Protein AF-0000000084933157 (afdb_homodimer)

Radius of gyration: 26.06 Å; Cα contacts (8 Å, |Δi|>4): 1609; chains: 2; bounding box: 63×72×68 Å

Organism: Streptomyces venezuelae (strain ATCC 10712 / CBS 650.69 / DSM 40230 / JCM 4526 / NBRC 13096 / PD 04745) (NCBI:txid953739)

Solvent-accessible surface area (backbone atoms only — not comparable to full-atom values): 37480 Å² total; per-residue (Å²): 134,81,71,72,76,73,65,79,83,80,68,28,58,35,48,52,50,64,74,75,63,38,95,49,44,56,59,50,28,51,49,53,52,50,53,48,54,50,46,56,63,56,61,68,55,75,70,62,77,90,52,39,69,65,47,44,52,51,44,49,53,49,48,51,48,48,51,39,46,50,31,10,30,56,29,29,46,31,47,64,67,70,39,64,88,71,53,47,73,60,18,42,51,8,36,42,51,46,40,43,63,68,57,17,27,66,38,61,28,41,91,63,38,65,73,87,52,63,74,95,45,33,64,50,59,81,40,39,72,65,51,34,61,51,42,71,38,34,20,38,32,34,40,43,71,51,57,49,41,47,38,64,21,12,27,30,32,29,10,83,46,21,31,37,27,18,27,80,50,48,56,73,48,36,36,77,66,49,94,80,72,42,51,32,64,31,87,75,38,51,44,31,34,31,44,53,54,41,59,81,55,85,96,48,78,78,63,92,61,64,69,38,29,35,50,77,41,52,75,43,67,52,91,86,51,68,28,21,36,32,29,41,40,56,68,48,93,56,76,67,70,77,40,46,45,29,29,50,56,77,67,97,57,55,54,69,33,53,27,32,32,50,28,25,35,23,57,47,63,46,30,79,62,60,72,70,49,51,62,69,57,62,77,68,54,61,29,32,26,44,14,40,36,29,26,62,42,68,52,93,93,46,71,51,28,29,28,28,37,54,72,45,48,21,22,35,10,12,47,33,22,33,64,86,79,58,28,31,45,23,41,28,58,35,39,36,69,44,68,21,26,37,20,34,39,46,32,77,46,72,83,37,67,68,48,57,75,46,47,53,36,69,84,133,81,71,74,75,74,67,79,83,80,69,31,59,34,47,52,49,64,74,77,63,38,94,47,44,57,57,51,28,51,49,54,51,51,52,47,55,50,48,56,60,54,61,69,53,77,70,63,77,90,53,37,69,65,46,43,52,51,45,51,52,50,50,50,47,48,51,38,46,50,30,10,30,55,28,30,48,32,47,64,68,70,38,64,87,70,54,48,70,59,18,40,50,9,37,42,50,46,40,44,62,67,56,18,27,66,38,61,28,40,92,64,36,66,75,86,54,62,75,93,46,33,63,51,58,81,40,39,72,63,51,34,60,51,44,70,38,34,20,38,33,33,40,41,69,51,56,50,40,48,38,63,22,13,28,29,33,30,11,83,47,18,32,37,28,18,28,79,49,48,58,74,48,36,35,77,65,49,96,81,72,43,50,32,64,31,87,79,38,52,44,31,33,33,44,53,53,41,58,80,55,85,95,46,77,77,64,93,62,63,68,39,29,36,50,77,42,52,75,42,66,50,90,86,52,69,29,23,36,32,30,43,41,56,67,49,92,56,75,66,69,77,40,45,45,30,29,50,55,78,68,96,56,53,56,68,32,52,27,34,33,49,29,25,35,24,57,45,63,46,31,80,62,60,71,69,50,49,62,70,55,62,76,67,56,62,29,33,27,44,14,37,36,30,26,60,42,67,51,92,92,46,72,51,28,30,27,26,37,55,74,47,48,20,23,35,10,12,46,32,22,33,62,87,80,57,29,30,45,23,41,26,58,36,39,37,70,44,68,21,28,36,21,35,41,47,32,78,44,72,84,36,66,70,49,57,74,46,47,53,38,69,84

InterPro domains:
  IPR009003 Peptidase S1, PA clan [SSF50494] (127-347)

Structure (mmCIF, N/CA/C/O backbone):
data_AF-0000000084933157-model_v1
#
loop_
_entity.id
_entity.type
_entity.pdbx_description
1 polymer 'Serine protease'
#
loop_
_atom_site.group_PDB
_atom_site.id
_atom_site.type_symbol
_atom_site.label_atom_id
_atom_site.label_alt_id
_atom_site.label_comp_id
_atom_site.label_asym_id
_atom_site.label_entity_id
_atom_site.label_seq_id
_atom_site.pdbx_PDB_ins_code
_atom_site.Cartn_x
_atom_site.Cartn_y
_atom_site.Cartn_z
_atom_site.occupancy
_atom_site.B_iso_or_equiv
_atom_site.auth_seq_id
_atom_site.auth_comp_id
_atom_site.auth_asym_id
_atom_site.auth_atom_id
_atom_site.pdbx_PDB_model_num
ATOM 1 N N . MET A 1 1 ? 33.562 -4.121 -5.648 1 20.66 1 MET A N 1
ATOM 2 C CA . MET A 1 1 ? 32.219 -4.371 -5.188 1 20.66 1 MET A CA 1
ATOM 3 C C . MET A 1 1 ? 31.719 -3.232 -4.305 1 20.66 1 MET A C 1
ATOM 5 O O . MET A 1 1 ? 32.125 -3.111 -3.15 1 20.66 1 MET A O 1
ATOM 9 N N . ARG A 1 2 ? 31.562 -2.029 -4.809 1 21.98 2 ARG A N 1
ATOM 10 C CA . ARG A 1 2 ? 31.531 -0.71 -4.184 1 21.98 2 ARG A CA 1
ATOM 11 C C . ARG A 1 2 ? 30.375 -0.591 -3.205 1 21.98 2 ARG A C 1
ATOM 13 O O . ARG A 1 2 ? 29.281 -1.117 -3.457 1 21.98 2 ARG A O 1
ATOM 20 N N . ASP A 1 3 ? 30.656 -0.487 -1.946 1 22.88 3 ASP A N 1
ATOM 21 C CA . ASP A 1 3 ? 29.906 -0.265 -0.714 1 22.88 3 ASP A CA 1
ATOM 22 C C . ASP A 1 3 ? 28.812 0.777 -0.919 1 22.88 3 ASP A C 1
ATOM 24 O O . ASP A 1 3 ? 29.078 1.901 -1.343 1 22.88 3 ASP A O 1
ATOM 28 N N . MET A 1 4 ? 27.828 0.442 -1.494 1 26.3 4 MET A N 1
ATOM 29 C CA . MET A 1 4 ? 26.859 1.515 -1.698 1 26.3 4 MET A CA 1
ATOM 30 C C . MET A 1 4 ? 26.797 2.432 -0.482 1 26.3 4 MET A C 1
ATOM 32 O O . MET A 1 4 ? 26.703 1.961 0.653 1 26.3 4 MET A O 1
ATOM 36 N N . PRO A 1 5 ? 27.375 3.646 -0.576 1 28.34 5 PRO A N 1
ATOM 37 C CA . PRO A 1 5 ? 27.5 4.566 0.558 1 28.34 5 PRO A CA 1
ATOM 38 C C . PRO A 1 5 ? 26.219 4.633 1.405 1 28.34 5 PRO A C 1
ATOM 40 O O . PRO A 1 5 ? 25.125 4.445 0.888 1 28.34 5 PRO A O 1
ATOM 43 N N . ASN A 1 6 ? 26.156 4.031 2.668 1 32.38 6 ASN A N 1
ATOM 44 C CA . ASN A 1 6 ? 25.281 4.406 3.771 1 32.38 6 ASN A CA 1
ATOM 45 C C . ASN A 1 6 ? 24.906 5.883 3.713 1 32.38 6 ASN A C 1
ATOM 47 O O . ASN A 1 6 ? 25.781 6.75 3.711 1 32.38 6 ASN A O 1
ATOM 51 N N . GLY A 1 7 ? 24.125 6.305 2.867 1 35.34 7 GLY A N 1
ATOM 52 C CA . GLY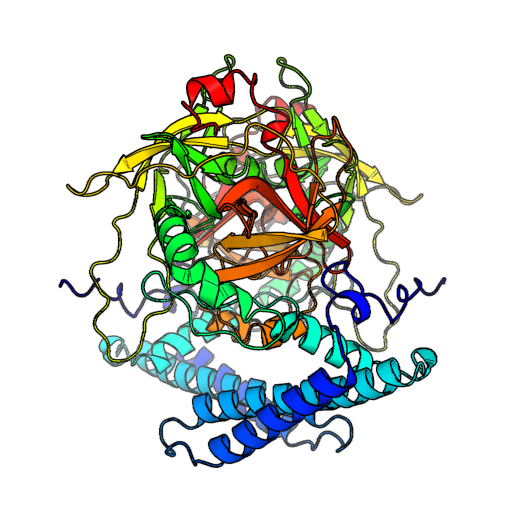 A 1 7 ? 23.812 7.727 2.871 1 35.34 7 GLY A CA 1
ATOM 53 C C . GLY A 1 7 ? 24.031 8.375 4.227 1 35.34 7 GLY A C 1
ATOM 54 O O . GLY A 1 7 ? 24.172 7.688 5.238 1 35.34 7 GLY A O 1
ATOM 55 N N . PRO A 1 8 ? 24.469 9.688 4.359 1 39.03 8 PRO A N 1
ATOM 56 C CA . PRO A 1 8 ? 24.922 10.281 5.621 1 39.03 8 PRO A CA 1
ATOM 57 C C . PRO A 1 8 ? 24.016 9.914 6.797 1 39.03 8 PRO A C 1
ATOM 59 O O . PRO A 1 8 ? 22.781 9.953 6.672 1 39.03 8 PRO A O 1
ATOM 62 N N . ARG A 1 9 ? 24.453 9.133 7.867 1 45.09 9 ARG A N 1
ATOM 63 C CA . ARG A 1 9 ? 24.094 8.664 9.203 1 45.09 9 ARG A CA 1
ATOM 64 C C . ARG A 1 9 ? 23.297 9.719 9.961 1 45.09 9 ARG A C 1
ATOM 66 O O . ARG A 1 9 ? 22.703 9.43 11 1 45.09 9 ARG A O 1
ATOM 73 N N . ASN A 1 10 ? 23.203 11.047 9.5 1 50.66 10 ASN A N 1
ATOM 74 C CA . ASN A 1 10 ? 22.688 12.125 10.344 1 50.66 10 ASN A CA 1
ATOM 75 C C . ASN A 1 10 ? 21.453 12.766 9.734 1 50.66 10 ASN A C 1
ATOM 77 O O . ASN A 1 10 ? 21.188 13.953 9.945 1 50.66 10 ASN A O 1
ATOM 81 N N . VAL A 1 11 ? 20.719 12.039 8.828 1 60.12 11 VAL A N 1
ATOM 82 C CA . VAL A 1 11 ? 19.625 12.75 8.172 1 60.12 11 VAL A CA 1
ATOM 83 C C . VAL A 1 11 ? 18.312 12.484 8.914 1 60.12 11 VAL A C 1
ATOM 85 O O . VAL A 1 11 ? 18.078 11.367 9.383 1 60.12 11 VAL A O 1
ATOM 88 N N . SER A 1 12 ? 17.594 13.578 9.172 1 70.5 12 SER A N 1
ATOM 89 C CA . SER A 1 12 ? 16.297 13.539 9.836 1 70.5 12 SER A CA 1
ATOM 90 C C . SER A 1 12 ? 15.281 12.75 9.023 1 70.5 12 SER A C 1
ATOM 92 O O . SER A 1 12 ? 15.305 12.773 7.789 1 70.5 12 SER A O 1
ATOM 94 N N . PRO A 1 13 ? 14.406 12.062 9.719 1 69.94 13 PRO A N 1
ATOM 95 C CA . PRO A 1 13 ? 13.391 11.273 9.016 1 69.94 13 PRO A CA 1
ATOM 96 C C . PRO A 1 13 ? 12.328 12.133 8.344 1 69.94 13 PRO A C 1
ATOM 98 O O . PRO A 1 13 ? 11.562 11.641 7.52 1 69.94 13 PRO A O 1
ATOM 101 N N . VAL A 1 14 ? 12.211 13.438 8.648 1 74.06 14 VAL A N 1
ATOM 102 C CA . VAL A 1 14 ? 11.141 14.273 8.109 1 74.06 14 VAL A CA 1
ATOM 103 C C . VAL A 1 14 ? 11.734 15.391 7.262 1 74.06 14 VAL A C 1
ATOM 105 O O . VAL A 1 14 ? 11.062 16.391 6.973 1 74.06 14 VAL A O 1
ATOM 108 N N . ALA A 1 15 ? 12.914 15.281 6.875 1 74.44 15 ALA A N 1
ATOM 109 C CA . ALA A 1 15 ? 13.625 16.188 5.977 1 74.44 15 ALA A CA 1
ATOM 110 C C . ALA A 1 15 ? 14.094 17.438 6.715 1 74.44 15 ALA A C 1
ATOM 112 O O . ALA A 1 15 ? 14.891 18.203 6.188 1 74.44 15 ALA A O 1
ATOM 113 N N . THR A 1 16 ? 13.5 17.766 7.836 1 78.75 16 THR A N 1
ATOM 114 C CA . THR A 1 16 ? 13.953 18.875 8.664 1 78.75 16 THR A CA 1
ATOM 115 C C . THR A 1 16 ? 14.969 18.406 9.703 1 78.75 16 THR A C 1
ATOM 117 O O . THR A 1 16 ? 14.727 17.406 10.398 1 78.75 16 THR A O 1
ATOM 120 N N . ALA A 1 17 ? 16 19.172 9.789 1 76.38 17 ALA A N 1
ATOM 121 C CA . ALA A 1 17 ? 17.047 18.797 10.734 1 76.38 17 ALA A CA 1
ATOM 122 C C . ALA A 1 17 ? 16.531 18.797 12.164 1 76.38 17 ALA A C 1
ATOM 124 O O . ALA A 1 17 ? 15.727 19.656 12.539 1 76.38 17 ALA A O 1
ATOM 125 N N . THR A 1 18 ? 17.078 17.938 12.969 1 80.56 18 THR A N 1
ATOM 126 C CA . THR A 1 18 ? 16.656 17.75 14.352 1 80.56 18 THR A CA 1
ATOM 127 C C . THR A 1 18 ? 16.75 19.062 15.125 1 80.56 18 THR A C 1
ATOM 129 O O . THR A 1 18 ? 15.844 19.422 15.883 1 80.56 18 THR A O 1
ATOM 132 N N . GLU A 1 19 ? 17.781 19.859 14.844 1 80.81 19 GLU A N 1
ATOM 133 C CA . GLU A 1 19 ? 18.047 21.094 15.562 1 80.81 19 GLU A CA 1
ATOM 134 C C . GLU A 1 19 ? 17.016 22.172 15.211 1 80.81 19 GLU A C 1
ATOM 136 O O . GLU A 1 19 ? 16.812 23.125 15.961 1 80.81 19 GLU A O 1
ATOM 141 N N . GLN A 1 20 ? 16.391 21.953 14.07 1 79.81 20 GLN A N 1
ATOM 142 C CA . GLN A 1 20 ? 15.367 22.906 13.641 1 79.81 20 GLN A CA 1
ATOM 143 C C . GLN A 1 20 ? 14 22.531 14.18 1 79.81 20 GLN A C 1
ATOM 145 O O . GLN A 1 20 ? 13.086 23.359 14.219 1 79.81 20 GLN A O 1
ATOM 150 N N . ILE A 1 21 ? 13.922 21.344 14.531 1 81.62 21 ILE A N 1
ATOM 151 C CA . ILE A 1 21 ? 12.648 20.828 15.031 1 81.62 21 ILE A CA 1
ATOM 152 C C . ILE A 1 21 ? 12.508 21.156 16.516 1 81.62 21 ILE A C 1
ATOM 154 O O . ILE A 1 21 ? 11.422 21.531 16.969 1 81.62 21 ILE A O 1
ATOM 158 N N . PHE A 1 22 ? 13.68 20.984 17.188 1 82.62 22 PHE A N 1
ATOM 159 C CA . PHE A 1 22 ? 13.656 21.172 18.641 1 82.62 22 PHE A CA 1
ATOM 160 C C . PHE A 1 22 ? 14.406 22.438 19.047 1 82.62 22 PHE A C 1
ATOM 162 O O . PHE A 1 22 ? 15.531 22.656 18.594 1 82.62 22 PHE A O 1
ATOM 169 N N . GLY A 1 23 ? 13.758 23.344 19.797 1 77.31 23 GLY A N 1
ATOM 170 C CA . GLY A 1 23 ? 14.414 24.531 20.312 1 77.31 23 GLY A CA 1
ATOM 171 C C . GLY A 1 23 ? 15.555 24.234 21.266 1 77.31 23 GLY A C 1
ATOM 172 O O . GLY A 1 23 ? 16.547 24.953 21.297 1 77.31 23 GLY A O 1
ATOM 173 N N . ASP A 1 24 ? 15.398 23.234 22.156 1 81.88 24 ASP A N 1
ATOM 174 C CA . ASP A 1 24 ? 16.391 22.812 23.156 1 81.88 24 ASP A CA 1
ATOM 175 C C . ASP A 1 24 ? 16.484 21.281 23.219 1 81.88 24 ASP A C 1
ATOM 177 O O . ASP A 1 24 ? 15.656 20.641 23.859 1 81.88 24 ASP A O 1
ATOM 181 N N . LEU A 1 25 ? 17.578 20.797 22.719 1 87 25 LEU A N 1
ATOM 182 C CA . LEU A 1 25 ? 17.75 19.359 22.609 1 87 25 LEU A CA 1
ATOM 183 C C . LEU A 1 25 ? 17.891 18.734 24 1 87 25 LEU A C 1
ATOM 185 O O . LEU A 1 25 ? 17.406 17.609 24.219 1 87 25 LEU A O 1
ATOM 189 N N . LYS A 1 26 ? 18.516 19.375 24.906 1 85.06 26 LYS A N 1
ATOM 190 C CA . LYS A 1 26 ? 18.688 18.859 26.266 1 85.06 26 LYS A CA 1
ATOM 191 C C . LYS A 1 26 ? 17.344 18.734 26.969 1 85.06 26 LYS A C 1
ATOM 193 O O . LYS A 1 26 ? 17.094 17.766 27.703 1 85.06 26 LYS A O 1
ATOM 198 N N . GLU A 1 27 ? 16.578 19.75 26.734 1 83.38 27 GLU A N 1
ATOM 199 C CA . GLU A 1 27 ? 15.258 19.719 27.344 1 83.38 27 GLU A CA 1
ATOM 200 C C . GLU A 1 27 ? 14.422 18.547 26.828 1 83.38 27 GLU A C 1
ATOM 202 O O . GLU A 1 27 ? 13.703 17.906 27.578 1 83.38 27 GLU A O 1
ATOM 207 N N . VAL A 1 28 ? 14.516 18.344 25.547 1 85.12 28 VAL A N 1
ATOM 208 C CA . VAL A 1 28 ? 13.789 17.234 24.938 1 85.12 28 VAL A CA 1
ATOM 209 C C . VAL A 1 28 ? 14.289 15.914 25.516 1 85.12 28 VAL A C 1
ATOM 211 O O . VAL A 1 28 ? 13.5 15.023 25.828 1 85.12 28 VAL A O 1
ATOM 214 N N . ALA A 1 29 ? 15.586 15.766 25.609 1 85.69 29 ALA A N 1
ATOM 215 C CA . ALA A 1 29 ? 16.172 14.555 26.172 1 85.69 29 ALA A CA 1
ATOM 216 C C . ALA A 1 29 ? 15.656 14.297 27.578 1 85.69 29 ALA A C 1
ATOM 218 O O . ALA A 1 29 ? 15.289 13.164 27.922 1 85.69 29 ALA A O 1
ATOM 219 N N . GLU A 1 30 ? 15.578 15.328 28.359 1 81.38 30 GLU A N 1
ATOM 220 C CA . GLU A 1 30 ? 15.109 15.211 29.734 1 81.38 30 GLU A CA 1
ATOM 221 C C . GLU A 1 30 ? 13.641 14.812 29.781 1 81.38 30 GLU A C 1
ATOM 223 O O . GLU A 1 30 ? 13.242 13.984 30.609 1 81.38 30 GLU A O 1
ATOM 228 N N . ARG A 1 31 ? 12.945 15.367 28.953 1 80.25 31 ARG A N 1
ATOM 229 C CA . ARG A 1 31 ? 11.523 15.062 28.922 1 80.25 31 ARG A CA 1
ATOM 230 C C . ARG A 1 31 ? 11.281 13.609 28.531 1 80.25 31 ARG A C 1
ATOM 232 O O . ARG A 1 31 ? 10.484 12.914 29.172 1 80.25 31 ARG A O 1
ATOM 239 N N . VAL A 1 32 ? 11.93 13.203 27.484 1 79.56 32 VAL A N 1
ATOM 240 C CA . VAL A 1 32 ? 11.766 11.828 27.016 1 79.56 32 VAL A CA 1
ATOM 241 C C . VAL A 1 32 ? 12.234 10.859 28.094 1 79.56 32 VAL A C 1
ATOM 243 O O . VAL A 1 32 ? 11.594 9.828 28.328 1 79.56 32 VAL A O 1
ATOM 246 N N . ARG A 1 33 ? 13.266 11.188 28.719 1 77.5 33 ARG A N 1
ATOM 247 C CA . ARG A 1 33 ? 13.758 10.367 29.812 1 77.5 33 ARG A CA 1
ATOM 248 C C . ARG A 1 33 ? 12.719 10.266 30.922 1 77.5 33 ARG A C 1
ATOM 250 O O . ARG A 1 33 ? 12.5 9.18 31.484 1 77.5 33 ARG A O 1
ATOM 257 N N . GLY A 1 34 ? 12.109 11.375 31.234 1 73 34 GLY A N 1
ATOM 258 C CA . GLY A 1 34 ? 11.078 11.398 32.25 1 73 34 GLY A CA 1
ATOM 259 C C . GLY A 1 34 ? 9.875 10.555 31.906 1 73 34 GLY A C 1
ATOM 260 O O . GLY A 1 34 ? 9.344 9.828 32.75 1 73 34 GLY A O 1
ATOM 261 N N . GLN A 1 35 ? 9.461 10.656 30.719 1 72.06 35 GLN A N 1
ATOM 262 C CA . GLN A 1 35 ? 8.328 9.867 30.25 1 72.06 35 GLN A CA 1
ATOM 263 C C . GLN A 1 35 ? 8.633 8.367 30.312 1 72.06 35 GLN A C 1
ATOM 265 O O . GLN A 1 35 ? 7.77 7.566 30.656 1 72.06 35 GLN A O 1
ATOM 270 N N . LEU A 1 36 ? 9.797 8 29.938 1 70.06 36 LEU A N 1
ATOM 271 C CA . LEU A 1 36 ? 10.227 6.605 29.969 1 70.06 36 LEU A CA 1
ATOM 272 C C . LEU A 1 36 ? 10.219 6.078 31.406 1 70.06 36 LEU A C 1
ATOM 274 O O . LEU A 1 36 ? 9.781 4.949 31.656 1 70.06 36 LEU A O 1
ATOM 278 N N . GLU A 1 37 ? 10.68 6.828 32.25 1 65.62 37 GLU A N 1
ATOM 279 C CA . GLU A 1 37 ? 10.711 6.438 33.656 1 65.62 37 GLU A CA 1
ATOM 280 C C . GLU A 1 37 ? 9.305 6.254 34.219 1 65.62 37 GLU A C 1
ATOM 282 O O . GLU A 1 37 ? 9.055 5.32 34.969 1 65.62 37 GLU A O 1
ATOM 287 N N . ALA A 1 38 ? 8.43 7.023 33.75 1 59.53 38 ALA A N 1
ATOM 288 C CA . ALA A 1 38 ? 7.035 6.922 34.188 1 59.53 38 ALA A CA 1
ATOM 289 C C . ALA A 1 38 ? 6.371 5.672 33.594 1 59.53 38 ALA A C 1
ATOM 291 O O . ALA A 1 38 ? 5.609 4.992 34.281 1 59.53 38 ALA A O 1
ATOM 292 N N . GLU A 1 39 ? 6.641 5.426 32.406 1 58.12 39 GLU A N 1
ATOM 293 C CA . GLU A 1 39 ? 6.074 4.25 31.766 1 58.12 39 GLU A CA 1
ATOM 294 C C . GLU A 1 39 ? 6.586 2.963 32.406 1 58.12 39 GLU A C 1
ATOM 296 O O . GLU A 1 39 ? 5.828 2.008 32.594 1 58.12 39 GLU A O 1
ATOM 301 N N . ILE A 1 40 ? 7.832 2.889 32.594 1 51.97 40 ILE A N 1
ATOM 302 C CA . ILE A 1 40 ? 8.438 1.721 33.219 1 51.97 40 ILE A CA 1
ATOM 303 C C . ILE A 1 40 ? 7.84 1.519 34.625 1 51.97 40 ILE A C 1
ATOM 305 O O . ILE A 1 40 ? 7.523 0.391 35 1 51.97 40 ILE A O 1
ATOM 309 N N . ALA A 1 41 ? 7.625 2.531 35.25 1 47.62 41 ALA A N 1
ATOM 310 C CA . ALA A 1 41 ? 7.047 2.463 36.562 1 47.62 41 ALA A CA 1
ATOM 311 C C . ALA A 1 41 ? 5.609 1.947 36.531 1 47.62 41 ALA A C 1
ATOM 313 O O . ALA A 1 41 ? 5.191 1.177 37.406 1 47.62 41 ALA A O 1
ATOM 314 N N . GLU A 1 42 ? 4.898 2.305 35.469 1 47.94 42 GLU A N 1
ATOM 315 C CA . GLU A 1 42 ? 3.506 1.892 35.312 1 47.94 42 GLU A CA 1
ATOM 316 C C . GLU A 1 42 ? 3.402 0.452 34.812 1 47.94 42 GLU A C 1
ATOM 318 O O . GLU A 1 42 ? 2.418 -0.237 35.094 1 47.94 42 GLU A O 1
ATOM 323 N N . SER A 1 43 ? 4.156 0.035 33.906 1 45.69 43 SER A N 1
ATOM 324 C CA . SER A 1 43 ? 4.133 -1.315 33.344 1 45.69 43 SER A CA 1
ATOM 325 C C . SER A 1 43 ? 4.406 -2.359 34.438 1 45.69 43 SER A C 1
ATOM 327 O O . SER A 1 43 ? 4.145 -3.547 34.219 1 45.69 43 SER A O 1
ATOM 329 N N . THR A 1 44 ? 5.078 -1.968 35.375 1 40.88 44 THR A N 1
ATOM 330 C CA . THR A 1 44 ? 5.324 -2.912 36.438 1 40.88 44 THR A CA 1
ATOM 331 C C . THR A 1 44 ? 4.008 -3.395 37.062 1 40.88 44 THR A C 1
ATOM 333 O O . THR A 1 44 ? 4.004 -4.258 37.938 1 40.88 44 THR A O 1
ATOM 336 N N . PHE A 1 45 ? 2.961 -2.83 36.531 1 35.31 45 PHE A N 1
ATOM 337 C CA . PHE A 1 45 ? 1.718 -3.42 37.031 1 35.31 45 PHE A CA 1
ATOM 338 C C . PHE A 1 45 ? 1.407 -4.711 36.281 1 35.31 45 PHE A C 1
ATOM 340 O O . PHE A 1 45 ? 1.392 -4.734 35.031 1 35.31 45 PHE A O 1
ATOM 347 N N . GLU A 1 46 ? 1.575 -5.867 36.844 1 39.44 46 GLU A N 1
ATOM 348 C CA . GLU A 1 46 ? 1.36 -7.262 36.469 1 39.44 46 GLU A CA 1
ATOM 349 C C . GLU A 1 46 ? 0.015 -7.445 35.781 1 39.44 46 GLU A C 1
ATOM 351 O O . GLU A 1 46 ? -1.029 -7.094 36.312 1 39.44 46 GLU A O 1
ATOM 356 N N . LEU A 1 47 ? -0.013 -7.34 34.469 1 38.31 47 LEU A N 1
ATOM 357 C CA . LEU A 1 47 ? -1.26 -7.754 33.812 1 38.31 47 LEU A CA 1
ATOM 358 C C . LEU A 1 47 ? -1.687 -9.133 34.312 1 38.31 47 LEU A C 1
ATOM 360 O O . LEU A 1 47 ? -0.842 -9.961 34.656 1 38.31 47 LEU A O 1
ATOM 364 N N . PRO A 1 48 ? -2.979 -9.25 34.562 1 36.62 48 PRO A N 1
ATOM 365 C CA . PRO A 1 48 ? -3.424 -10.57 35.031 1 36.62 48 PRO A CA 1
ATOM 366 C C . PRO A 1 48 ? -2.963 -11.695 34.094 1 36.62 48 PRO A C 1
ATOM 368 O O . PRO A 1 48 ? -2.783 -11.477 32.906 1 36.62 48 PRO A O 1
ATOM 371 N N . ALA A 1 49 ? -2.637 -12.914 34.625 1 38.09 49 ALA A N 1
ATOM 372 C CA . ALA A 1 49 ? -2.125 -14.148 34.031 1 38.09 49 ALA A CA 1
ATOM 373 C C . ALA A 1 49 ? -2.885 -14.516 32.781 1 38.09 49 ALA A C 1
ATOM 375 O O . ALA A 1 49 ? -2.307 -15.062 31.828 1 38.09 49 ALA A O 1
ATOM 376 N N . ASP A 1 50 ? -4.121 -14.352 32.656 1 37.28 50 ASP A N 1
ATOM 377 C CA . ASP A 1 50 ? -5.004 -14.875 31.609 1 37.28 50 ASP A CA 1
ATOM 378 C C . ASP A 1 50 ? -4.801 -14.141 30.297 1 37.28 50 ASP A C 1
ATOM 380 O O . ASP A 1 50 ? -5.285 -14.578 29.25 1 37.28 50 ASP A O 1
ATOM 384 N N . VAL A 1 51 ? -4.328 -12.883 30.344 1 39.41 51 VAL A N 1
ATOM 385 C CA . VAL A 1 51 ? -4.133 -12.055 29.156 1 39.41 51 VAL A CA 1
ATOM 386 C C . VAL A 1 51 ? -2.652 -12.031 28.781 1 39.41 51 VAL A C 1
ATOM 388 O O . VAL A 1 51 ? -2.193 -11.102 28.109 1 39.41 51 VAL A O 1
ATOM 391 N N . ALA A 1 52 ? -1.913 -13 29.016 1 41.12 52 ALA A N 1
ATOM 392 C CA . ALA A 1 52 ? -0.471 -13.094 29.234 1 41.12 52 ALA A CA 1
ATOM 393 C C . ALA A 1 52 ? 0.293 -12.875 27.922 1 41.12 52 ALA A C 1
ATOM 395 O O . ALA A 1 52 ? 1.244 -12.094 27.875 1 41.12 52 ALA A O 1
ATOM 396 N N . PRO A 1 53 ? -0.206 -13.609 26.844 1 44.47 53 PRO A N 1
ATOM 397 C CA . PRO A 1 53 ? 0.629 -13.5 25.641 1 44.47 53 PRO A CA 1
ATOM 398 C C . PRO A 1 53 ? 0.556 -12.117 25 1 44.47 53 PRO A C 1
ATOM 400 O O . PRO A 1 53 ? 1.583 -11.57 24.594 1 44.47 53 PRO A O 1
ATOM 403 N N . ALA A 1 54 ? -0.674 -11.594 24.969 1 43.44 54 ALA A N 1
ATOM 404 C CA . ALA A 1 54 ? -0.822 -10.219 24.5 1 43.44 54 ALA A CA 1
ATOM 405 C C . ALA A 1 54 ? -0.113 -9.234 25.422 1 43.44 54 ALA A C 1
ATOM 407 O O . ALA A 1 54 ? 0.508 -8.281 24.953 1 43.44 54 ALA A O 1
ATOM 408 N N . ALA A 1 55 ? -0.18 -9.609 26.562 1 46.09 55 ALA A N 1
ATOM 409 C CA . ALA A 1 55 ? 0.426 -8.727 27.547 1 46.09 55 ALA A CA 1
ATOM 410 C C . ALA A 1 55 ? 1.948 -8.758 27.453 1 46.09 55 ALA A C 1
ATOM 412 O O . ALA A 1 55 ? 2.605 -7.723 27.609 1 46.09 55 ALA A O 1
ATOM 413 N N . GLU A 1 56 ? 2.354 -9.93 27.094 1 49.69 56 GLU A N 1
ATOM 414 C CA . GLU A 1 56 ? 3.807 -10.047 27.016 1 49.69 56 GLU A CA 1
ATOM 415 C C . GLU A 1 56 ? 4.34 -9.383 25.75 1 49.69 56 GLU A C 1
ATOM 417 O O . GLU A 1 56 ? 5.387 -8.734 25.766 1 49.69 56 GLU A O 1
ATOM 422 N N . ILE A 1 57 ? 3.629 -9.594 24.734 1 47.94 57 ILE A N 1
ATOM 423 C CA . ILE A 1 57 ? 3.986 -8.891 23.5 1 47.94 57 ILE A CA 1
ATOM 424 C C . ILE A 1 57 ? 3.965 -7.387 23.734 1 47.94 57 ILE A C 1
ATOM 426 O O . ILE A 1 57 ? 4.875 -6.668 23.312 1 47.94 57 ILE A O 1
ATOM 430 N N . SER A 1 58 ? 2.994 -7.129 24.406 1 52.44 58 SER A N 1
ATOM 431 C CA . SER A 1 58 ? 2.889 -5.715 24.75 1 52.44 58 SER A CA 1
ATOM 432 C C . SER A 1 58 ? 4.059 -5.273 25.625 1 52.44 58 SER A C 1
ATOM 434 O O . SER A 1 58 ? 4.59 -4.176 25.453 1 52.44 58 SER A O 1
ATOM 436 N N . ARG A 1 59 ? 4.461 -6.195 26.391 1 58.53 59 ARG A N 1
ATOM 437 C CA . ARG A 1 59 ? 5.57 -5.852 27.281 1 58.53 59 ARG A CA 1
ATOM 438 C C . ARG A 1 59 ? 6.871 -5.715 26.484 1 58.53 59 ARG A C 1
ATOM 440 O O . ARG A 1 59 ? 7.633 -4.77 26.703 1 58.53 59 ARG A O 1
ATOM 447 N N . PHE A 1 60 ? 7.082 -6.598 25.656 1 55.59 60 PHE A N 1
ATOM 448 C CA . PHE A 1 60 ? 8.297 -6.547 24.859 1 55.59 60 PHE A CA 1
ATOM 449 C C . PHE A 1 60 ? 8.305 -5.297 23.984 1 55.59 60 PHE A C 1
ATOM 451 O O . PHE A 1 60 ? 9.344 -4.641 23.844 1 55.59 60 PHE A O 1
ATOM 458 N N . ALA A 1 61 ? 7.254 -5.09 23.438 1 59.06 61 ALA A N 1
ATOM 459 C CA . ALA A 1 61 ? 7.156 -3.883 22.609 1 59.06 61 ALA A CA 1
ATOM 460 C C . ALA A 1 61 ? 7.492 -2.637 23.422 1 59.06 61 ALA A C 1
ATOM 462 O O . ALA A 1 61 ? 8.188 -1.74 22.938 1 59.06 61 ALA A O 1
ATOM 463 N N . ARG A 1 62 ? 7.074 -2.711 24.625 1 63.53 62 ARG A N 1
ATOM 464 C CA . ARG A 1 62 ? 7.348 -1.572 25.484 1 63.53 62 ARG A CA 1
ATOM 465 C C . ARG A 1 62 ? 8.828 -1.497 25.844 1 63.53 62 ARG A C 1
ATOM 467 O O . ARG A 1 62 ? 9.406 -0.409 25.891 1 63.53 62 ARG A O 1
ATOM 474 N N . GLU A 1 63 ? 9.383 -2.629 25.969 1 67 63 GLU A N 1
ATOM 475 C CA . GLU A 1 63 ? 10.805 -2.652 26.297 1 67 63 GLU A CA 1
ATOM 476 C C . GLU A 1 63 ? 11.656 -2.182 25.125 1 67 63 GLU A C 1
ATOM 478 O O . GLU A 1 63 ? 12.617 -1.436 25.312 1 67 63 GLU A O 1
ATOM 483 N N . GLU A 1 64 ? 11.312 -2.613 24.016 1 67.19 64 GLU A N 1
ATOM 484 C CA . GLU A 1 64 ? 12.039 -2.184 22.828 1 67.19 64 GLU A CA 1
ATOM 485 C C . GLU A 1 64 ? 11.891 -0.68 22.594 1 67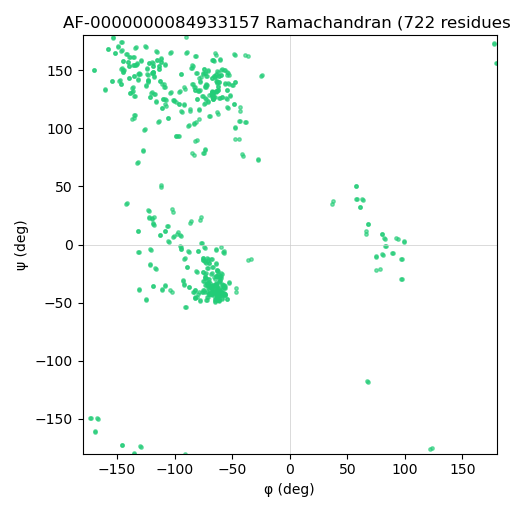.19 64 GLU A C 1
ATOM 487 O O . GLU A 1 64 ? 12.859 -0.004 22.25 1 67.19 64 GLU A O 1
ATOM 492 N N . ARG A 1 65 ? 10.773 -0.317 22.828 1 68.75 65 ARG A N 1
ATOM 493 C CA . ARG A 1 65 ? 10.555 1.12 22.719 1 68.75 65 ARG A CA 1
ATOM 494 C C . ARG A 1 65 ? 11.414 1.891 23.703 1 68.75 65 ARG A C 1
ATOM 496 O O . ARG A 1 65 ? 12.023 2.904 23.344 1 68.75 65 ARG A O 1
ATOM 503 N N . ALA A 1 66 ? 11.438 1.371 24.875 1 73.62 66 ALA A N 1
ATOM 504 C CA . ALA A 1 66 ? 12.234 2.029 25.906 1 73.62 66 ALA A CA 1
ATOM 505 C C . ALA A 1 66 ? 13.711 2.057 25.516 1 73.62 66 ALA A C 1
ATOM 507 O O . ALA A 1 66 ? 14.391 3.066 25.703 1 73.62 66 ALA A O 1
ATOM 508 N N . ARG A 1 67 ? 14.125 0.982 25 1 76.69 67 ARG A N 1
ATOM 509 C CA . ARG A 1 67 ? 15.523 0.894 24.578 1 76.69 67 ARG A CA 1
ATOM 510 C C . ARG A 1 67 ? 15.828 1.91 23.484 1 76.69 67 ARG A C 1
ATOM 512 O O . ARG A 1 67 ? 16.859 2.582 23.531 1 76.69 67 ARG A O 1
ATOM 519 N N . VAL A 1 68 ? 15.039 1.982 22.516 1 76.44 68 VAL A N 1
ATOM 520 C CA . VAL A 1 68 ? 15.227 2.893 21.391 1 76.44 68 VAL A CA 1
ATOM 521 C C . VAL A 1 68 ? 15.234 4.336 21.891 1 76.44 68 VAL A C 1
ATOM 523 O O . VAL A 1 68 ? 16.078 5.137 21.484 1 76.44 68 VAL A O 1
ATOM 526 N N . LEU A 1 69 ? 14.375 4.609 22.766 1 81.88 69 LEU A N 1
ATOM 527 C CA . LEU A 1 69 ? 14.25 5.98 23.234 1 81.88 69 LEU A CA 1
ATOM 528 C C . LEU A 1 69 ? 15.43 6.352 24.141 1 81.88 69 LEU A C 1
ATOM 530 O O . LEU A 1 69 ? 15.883 7.496 24.125 1 81.88 69 LEU A O 1
ATOM 534 N N . GLU A 1 70 ? 15.883 5.367 24.891 1 84.25 70 GLU A N 1
ATOM 535 C CA . GLU A 1 70 ? 17.062 5.625 25.703 1 84.25 70 GLU A CA 1
ATOM 536 C C . GLU A 1 70 ? 18.281 5.953 24.828 1 84.25 70 GLU A C 1
ATOM 538 O O . GLU A 1 70 ? 19.031 6.867 25.141 1 84.25 70 GLU A O 1
ATOM 543 N N . ALA A 1 71 ? 18.406 5.199 23.859 1 85.75 71 ALA A N 1
ATOM 544 C CA . ALA A 1 71 ? 19.484 5.492 22.922 1 85.75 71 ALA A CA 1
ATOM 545 C C . ALA A 1 71 ? 19.312 6.871 22.297 1 85.75 71 ALA A C 1
ATOM 547 O O . ALA A 1 71 ? 20.281 7.594 22.078 1 85.75 71 ALA A O 1
ATOM 548 N N . GLY A 1 72 ? 18.109 7.188 22 1 87.88 72 GLY A N 1
ATOM 549 C CA . GLY A 1 72 ? 17.812 8.5 21.438 1 87.88 72 GLY A CA 1
ATOM 550 C C . GLY A 1 72 ? 18.172 9.641 22.375 1 87.88 72 GLY A C 1
ATOM 551 O O . GLY A 1 72 ? 18.672 10.68 21.922 1 87.88 72 GLY A O 1
ATOM 552 N N . VAL A 1 73 ? 17.891 9.406 23.594 1 89.44 73 VAL A N 1
ATOM 553 C CA . VAL A 1 73 ? 18.219 10.422 24.59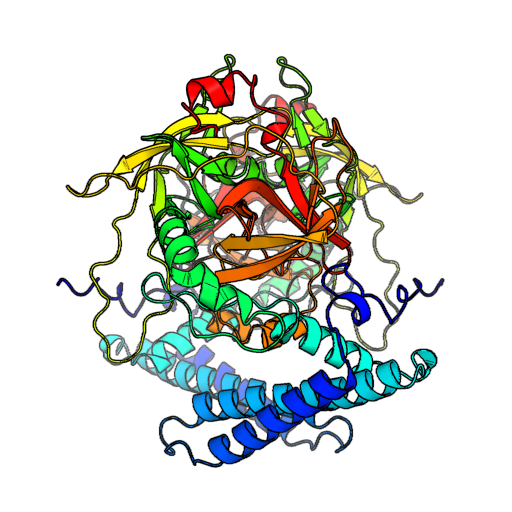4 1 89.44 73 VAL A CA 1
ATOM 554 C C . VAL A 1 73 ? 19.734 10.641 24.609 1 89.44 73 VAL A C 1
ATOM 556 O O . VAL A 1 73 ? 20.203 11.789 24.594 1 89.44 73 VAL A O 1
ATOM 559 N N . SER A 1 74 ? 20.375 9.555 24.656 1 90.38 74 SER A N 1
ATOM 560 C CA . SER A 1 74 ? 21.828 9.648 24.594 1 90.38 74 SER A CA 1
ATOM 561 C C . SER A 1 74 ? 22.281 10.383 23.344 1 90.38 74 SER A C 1
ATOM 563 O O . SER A 1 74 ? 23.188 11.211 23.391 1 90.38 74 SER A O 1
ATOM 565 N N . GLY A 1 75 ? 21.703 10.086 22.25 1 90.5 75 GLY A N 1
ATOM 566 C CA . GLY A 1 75 ? 22.016 10.758 21 1 90.5 75 GLY A CA 1
ATOM 567 C C . GLY A 1 75 ? 21.734 12.242 21.031 1 90.5 75 GLY A C 1
ATOM 568 O O . GLY A 1 75 ? 22.547 13.047 20.531 1 90.5 75 GLY A O 1
ATOM 569 N N . LEU A 1 76 ? 20.656 12.609 21.562 1 90.31 76 LEU A N 1
ATOM 570 C CA . LEU A 1 76 ? 20.297 14.016 21.672 1 90.31 76 LEU A CA 1
ATOM 571 C C . LEU A 1 76 ? 21.297 14.781 22.516 1 90.31 76 LEU A C 1
ATOM 573 O O . LEU A 1 76 ? 21.625 15.938 22.234 1 90.31 76 LEU A O 1
ATOM 577 N N . GLU A 1 77 ? 21.703 14.141 23.562 1 90.94 77 GLU A N 1
ATOM 578 C CA . GLU A 1 77 ? 22.688 14.773 24.422 1 90.94 77 GLU A CA 1
ATOM 579 C C . GLU A 1 77 ? 24 15.008 23.688 1 90.94 77 GLU A C 1
ATOM 581 O O . GLU A 1 77 ? 24.625 16.047 23.859 1 90.94 77 GLU A O 1
ATOM 586 N N . LYS A 1 78 ? 24.297 14.07 22.875 1 91.25 78 LYS A N 1
ATOM 587 C CA . LYS A 1 78 ? 25.516 14.242 22.078 1 91.25 78 LYS A CA 1
ATOM 588 C C . LYS A 1 78 ? 25.344 15.367 21.062 1 91.25 78 LYS A C 1
ATOM 590 O O . LYS A 1 78 ? 26.25 16.172 20.844 1 91.25 78 LYS A O 1
ATOM 595 N N . LEU A 1 79 ? 24.234 15.391 20.469 1 88.69 79 LEU A N 1
ATOM 596 C CA . LEU A 1 79 ? 23.953 16.453 19.516 1 88.69 79 LEU A CA 1
ATOM 597 C C . LEU A 1 79 ? 23.984 17.812 20.188 1 88.69 79 LEU A C 1
ATOM 599 O O . LEU A 1 79 ? 24.516 18.781 19.625 1 88.69 79 LEU A O 1
ATOM 603 N N . ALA A 1 80 ? 23.406 17.891 21.344 1 88.69 80 ALA A N 1
ATOM 604 C CA . ALA A 1 80 ? 23.375 19.125 22.109 1 88.69 80 ALA A CA 1
ATOM 605 C C . ALA A 1 80 ? 24.781 19.609 22.438 1 88.69 80 ALA A C 1
ATOM 607 O O . ALA A 1 80 ? 25.031 20.812 22.531 1 88.69 80 ALA A O 1
ATOM 608 N N . ALA A 1 81 ? 25.672 18.656 22.547 1 91.31 81 ALA A N 1
ATOM 609 C CA . ALA A 1 81 ? 27.062 18.969 22.891 1 91.31 81 ALA A CA 1
ATOM 610 C C . ALA A 1 81 ? 27.906 19.094 21.625 1 91.31 81 ALA A C 1
ATOM 612 O O . ALA A 1 81 ? 29.141 19.172 21.703 1 91.31 81 ALA A O 1
ATOM 613 N N . HIS A 1 82 ? 27.297 19.078 20.5 1 90.44 82 HIS A N 1
ATOM 614 C CA . HIS A 1 82 ? 27.953 19.234 19.203 1 90.44 82 HIS A CA 1
ATOM 615 C C . HIS A 1 82 ? 28.922 18.094 18.938 1 90.44 82 HIS A C 1
ATOM 617 O O . HIS A 1 82 ? 30.031 18.312 18.453 1 90.44 82 HIS A O 1
ATOM 623 N N . ARG A 1 83 ? 28.562 16.906 19.328 1 91.56 83 ARG A N 1
ATOM 624 C CA . ARG A 1 83 ? 29.328 15.688 19.094 1 91.56 83 ARG A CA 1
ATOM 625 C C . ARG A 1 83 ? 28.609 14.758 18.125 1 91.56 83 ARG A C 1
ATOM 627 O O . ARG A 1 83 ? 28.469 13.562 18.391 1 91.56 83 ARG A O 1
ATOM 634 N N . GLU A 1 84 ? 28.188 15.297 17.031 1 87.06 84 GLU A N 1
ATOM 635 C CA . GLU A 1 84 ? 27.422 14.539 16.047 1 87.06 84 GLU A CA 1
ATOM 636 C C . GLU A 1 84 ? 28.219 13.367 15.492 1 87.06 84 GLU A C 1
ATOM 638 O O . GLU A 1 84 ? 27.672 12.32 15.164 1 87.06 84 GLU A O 1
ATOM 643 N N . ASP A 1 85 ? 29.469 13.43 15.453 1 89.62 85 ASP A N 1
ATOM 644 C CA . ASP A 1 85 ? 30.344 12.422 14.867 1 89.62 85 ASP A CA 1
ATOM 645 C C . ASP A 1 85 ? 30.453 11.195 15.766 1 89.62 85 ASP A C 1
ATOM 647 O O . ASP A 1 85 ? 30.906 10.133 15.328 1 89.62 85 ASP A O 1
ATOM 651 N N . GLU A 1 86 ? 30 11.375 16.969 1 91.44 86 GLU A N 1
ATOM 652 C CA . GLU A 1 86 ? 30.125 10.281 17.938 1 91.44 86 GLU A CA 1
ATOM 653 C C . GLU A 1 86 ? 28.859 9.438 17.984 1 91.44 86 GLU A C 1
ATOM 655 O O . GLU A 1 86 ? 28.797 8.438 18.703 1 91.44 86 GLU A O 1
ATOM 660 N N . LEU A 1 87 ? 27.891 9.836 17.219 1 90 87 LEU A N 1
ATOM 661 C CA . LEU A 1 87 ? 26.641 9.086 17.25 1 90 87 LEU A CA 1
ATOM 662 C C . LEU A 1 87 ? 26.828 7.688 16.672 1 90 87 LEU A C 1
ATOM 664 O O . LEU A 1 87 ? 27.406 7.535 15.586 1 90 87 LEU A O 1
ATOM 668 N N . ASP A 1 88 ? 26.406 6.73 17.422 1 89.38 88 ASP A N 1
ATOM 669 C CA . ASP A 1 88 ? 26.391 5.391 16.844 1 89.38 88 ASP A CA 1
ATOM 670 C C . ASP A 1 88 ? 25.047 5.102 16.172 1 89.38 88 ASP A C 1
ATOM 672 O O . ASP A 1 88 ? 24.172 5.977 16.125 1 89.38 88 ASP A O 1
ATOM 676 N N . GLY A 1 89 ? 24.953 3.926 15.633 1 84.44 89 GLY A N 1
ATOM 677 C CA . GLY A 1 89 ? 23.766 3.57 14.883 1 84.44 89 GLY A CA 1
ATOM 678 C C . GLY A 1 89 ? 22.5 3.566 15.727 1 84.44 89 GLY A C 1
ATOM 679 O O . GLY A 1 89 ? 21.469 4.062 15.305 1 84.44 89 GLY A O 1
ATOM 680 N N . ASP A 1 90 ? 22.609 3.098 16.875 1 80.75 90 ASP A N 1
ATOM 681 C CA . ASP A 1 90 ? 21.453 3.025 17.766 1 80.75 90 ASP A CA 1
ATOM 682 C C . ASP A 1 90 ? 21 4.418 18.203 1 80.75 90 ASP A C 1
ATOM 684 O O . ASP A 1 90 ? 19.797 4.695 18.281 1 80.75 90 ASP A O 1
ATOM 688 N N . GLU A 1 91 ? 21.984 5.191 18.484 1 85.5 91 GLU A N 1
ATOM 689 C CA . GLU A 1 91 ? 21.672 6.555 18.891 1 85.5 91 GLU A CA 1
ATOM 690 C C . GLU A 1 91 ? 21.031 7.344 17.766 1 85.5 91 GLU A C 1
ATOM 692 O O . GLU A 1 91 ? 20.078 8.086 17.984 1 85.5 91 GLU A O 1
ATOM 697 N N . SER A 1 92 ? 21.562 7.137 16.547 1 83.88 92 SER A N 1
ATOM 698 C CA . SER A 1 92 ? 20.984 7.805 15.391 1 83.88 92 SER A CA 1
ATOM 699 C C . SER A 1 92 ? 19.531 7.379 15.18 1 83.88 92 SER A C 1
ATOM 701 O O . SER A 1 92 ? 18.656 8.219 14.953 1 83.88 92 SER A O 1
ATOM 703 N N . PHE A 1 93 ? 19.359 6.125 15.352 1 82.12 93 PHE A N 1
ATOM 704 C CA . PHE A 1 93 ? 18 5.598 15.219 1 82.12 93 PHE A CA 1
ATOM 705 C C . PHE A 1 93 ? 17.109 6.109 16.344 1 82.12 93 PHE A C 1
ATOM 707 O O . PHE A 1 93 ? 15.938 6.426 16.125 1 82.12 93 PHE A O 1
ATOM 714 N N . GLY A 1 94 ? 17.531 6.145 17.359 1 80.25 94 GLY A N 1
ATOM 715 C CA . GLY A 1 94 ? 16.781 6.656 18.5 1 80.25 94 GLY A CA 1
ATOM 716 C C . GLY A 1 94 ? 16.391 8.117 18.344 1 80.25 94 GLY A C 1
ATOM 717 O O . GLY A 1 94 ? 15.266 8.5 18.688 1 80.25 94 GLY A O 1
ATOM 718 N N . VAL A 1 95 ? 17.312 8.898 17.891 1 84.75 95 VAL A N 1
ATOM 719 C CA . VAL A 1 95 ? 17.016 10.312 17.672 1 84.75 95 VAL A CA 1
ATOM 720 C C . VAL A 1 95 ? 15.906 10.461 16.641 1 84.75 95 VAL A C 1
ATOM 722 O O . VAL A 1 95 ? 15 11.281 16.812 1 84.75 95 VAL A O 1
ATOM 725 N N . GLU A 1 96 ? 15.969 9.641 15.641 1 82.19 96 GLU A N 1
ATOM 726 C CA . GLU A 1 96 ? 14.914 9.648 14.633 1 82.19 96 GLU A CA 1
ATOM 727 C C . GLU A 1 96 ? 13.555 9.328 15.258 1 82.19 96 GLU A C 1
ATOM 729 O O . GLU A 1 96 ? 12.547 9.961 14.93 1 82.19 96 GLU A O 1
ATOM 734 N N . ALA A 1 97 ? 13.578 8.422 16.094 1 79.38 97 ALA A N 1
ATOM 735 C CA . ALA A 1 97 ? 12.344 8.039 16.781 1 79.38 97 ALA A CA 1
ATOM 736 C C . ALA A 1 97 ? 11.789 9.203 17.594 1 79.38 97 ALA A C 1
ATOM 738 O O . ALA A 1 97 ? 10.586 9.445 17.594 1 79.38 97 ALA A O 1
ATOM 739 N N . ILE A 1 98 ? 12.641 9.859 18.219 1 82.31 98 ILE A N 1
ATOM 740 C CA . ILE A 1 98 ? 12.227 10.977 19.047 1 82.31 98 ILE A CA 1
ATOM 741 C C . ILE A 1 98 ? 11.68 12.102 18.172 1 82.31 98 ILE A C 1
ATOM 743 O O . ILE A 1 98 ? 10.68 12.742 18.516 1 82.31 98 ILE A O 1
ATOM 747 N N . VAL A 1 99 ? 12.297 12.352 17.094 1 83.69 99 VAL A N 1
ATOM 748 C CA . VAL A 1 99 ? 11.812 13.352 16.156 1 83.69 99 VAL A CA 1
ATOM 749 C C . VAL A 1 99 ? 10.391 13.016 15.719 1 83.69 99 VAL A C 1
ATOM 751 O O . VAL A 1 99 ? 9.516 13.883 15.719 1 83.69 99 VAL A O 1
ATOM 754 N N . LEU A 1 100 ? 10.102 11.82 15.461 1 80 100 LEU A N 1
ATOM 755 C CA . LEU A 1 100 ? 8.797 11.391 14.969 1 80 100 LEU A CA 1
ATOM 756 C C . LEU A 1 100 ? 7.758 11.406 16.078 1 80 100 LEU A C 1
ATOM 758 O O . LEU A 1 100 ? 6.586 11.703 15.852 1 80 100 LEU A O 1
ATOM 762 N N . MET A 1 101 ? 8.172 11.156 17.234 1 78.19 101 MET A N 1
ATOM 763 C CA . MET A 1 101 ? 7.223 11.031 18.344 1 78.19 101 MET A CA 1
ATOM 764 C C . MET A 1 101 ? 6.945 12.398 18.969 1 78.19 101 MET A C 1
ATOM 766 O O . MET A 1 101 ? 5.816 12.68 19.375 1 78.19 101 MET A O 1
ATOM 770 N N . GLU A 1 102 ? 8.023 13.211 19 1 81.75 102 GLU A N 1
ATOM 771 C CA . GLU A 1 102 ? 7.91 14.477 19.734 1 81.75 102 GLU A CA 1
ATOM 772 C C . GLU A 1 102 ? 7.93 15.664 18.766 1 81.75 102 GLU A C 1
ATOM 774 O O . GLU A 1 102 ? 7.223 16.656 18.984 1 81.75 102 GLU A O 1
ATOM 779 N N . GLY A 1 103 ? 8.688 15.586 17.844 1 86.81 103 GLY A N 1
ATOM 780 C CA . GLY A 1 103 ? 8.898 16.719 16.938 1 86.81 103 GLY A CA 1
ATOM 781 C C . GLY A 1 103 ? 7.816 16.844 15.883 1 86.81 103 GLY A C 1
ATOM 782 O O . GLY A 1 103 ? 7.316 17.938 15.633 1 86.81 103 GLY A O 1
ATOM 783 N N . ARG A 1 104 ? 7.496 15.719 15.305 1 90.19 104 ARG A N 1
ATOM 784 C CA . ARG A 1 104 ? 6.469 15.641 14.273 1 90.19 104 ARG A CA 1
ATOM 785 C C . ARG A 1 104 ? 5.5 14.492 14.547 1 90.19 104 ARG A C 1
ATOM 787 O O . ARG A 1 104 ? 5.41 13.547 13.758 1 90.19 104 ARG A O 1
ATOM 794 N N . PRO A 1 105 ? 4.719 14.664 15.547 1 86.62 105 PRO A N 1
ATOM 795 C CA . PRO A 1 105 ? 3.879 13.555 16 1 86.62 105 PRO A CA 1
ATOM 796 C C . PRO A 1 105 ? 2.693 13.289 15.078 1 86.62 105 PRO A C 1
ATOM 798 O O . PRO A 1 105 ? 2.25 14.188 14.367 1 86.62 105 PRO A O 1
ATOM 801 N N . ALA A 1 106 ? 2.301 12.055 15.07 1 89.88 106 ALA A N 1
ATOM 802 C CA . ALA A 1 106 ? 0.996 11.68 14.531 1 89.88 106 ALA A CA 1
ATOM 803 C C . ALA A 1 106 ? -0.031 11.508 15.648 1 89.88 106 ALA A C 1
ATOM 805 O O . ALA A 1 106 ? -0.184 10.422 16.203 1 89.88 106 ALA A O 1
ATOM 806 N N . ILE A 1 107 ? -0.727 12.531 15.914 1 88.81 107 ILE A N 1
ATOM 807 C CA . ILE A 1 107 ? -1.574 12.617 17.094 1 88.81 107 ILE A CA 1
ATOM 808 C C . ILE A 1 107 ? -2.912 11.93 16.828 1 88.81 107 ILE A C 1
ATOM 810 O O . ILE A 1 107 ? -3.559 12.195 15.812 1 88.81 107 ILE A O 1
ATOM 814 N N . LEU A 1 108 ? -3.324 11.125 17.75 1 89.06 108 LEU A N 1
ATOM 815 C CA . LEU A 1 108 ? -4.594 10.414 17.625 1 89.06 108 LEU A CA 1
ATOM 816 C C . LEU A 1 108 ? -5.766 11.383 17.688 1 89.06 108 LEU A C 1
ATOM 818 O O . LEU A 1 108 ? -5.793 12.289 18.531 1 89.06 108 LEU A O 1
ATOM 822 N N . VAL A 1 109 ? -6.652 11.234 16.734 1 92.69 109 VAL A N 1
ATOM 823 C CA . VAL A 1 109 ? -7.922 11.953 16.766 1 92.69 109 VAL A CA 1
ATOM 824 C C . VAL A 1 109 ? -9.023 11.016 17.266 1 92.69 109 VAL A C 1
ATOM 826 O O . VAL A 1 109 ? -9.195 9.914 16.734 1 92.69 109 VAL A O 1
ATOM 829 N N . GLN A 1 110 ? -9.703 11.367 18.25 1 89 110 GLN A N 1
ATOM 830 C CA . GLN A 1 110 ? -10.82 10.617 18.812 1 89 110 GLN A CA 1
ATOM 831 C C . GLN A 1 110 ? -12 11.539 19.109 1 89 110 GLN A C 1
ATOM 833 O O . GLN A 1 110 ? -11.828 12.594 19.719 1 89 110 GLN A O 1
ATOM 838 N N . ARG A 1 111 ? -13.141 11.148 18.594 1 89.44 111 ARG A N 1
ATOM 839 C CA . ARG A 1 111 ? -14.359 11.93 18.781 1 89.44 111 ARG A CA 1
ATOM 840 C C . ARG A 1 111 ? -14.18 13.352 18.234 1 89.44 111 ARG A C 1
ATOM 842 O O . ARG A 1 111 ? -14.523 14.32 18.922 1 89.44 111 ARG A O 1
ATOM 849 N N . GLN A 1 112 ? -13.539 13.43 17.172 1 92.06 112 GLN A N 1
ATOM 850 C CA . GLN A 1 112 ? -13.305 14.688 16.469 1 92.06 112 GLN A CA 1
ATOM 851 C C . GLN A 1 112 ? -12.523 15.672 17.344 1 92.06 112 GLN A C 1
ATOM 853 O O . GLN A 1 112 ? -12.781 16.875 17.312 1 92.06 112 GLN A O 1
ATOM 858 N N . ASP A 1 113 ? -11.68 15.094 18.156 1 93.31 113 ASP A N 1
ATOM 859 C CA . ASP A 1 113 ? -10.828 15.859 19.047 1 93.31 113 ASP A CA 1
ATOM 860 C C . ASP A 1 113 ? -9.469 15.188 19.234 1 93.31 113 ASP A C 1
ATOM 862 O O . ASP A 1 113 ? -9.195 14.164 18.594 1 93.31 113 ASP A O 1
ATOM 866 N N . PHE A 1 114 ? -8.586 15.859 19.922 1 91.88 114 PHE A N 1
ATOM 867 C CA . PHE A 1 114 ? -7.262 15.297 20.188 1 91.88 114 PHE A CA 1
ATOM 868 C C . PHE A 1 114 ? -6.809 15.617 21.609 1 91.88 114 PHE A C 1
ATOM 870 O O . PHE A 1 114 ? -7.305 16.562 22.234 1 91.88 114 PHE A O 1
ATOM 877 N N . ALA A 1 115 ? -5.938 14.859 22.109 1 89.56 115 ALA A N 1
ATOM 878 C CA . ALA A 1 115 ? -5.438 15.055 23.469 1 89.56 115 ALA A CA 1
ATOM 879 C C . ALA A 1 115 ? -4.551 16.297 23.562 1 89.56 115 ALA A C 1
ATOM 881 O O . ALA A 1 115 ? -3.869 16.641 22.594 1 89.56 115 ALA A O 1
ATOM 882 N N . PRO A 1 116 ? -4.559 16.922 24.719 1 89.94 116 PRO A N 1
ATOM 883 C CA . PRO A 1 116 ? -3.682 18.094 24.875 1 89.94 116 PRO A CA 1
ATOM 884 C C . PRO A 1 116 ? -2.219 17.766 24.578 1 89.94 116 PRO A C 1
ATOM 886 O O . PRO A 1 116 ? -1.737 16.688 24.922 1 89.94 116 PRO A O 1
ATOM 889 N N . GLN A 1 117 ? -1.614 18.688 23.906 1 87.25 117 GLN A N 1
ATOM 890 C CA . GLN A 1 117 ? -0.21 18.531 23.547 1 87.25 117 GLN A CA 1
ATOM 891 C C . GLN A 1 117 ? 0.688 19.391 24.438 1 87.25 117 GLN A C 1
ATOM 893 O O . GLN A 1 117 ? 0.207 20.281 25.125 1 87.25 117 GLN A O 1
ATOM 898 N N . HIS A 1 118 ? 1.958 19.078 24.391 1 78.94 118 HIS A N 1
ATOM 899 C CA . HIS A 1 118 ? 2.924 19.797 25.219 1 78.94 118 HIS A CA 1
ATOM 900 C C . HIS A 1 118 ? 4.098 20.297 24.375 1 78.94 118 HIS A C 1
ATOM 902 O O . HIS A 1 118 ? 4.234 19.938 23.203 1 78.94 118 HIS A O 1
ATOM 908 N N . ASP A 1 119 ? 4.727 21.266 24.906 1 79.75 119 ASP A N 1
ATOM 909 C CA . ASP A 1 119 ? 5.996 21.766 24.391 1 79.75 119 ASP A CA 1
ATOM 910 C C . ASP A 1 119 ? 5.809 22.422 23.016 1 79.75 119 ASP A C 1
ATOM 912 O O . ASP A 1 119 ? 4.961 23.297 22.844 1 79.75 119 ASP A O 1
ATOM 916 N N . GLU A 1 120 ? 6.484 21.812 22.016 1 81.38 120 GLU A N 1
ATOM 917 C CA . GLU A 1 120 ? 6.527 22.438 20.688 1 81.38 120 GLU A CA 1
ATOM 918 C C . GLU A 1 120 ? 5.129 22.531 20.078 1 81.38 120 GLU A C 1
ATOM 920 O O . GLU A 1 120 ? 4.863 23.422 19.266 1 81.38 120 GLU A O 1
ATOM 925 N N . TRP A 1 121 ? 4.273 21.688 20.562 1 91 121 TRP A N 1
ATOM 926 C CA . TRP A 1 121 ? 2.973 21.641 19.906 1 91 121 TRP A CA 1
ATOM 927 C C . TRP A 1 121 ? 1.86 22.016 20.875 1 91 121 TRP A C 1
ATOM 929 O O . TRP A 1 121 ? 0.681 21.781 20.609 1 91 121 TRP A O 1
ATOM 939 N N . ALA A 1 122 ? 2.223 22.672 21.969 1 90.69 122 ALA A N 1
ATOM 940 C CA . ALA A 1 122 ? 1.24 23.219 22.891 1 90.69 122 ALA A CA 1
ATOM 941 C C . ALA A 1 122 ? 0.333 24.234 22.203 1 90.69 122 ALA A C 1
ATOM 943 O O . ALA A 1 122 ? -0.816 24.422 22.609 1 90.69 122 ALA A O 1
ATOM 944 N N . VAL A 1 123 ? 0.859 24.812 21.141 1 94.19 123 VAL A N 1
ATOM 945 C CA . VAL A 1 123 ? 0.141 25.844 20.391 1 94.19 123 VAL A CA 1
ATOM 946 C C . VAL A 1 123 ? -1.137 25.25 19.812 1 94.19 123 VAL A C 1
ATOM 948 O O . VAL A 1 123 ? -2.105 25.969 19.562 1 94.19 123 VAL A O 1
ATOM 951 N N . LEU A 1 124 ? -1.157 23.953 19.594 1 96.25 124 LEU A N 1
ATOM 952 C CA . LEU A 1 124 ? -2.336 23.297 19.047 1 96.25 124 LEU A CA 1
ATOM 953 C C . LEU A 1 124 ? -3.541 23.469 19.953 1 96.25 124 LEU A C 1
ATOM 955 O O . LEU A 1 124 ? -4.68 23.547 19.484 1 96.25 124 LEU A O 1
ATOM 959 N N . ASP A 1 125 ? -3.316 23.562 21.219 1 95.38 125 ASP A N 1
ATOM 960 C CA . ASP A 1 125 ? -4.406 23.688 22.172 1 95.38 125 ASP A CA 1
ATOM 961 C C . ASP A 1 125 ? -5.125 25.031 22.016 1 95.38 125 ASP A C 1
ATOM 963 O O . ASP A 1 125 ? -6.348 25.109 22.172 1 95.38 125 ASP A O 1
ATOM 967 N N . GLY A 1 126 ? -4.32 26.016 21.734 1 95.94 126 GLY A N 1
ATOM 968 C CA . GLY A 1 126 ? -4.914 27.328 21.484 1 95.94 126 GLY A CA 1
ATOM 969 C C . GLY A 1 126 ? -5.734 27.375 20.219 1 95.94 126 GLY A C 1
ATOM 970 O O . GLY A 1 126 ? -6.562 28.266 20.031 1 95.94 126 GLY A O 1
ATOM 971 N N . GLN A 1 127 ? -5.496 26.406 19.312 1 97.25 127 GLN A N 1
ATOM 972 C CA . GLN A 1 127 ? -6.172 26.359 18.016 1 97.25 127 GLN A CA 1
ATOM 973 C C . GLN A 1 127 ? -7.215 25.234 18 1 97.25 127 GLN A C 1
ATOM 975 O O . GLN A 1 127 ? -7.734 24.891 16.938 1 97.25 127 GLN A O 1
ATOM 980 N N . ARG A 1 128 ? -7.582 24.719 19.109 1 96.94 128 ARG A N 1
ATOM 981 C CA . ARG A 1 128 ? -8.352 23.484 19.234 1 96.94 128 ARG A CA 1
ATOM 982 C C . ARG A 1 128 ? -9.711 23.609 18.562 1 96.94 128 ARG A C 1
ATOM 984 O O . ARG A 1 128 ? -10.125 22.734 17.812 1 96.94 128 ARG A O 1
ATOM 991 N N . ALA A 1 129 ? -10.375 24.656 18.844 1 96.44 129 ALA A N 1
ATOM 992 C CA . ALA A 1 129 ? -11.719 24.844 18.297 1 96.44 129 ALA A CA 1
ATOM 993 C C . ALA A 1 129 ? -11.695 24.828 16.766 1 96.44 129 ALA A C 1
ATOM 995 O O . ALA A 1 129 ? -12.508 24.141 16.141 1 96.44 129 ALA A O 1
ATOM 996 N N . ALA A 1 130 ? -10.781 25.547 16.156 1 97.25 130 ALA A N 1
ATOM 997 C CA . ALA A 1 130 ? -10.672 25.625 14.703 1 97.25 130 ALA A CA 1
ATOM 998 C C . ALA A 1 130 ? -10.234 24.297 14.117 1 97.25 130 ALA A C 1
ATOM 1000 O O . ALA A 1 130 ? -10.719 23.891 13.055 1 97.25 130 ALA A O 1
ATOM 1001 N N . ILE A 1 131 ? -9.328 23.594 14.781 1 98.06 131 ILE A N 1
ATOM 1002 C CA . ILE A 1 131 ? -8.859 22.297 14.32 1 98.06 131 ILE A CA 1
ATOM 1003 C C . ILE A 1 131 ? -10.016 21.297 14.336 1 98.06 131 ILE A C 1
ATOM 1005 O O . ILE A 1 131 ? -10.195 20.531 13.391 1 98.06 131 ILE A O 1
ATOM 1009 N N . ARG A 1 132 ? -10.82 21.344 15.352 1 95.94 132 ARG A N 1
ATOM 1010 C CA . ARG A 1 132 ? -11.977 20.453 15.453 1 95.94 132 ARG A CA 1
ATOM 1011 C C . ARG A 1 132 ? -12.938 20.672 14.289 1 95.94 132 ARG A C 1
ATOM 1013 O O . ARG A 1 132 ? -13.508 19.703 13.766 1 95.94 132 ARG A O 1
ATOM 1020 N N . GLU A 1 133 ? -13.102 21.875 13.883 1 95 133 GLU A N 1
ATOM 1021 C CA . GLU A 1 133 ? -13.961 22.188 12.742 1 95 133 GLU A CA 1
ATOM 1022 C C . GLU A 1 133 ? -13.414 21.562 11.461 1 95 133 GLU A C 1
ATOM 1024 O O . GLU A 1 133 ? -14.188 21.109 10.617 1 95 133 GLU A O 1
ATOM 1029 N N . SER A 1 134 ? -12.141 21.531 11.328 1 97.06 134 SER A N 1
ATOM 1030 C CA . SER A 1 134 ? -11.516 20.922 10.156 1 97.06 134 SER A CA 1
ATOM 1031 C C . SER A 1 134 ? -11.672 19.406 10.156 1 97.06 134 SER A C 1
ATOM 1033 O O . SER A 1 134 ? -11.898 18.812 9.109 1 97.06 134 SER A O 1
ATOM 1035 N N . LEU A 1 135 ? -11.578 18.781 11.328 1 96.12 135 LEU A N 1
ATOM 1036 C CA . LEU A 1 135 ? -11.594 17.328 11.461 1 96.12 135 LEU A CA 1
ATOM 1037 C C . LEU A 1 135 ? -12.875 16.75 10.883 1 96.12 135 LEU A C 1
ATOM 1039 O O . LEU A 1 135 ? -12.844 15.703 10.227 1 96.12 135 LEU A O 1
ATOM 1043 N N . ALA A 1 136 ? -13.938 17.422 11 1 90.69 136 ALA A N 1
ATOM 1044 C CA . ALA A 1 136 ? -15.25 16.938 10.586 1 90.69 136 ALA A CA 1
ATOM 1045 C C . ALA A 1 136 ? -15.383 16.922 9.07 1 90.69 136 ALA A C 1
ATOM 1047 O O . ALA A 1 136 ? -16.297 16.312 8.523 1 90.69 136 ALA A O 1
ATOM 1048 N N . ARG A 1 137 ? -14.508 17.594 8.422 1 96.62 137 ARG A N 1
ATOM 1049 C CA . ARG A 1 137 ? -14.609 17.797 6.98 1 96.62 137 ARG A CA 1
ATOM 1050 C C . ARG A 1 137 ? -13.617 16.922 6.227 1 96.62 137 ARG A C 1
ATOM 1052 O O . ARG A 1 137 ? -13.484 17.031 5.008 1 96.62 137 ARG A O 1
ATOM 1059 N N . ILE A 1 138 ? -12.883 16.109 6.938 1 98.19 138 ILE A N 1
ATOM 1060 C CA . ILE A 1 138 ? -11.844 15.242 6.387 1 98.19 138 ILE A CA 1
ATOM 1061 C C . ILE A 1 138 ? -12.18 13.781 6.688 1 98.19 138 ILE A C 1
ATOM 1063 O O . ILE A 1 138 ? -12.508 13.43 7.824 1 98.19 138 ILE A O 1
ATOM 1067 N N . GLY A 1 139 ? -12.109 12.938 5.652 1 98.12 139 GLY A N 1
ATOM 1068 C CA . GLY A 1 139 ? -12.484 11.547 5.863 1 98.12 139 GLY A CA 1
ATOM 1069 C C . GLY A 1 139 ? -11.68 10.578 5.027 1 98.12 139 GLY A C 1
ATOM 1070 O O . GLY A 1 139 ? -10.938 10.992 4.129 1 98.12 139 GLY A O 1
ATOM 1071 N N . ARG A 1 140 ? -11.82 9.359 5.406 1 98.12 140 ARG A N 1
ATOM 1072 C CA . ARG A 1 140 ? -11.164 8.258 4.711 1 98.12 140 ARG A CA 1
ATOM 1073 C C . ARG A 1 140 ? -11.953 7.832 3.48 1 98.12 140 ARG A C 1
ATOM 1075 O O . ARG A 1 140 ? -13.18 7.719 3.535 1 98.12 140 ARG A O 1
ATOM 1082 N N . VAL A 1 141 ? -11.266 7.621 2.361 1 98.62 141 VAL A N 1
ATOM 1083 C CA . VAL A 1 141 ? -11.922 7.156 1.145 1 98.62 141 VAL A CA 1
ATOM 1084 C C . VAL A 1 141 ? -12.078 5.637 1.19 1 98.62 141 VAL A C 1
ATOM 1086 O O . VAL A 1 141 ? -11.125 4.898 0.92 1 98.62 141 VAL A O 1
ATOM 1089 N N . GLU A 1 142 ? -13.234 5.223 1.438 1 97.88 142 GLU A N 1
ATOM 1090 C CA . GLU A 1 142 ? -13.578 3.803 1.472 1 97.88 142 GLU A CA 1
ATOM 1091 C C . GLU A 1 142 ? -14.133 3.336 0.129 1 97.88 142 GLU A C 1
ATOM 1093 O O . GLU A 1 142 ? -14.797 4.102 -0.573 1 97.88 142 GLU A O 1
ATOM 1098 N N . VAL A 1 143 ? -13.812 2.047 -0.186 1 97.56 143 VAL A N 1
ATOM 1099 C CA . VAL A 1 143 ? -14.289 1.528 -1.464 1 97.56 143 VAL A CA 1
ATOM 1100 C C . VAL A 1 143 ? -14.969 0.175 -1.251 1 97.56 143 VAL A C 1
ATOM 1102 O O . VAL A 1 143 ? -14.602 -0.573 -0.341 1 97.56 143 VAL A O 1
ATOM 1105 N N . SER A 1 144 ? -15.938 -0.073 -2.041 1 95.56 144 SER A N 1
ATOM 1106 C CA . SER A 1 144 ? -16.609 -1.369 -2.119 1 95.56 144 SER A CA 1
ATOM 1107 C C . SER A 1 144 ? -16.453 -1.988 -3.504 1 95.56 144 SER A C 1
ATOM 1109 O O . SER A 1 144 ? -16.438 -1.276 -4.512 1 95.56 144 SER A O 1
ATOM 1111 N N . GLY A 1 145 ? -16.328 -3.309 -3.512 1 93.88 145 GLY A N 1
ATOM 1112 C CA . GLY A 1 145 ? -16.203 -4.012 -4.777 1 93.88 145 GLY A CA 1
ATOM 1113 C C . GLY A 1 145 ? -14.781 -4.027 -5.309 1 93.88 145 GLY A C 1
ATOM 1114 O O . GLY A 1 145 ? -14.531 -4.523 -6.41 1 93.88 145 GLY A O 1
ATOM 1115 N N . HIS A 1 146 ? -13.859 -3.389 -4.59 1 94.81 146 HIS A N 1
ATOM 1116 C CA . HIS A 1 146 ? -12.461 -3.355 -5.004 1 94.81 146 HIS A CA 1
ATOM 1117 C C . HIS A 1 146 ? -11.789 -4.711 -4.789 1 94.81 146 HIS A C 1
ATOM 1119 O O . HIS A 1 146 ? -11.945 -5.324 -3.73 1 94.81 146 HIS A O 1
ATOM 1125 N N . PRO A 1 147 ? -11.023 -5.156 -5.691 1 91.75 147 PRO A N 1
ATOM 1126 C CA . PRO A 1 147 ? -10.469 -6.508 -5.594 1 91.75 147 PRO A CA 1
ATOM 1127 C C . PRO A 1 147 ? -9.336 -6.609 -4.582 1 91.75 147 PRO A C 1
ATOM 1129 O O . PRO A 1 147 ? -8.914 -7.715 -4.223 1 91.75 147 PRO A O 1
ATOM 1132 N N . ARG A 1 148 ? -8.844 -5.5 -4.109 1 92.19 148 ARG A N 1
ATOM 1133 C CA . ARG A 1 148 ? -7.637 -5.555 -3.285 1 92.19 148 ARG A CA 1
ATOM 1134 C C . ARG A 1 148 ? -7.82 -4.762 -1.996 1 92.19 148 ARG A C 1
ATOM 1136 O O . ARG A 1 148 ? -7.32 -5.156 -0.941 1 92.19 148 ARG A O 1
ATOM 1143 N N . LEU A 1 149 ? -8.5 -3.6 -2.062 1 94.12 149 LEU A N 1
ATOM 1144 C CA . LEU A 1 149 ? -8.422 -2.6 -1.004 1 94.12 149 LEU A CA 1
ATOM 1145 C C . LEU A 1 149 ? -9.789 -2.352 -0.378 1 94.12 149 LEU A C 1
ATOM 1147 O O . LEU A 1 149 ? -10.805 -2.363 -1.075 1 94.12 149 LEU A O 1
ATOM 1151 N N . ASP A 1 150 ? -9.805 -2.031 0.953 1 94 150 ASP A N 1
ATOM 1152 C CA . ASP A 1 150 ? -11.016 -1.601 1.641 1 94 150 ASP A CA 1
ATOM 1153 C C . ASP A 1 150 ? -11.148 -0.079 1.628 1 94 150 ASP A C 1
ATOM 1155 O O . ASP A 1 150 ? -12.258 0.456 1.672 1 94 150 ASP A O 1
ATOM 1159 N N . TRP A 1 151 ? -10.07 0.524 1.633 1 96.44 151 TRP A N 1
ATOM 1160 C CA . TRP A 1 151 ? -9.969 1.979 1.564 1 96.44 151 TRP A CA 1
ATOM 1161 C C . TRP A 1 151 ? -8.656 2.4 0.911 1 96.44 151 TRP A C 1
ATOM 1163 O O . TRP A 1 151 ? -7.762 1.575 0.708 1 96.44 151 TRP A O 1
ATOM 1173 N N . ILE A 1 152 ? -8.547 3.68 0.485 1 96.94 152 ILE A N 1
ATOM 1174 C CA . ILE A 1 152 ? -7.449 4.016 -0.416 1 96.94 152 ILE A CA 1
ATOM 1175 C C . ILE A 1 152 ? -6.637 5.172 0.167 1 96.94 152 ILE A C 1
ATOM 1177 O O . ILE A 1 152 ? -5.406 5.125 0.186 1 96.94 152 ILE A O 1
ATOM 1181 N N . GLY A 1 153 ? -7.246 6.172 0.604 1 98.06 153 GLY A N 1
ATOM 1182 C CA . GLY A 1 153 ? -6.59 7.383 1.072 1 98.06 153 GLY A CA 1
ATOM 1183 C C . GLY A 1 153 ? -7.52 8.312 1.833 1 98.06 153 GLY A C 1
ATOM 1184 O O . GLY A 1 153 ? -8.398 7.852 2.566 1 98.06 153 GLY A O 1
ATOM 1185 N N . THR A 1 154 ? -7.234 9.578 1.731 1 98.69 154 THR A N 1
ATOM 1186 C CA . THR A 1 154 ? -7.961 10.633 2.438 1 98.69 154 THR A CA 1
ATOM 1187 C C . THR A 1 154 ? -8.602 11.602 1.451 1 98.69 154 THR A C 1
ATOM 1189 O O . THR A 1 154 ? -8.117 11.773 0.333 1 98.69 154 THR A O 1
ATOM 1192 N N . ALA A 1 155 ? -9.727 12.156 1.797 1 98.88 155 ALA A N 1
ATOM 1193 C CA . ALA A 1 155 ? -10.383 13.227 1.055 1 98.88 155 ALA A CA 1
ATOM 1194 C C . ALA A 1 155 ? -10.961 14.281 2.002 1 98.88 155 ALA A C 1
ATOM 1196 O O . ALA A 1 155 ? -11.148 14.016 3.191 1 98.88 155 ALA A O 1
ATOM 1197 N N . PHE A 1 156 ? -11.234 15.484 1.454 1 98.81 156 PHE A N 1
ATOM 1198 C CA . PHE A 1 156 ? -11.789 16.547 2.285 1 98.81 156 PHE A CA 1
ATOM 1199 C C . PHE A 1 156 ? -12.75 17.422 1.484 1 98.81 156 PHE A C 1
ATOM 1201 O O . PHE A 1 156 ? -12.602 17.562 0.268 1 98.81 156 PHE A O 1
ATOM 1208 N N . LEU A 1 157 ? -13.695 17.984 2.162 1 98.44 157 LEU A N 1
ATOM 1209 C CA . LEU A 1 157 ? -14.711 18.844 1.562 1 98.44 157 LEU A CA 1
ATOM 1210 C C . LEU A 1 157 ? -14.109 20.172 1.131 1 98.44 157 LEU A C 1
ATOM 1212 O O . LEU A 1 157 ? -13.57 20.906 1.957 1 98.44 157 LEU A O 1
ATOM 1216 N N . VAL A 1 158 ? -14.273 20.469 -0.172 1 98.56 158 VAL A N 1
ATOM 1217 C CA . VAL A 1 158 ? -13.719 21.719 -0.688 1 98.56 158 VAL A CA 1
ATOM 1218 C C . VAL A 1 158 ? -14.828 22.578 -1.288 1 98.56 158 VAL A C 1
ATOM 1220 O O . VAL A 1 158 ? -14.617 23.75 -1.601 1 98.56 158 VAL A O 1
ATOM 1223 N N . GLY A 1 159 ? -15.906 22.062 -1.568 1 97.94 159 GLY A N 1
ATOM 1224 C CA . GLY A 1 159 ? -17.125 22.703 -2.02 1 97.94 159 GLY A CA 1
ATOM 1225 C C . GLY A 1 159 ? -18.375 22.188 -1.324 1 97.94 159 GLY A C 1
ATOM 1226 O O . GLY A 1 159 ? -18.281 21.297 -0.473 1 97.94 159 GLY A O 1
ATOM 1227 N N . PRO A 1 160 ? -19.547 22.734 -1.691 1 96.31 160 PRO A N 1
ATOM 1228 C CA . PRO A 1 160 ? -20.781 22.328 -0.997 1 96.31 160 PRO A CA 1
ATOM 1229 C C . PRO A 1 160 ? -21.078 20.828 -1.136 1 96.31 160 PRO A C 1
ATOM 1231 O O . PRO A 1 160 ? -21.641 20.219 -0.223 1 96.31 160 PRO A O 1
ATOM 1234 N N . ARG A 1 161 ? -20.688 20.266 -2.225 1 97.12 161 ARG A N 1
ATOM 1235 C CA . ARG A 1 161 ? -20.922 18.844 -2.457 1 97.12 161 ARG A CA 1
ATOM 1236 C C . ARG A 1 161 ? -19.734 18.203 -3.18 1 97.12 161 ARG A C 1
ATOM 1238 O O . ARG A 1 161 ? -19.922 17.391 -4.078 1 97.12 161 ARG A O 1
ATOM 1245 N N . THR A 1 162 ? -18.609 18.703 -2.83 1 98.38 162 THR A N 1
ATOM 1246 C CA . THR A 1 162 ? -17.438 18.203 -3.533 1 98.38 162 THR A CA 1
ATOM 1247 C C . THR A 1 162 ? -16.297 17.938 -2.557 1 98.38 162 THR A C 1
ATOM 1249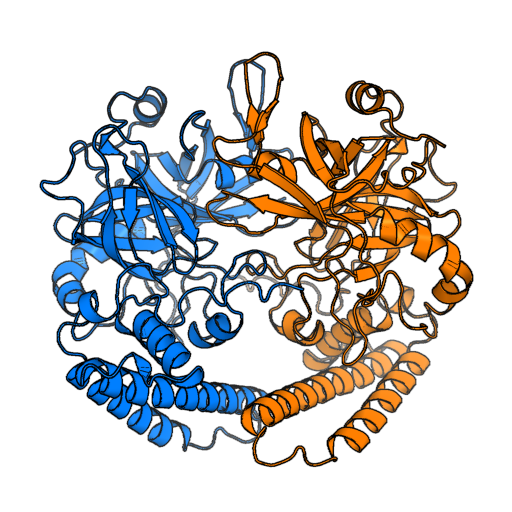 O O . THR A 1 162 ? -16.016 18.766 -1.681 1 98.38 162 THR A O 1
ATOM 1252 N N . VAL A 1 163 ? -15.664 16.781 -2.758 1 98.75 163 VAL A N 1
ATOM 1253 C CA . VAL A 1 163 ? -14.445 16.484 -2.01 1 98.75 163 VAL A CA 1
ATOM 1254 C C . VAL A 1 163 ? -13.258 16.438 -2.961 1 98.75 163 VAL A C 1
ATOM 1256 O O . VAL A 1 163 ? -13.422 16.156 -4.152 1 98.75 163 VAL A O 1
ATOM 1259 N N . MET A 1 164 ? -12.133 16.781 -2.406 1 98.88 164 MET A N 1
ATOM 1260 C CA . MET A 1 164 ? -10.852 16.719 -3.115 1 98.88 164 MET A CA 1
ATOM 1261 C C . MET A 1 164 ? -9.984 15.594 -2.58 1 98.88 164 MET A C 1
ATOM 1263 O O . MET A 1 164 ? -9.93 15.367 -1.371 1 98.88 164 MET A O 1
ATOM 1267 N N . THR A 1 165 ? -9.352 14.812 -3.467 1 98.88 165 THR A N 1
ATOM 1268 C CA . THR A 1 165 ? -8.367 13.773 -3.174 1 98.88 165 THR A CA 1
ATOM 1269 C C . THR A 1 165 ? -7.32 13.703 -4.281 1 98.88 165 THR A C 1
ATOM 1271 O O . THR A 1 165 ? -7.16 14.641 -5.055 1 98.88 165 THR A O 1
ATOM 1274 N N . ASN A 1 166 ? -6.445 12.68 -4.191 1 98.44 166 ASN A N 1
ATOM 1275 C CA . ASN A 1 166 ? -5.406 12.539 -5.207 1 98.44 166 ASN A CA 1
ATOM 1276 C C . ASN A 1 166 ? -5.914 11.773 -6.426 1 98.44 166 ASN A C 1
ATOM 1278 O O . ASN A 1 166 ? -6.82 10.945 -6.312 1 98.44 166 ASN A O 1
ATOM 1282 N N . ARG A 1 167 ? -5.336 12.047 -7.574 1 96.38 167 ARG A N 1
ATOM 1283 C CA . ARG A 1 167 ? -5.602 11.281 -8.789 1 96.38 167 ARG A CA 1
ATOM 1284 C C . ARG A 1 167 ? -5.367 9.797 -8.562 1 96.38 167 ARG A C 1
ATOM 1286 O O . ARG A 1 167 ? -6.207 8.969 -8.914 1 96.38 167 ARG A O 1
ATOM 1293 N N . HIS A 1 168 ? -4.223 9.469 -7.93 1 94.12 168 HIS A N 1
ATOM 1294 C CA . HIS A 1 168 ? -3.869 8.062 -7.77 1 94.12 168 HIS A CA 1
ATOM 1295 C C . HIS A 1 168 ? -4.793 7.371 -6.773 1 94.12 168 HIS A C 1
ATOM 1297 O O . HIS A 1 168 ? -4.832 6.141 -6.707 1 94.12 168 HIS A O 1
ATOM 1303 N N . VAL A 1 169 ? -5.512 8.109 -6.004 1 97.56 169 VAL A N 1
ATOM 1304 C CA . VAL A 1 169 ? -6.559 7.547 -5.16 1 97.56 169 VAL A CA 1
ATOM 1305 C C . VAL A 1 169 ? -7.797 7.254 -6 1 97.56 169 VAL A C 1
ATOM 1307 O O . VAL A 1 169 ? -8.32 6.137 -5.98 1 97.56 169 VAL A O 1
ATOM 1310 N N . ALA A 1 170 ? -8.211 8.203 -6.793 1 97.75 170 ALA A N 1
ATOM 1311 C CA . ALA A 1 170 ? -9.461 8.117 -7.543 1 97.75 170 ALA A CA 1
ATOM 1312 C C . ALA A 1 170 ? -9.383 7.047 -8.625 1 97.75 170 ALA A C 1
ATOM 1314 O O . ALA A 1 170 ? -10.359 6.34 -8.891 1 97.75 170 ALA A O 1
ATOM 1315 N N . VAL A 1 171 ? -8.266 6.867 -9.242 1 93.56 171 VAL A N 1
ATOM 1316 C CA . VAL A 1 171 ? -8.148 5.965 -10.383 1 93.56 171 VAL A CA 1
ATOM 1317 C C . VAL A 1 171 ? -8.242 4.516 -9.906 1 93.56 171 VAL A C 1
ATOM 1319 O O . VAL A 1 171 ? -8.383 3.598 -10.711 1 93.56 171 VAL A O 1
ATOM 1322 N N . GLU A 1 172 ? -8.172 4.324 -8.617 1 94.88 172 GLU A N 1
ATOM 1323 C CA . GLU A 1 172 ? -8.367 2.98 -8.07 1 94.88 172 GLU A CA 1
ATOM 1324 C C . GLU A 1 172 ? -9.812 2.521 -8.25 1 94.88 172 GLU A C 1
ATOM 1326 O O . GLU A 1 172 ? -10.086 1.319 -8.281 1 94.88 172 GLU A O 1
ATOM 1331 N N . PHE A 1 173 ? -10.719 3.486 -8.352 1 96.12 173 PHE A N 1
ATOM 1332 C CA . PHE A 1 173 ? -12.109 3.076 -8.453 1 96.12 173 PHE A CA 1
ATOM 1333 C C . PHE A 1 173 ? -12.805 3.797 -9.602 1 96.12 173 PHE A C 1
ATOM 1335 O O . PHE A 1 173 ? -14.039 3.773 -9.703 1 96.12 173 PHE A O 1
ATOM 1342 N N . ALA A 1 174 ? -12.047 4.441 -10.422 1 94.62 174 ALA A N 1
ATOM 1343 C CA . ALA A 1 174 ? -12.594 5.184 -11.555 1 94.62 174 ALA A CA 1
ATOM 1344 C C . ALA A 1 174 ? -11.969 4.723 -12.867 1 94.62 174 ALA A C 1
ATOM 1346 O O . ALA A 1 174 ? -10.836 4.238 -12.891 1 94.62 174 ALA A O 1
ATOM 1347 N N . ARG A 1 175 ? -12.734 4.852 -13.906 1 89.12 175 ARG A N 1
ATOM 1348 C CA . ARG A 1 175 ? -12.273 4.562 -15.258 1 89.12 175 ARG A CA 1
ATOM 1349 C C . ARG A 1 175 ? -12.68 5.668 -16.234 1 89.12 175 ARG A C 1
ATOM 1351 O O . ARG A 1 175 ? -13.633 6.406 -15.969 1 89.12 175 ARG A O 1
ATOM 1358 N N . SER A 1 176 ? -11.859 5.715 -17.281 1 84.75 176 SER A N 1
ATOM 1359 C CA . SER A 1 176 ? -12.305 6.613 -18.344 1 84.75 176 SER A CA 1
ATOM 1360 C C . SER A 1 176 ? -13.578 6.105 -19 1 84.75 176 SER A C 1
ATOM 1362 O O . SER A 1 176 ? -13.672 4.93 -19.359 1 84.75 176 SER A O 1
ATOM 1364 N N . ALA A 1 177 ? -14.555 6.906 -19.062 1 83.31 177 ALA A N 1
ATOM 1365 C CA . ALA A 1 177 ? -15.844 6.516 -19.641 1 83.31 177 ALA A CA 1
ATOM 1366 C C . ALA A 1 177 ? -15.82 6.633 -21.172 1 83.31 177 ALA A C 1
ATOM 1368 O O . ALA A 1 177 ? -16.516 5.887 -21.859 1 83.31 177 ALA A O 1
ATOM 1369 N N . ASP A 1 178 ? -15.219 7.602 -21.641 1 76.88 178 ASP A N 1
ATOM 1370 C CA . ASP A 1 178 ? -15.141 7.836 -23.078 1 76.88 178 ASP A CA 1
ATOM 1371 C C . ASP A 1 178 ? -13.883 8.625 -23.438 1 76.88 178 ASP A C 1
ATOM 1373 O O . ASP A 1 178 ? -13.039 8.875 -22.578 1 76.88 178 ASP A O 1
ATOM 1377 N N . ASP A 1 179 ? -13.734 8.828 -24.625 1 68.75 179 ASP A N 1
ATOM 1378 C CA . ASP A 1 179 ? -12.555 9.539 -25.125 1 68.75 179 ASP A CA 1
ATOM 1379 C C . ASP A 1 179 ? -12.648 11.031 -24.828 1 68.75 179 ASP A C 1
ATOM 1381 O O . A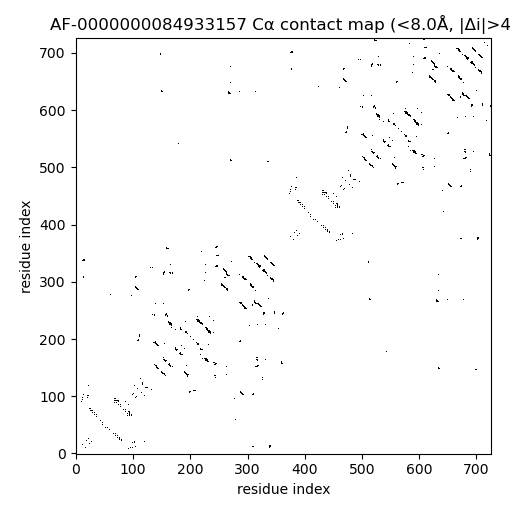SP A 1 179 ? -11.703 11.781 -25.078 1 68.75 179 ASP A O 1
ATOM 1385 N N . GLY A 1 180 ? -13.75 11.461 -24.234 1 69 180 GLY A N 1
ATOM 1386 C CA . GLY A 1 180 ? -13.969 12.883 -24.031 1 69 180 GLY A CA 1
ATOM 1387 C C . GLY A 1 180 ? -13.594 13.352 -22.641 1 69 180 GLY A C 1
ATOM 1388 O O . GLY A 1 180 ? -14.023 14.422 -22.203 1 69 180 GLY A O 1
ATOM 1389 N N . GLY A 1 181 ? -13 12.547 -21.938 1 76 181 GLY A N 1
ATOM 1390 C CA . GLY A 1 181 ? -12.5 13.008 -20.656 1 76 181 GLY A CA 1
ATOM 1391 C C . GLY A 1 181 ? -13.469 12.75 -19.516 1 76 181 GLY A C 1
ATOM 1392 O O . GLY A 1 181 ? -13.258 13.219 -18.406 1 76 181 GLY A O 1
ATOM 1393 N N . ARG A 1 182 ? -14.531 12.094 -19.828 1 86.75 182 ARG A N 1
ATOM 1394 C CA . ARG A 1 182 ? -15.484 11.766 -18.781 1 86.75 182 ARG A CA 1
ATOM 1395 C C . ARG A 1 182 ? -15.031 10.539 -17.984 1 86.75 182 ARG A C 1
ATOM 1397 O O . ARG A 1 182 ? -14.375 9.648 -18.547 1 86.75 182 ARG A O 1
ATOM 1404 N N . TRP A 1 183 ? -15.414 10.594 -16.703 1 93.12 183 TRP A N 1
ATOM 1405 C CA . TRP A 1 183 ? -15.023 9.508 -15.812 1 93.12 183 TRP A CA 1
ATOM 1406 C C . TRP A 1 183 ? -16.25 8.805 -15.242 1 93.12 183 TRP A C 1
ATOM 1408 O O . TRP A 1 183 ? -17.312 9.406 -15.125 1 93.12 183 TRP A O 1
ATOM 1418 N N . ALA A 1 184 ? -16.062 7.508 -15 1 94.31 184 ALA A N 1
ATOM 1419 C CA . ALA A 1 184 ? -17.062 6.676 -14.359 1 94.31 184 ALA A CA 1
ATOM 1420 C C . ALA A 1 184 ? -16.438 5.77 -13.305 1 94.31 184 ALA A C 1
ATOM 1422 O O . ALA A 1 184 ? -15.227 5.582 -13.281 1 94.31 184 ALA A O 1
ATOM 1423 N N . PHE A 1 185 ? -17.312 5.309 -12.469 1 95.38 185 PHE A N 1
ATOM 1424 C CA . PHE A 1 185 ? -16.844 4.293 -11.539 1 95.38 185 PHE A CA 1
ATOM 1425 C C . PHE A 1 185 ? -16.438 3.023 -12.281 1 95.38 185 PHE A C 1
ATOM 1427 O O . PHE A 1 185 ? -17.016 2.686 -13.305 1 95.38 185 PHE A O 1
ATOM 1434 N N . GLU A 1 186 ? -15.398 2.414 -11.75 1 93.19 186 GLU A N 1
ATOM 1435 C CA . GLU A 1 186 ? -15.148 1.055 -12.219 1 93.19 186 GLU A CA 1
ATOM 1436 C C . GLU A 1 186 ? -16.359 0.161 -12.008 1 93.19 186 GLU A C 1
ATOM 1438 O O . GLU A 1 186 ? -17.109 0.33 -11.031 1 93.19 186 GLU A O 1
ATOM 1443 N N . TYR A 1 187 ? -16.516 -0.821 -12.875 1 90.38 187 TYR A N 1
ATOM 1444 C CA . TYR A 1 187 ? -17.688 -1.691 -12.812 1 90.38 187 TYR A CA 1
ATOM 1445 C C . TYR A 1 187 ? -17.766 -2.398 -11.461 1 90.38 187 TYR A C 1
ATOM 1447 O O . TYR A 1 187 ? -16.781 -2.986 -11.008 1 90.38 187 TYR A O 1
ATOM 1455 N N . GLY A 1 188 ? -18.922 -2.244 -10.852 1 93.31 188 GLY A N 1
ATOM 1456 C CA . GLY A 1 188 ? -19.203 -2.959 -9.609 1 93.31 188 GLY A CA 1
ATOM 1457 C C . GLY A 1 188 ? -18.578 -2.297 -8.391 1 93.31 188 GLY A C 1
ATOM 1458 O O . GLY A 1 188 ? -18.609 -2.855 -7.297 1 93.31 188 GLY A O 1
ATOM 1459 N N . MET A 1 189 ? -18.062 -1.121 -8.625 1 96.12 189 MET A N 1
ATOM 1460 C CA . MET A 1 189 ? -17.391 -0.479 -7.492 1 96.12 189 MET A CA 1
ATOM 1461 C C . MET A 1 189 ? -18.156 0.772 -7.059 1 96.12 189 MET A C 1
ATOM 1463 O O . MET A 1 189 ? -18.906 1.354 -7.844 1 96.12 189 MET A O 1
ATOM 1467 N N . SER A 1 190 ? -18.016 1.126 -5.797 1 97.5 190 SER A N 1
ATOM 1468 C CA . SER A 1 190 ? -18.484 2.375 -5.203 1 97.5 190 SER A CA 1
ATOM 1469 C C . SER A 1 190 ? -17.5 2.906 -4.172 1 97.5 190 SER A C 1
ATOM 1471 O O . SER A 1 190 ? -16.578 2.193 -3.76 1 97.5 190 SER A O 1
ATOM 1473 N N . ALA A 1 191 ? -17.688 4.16 -3.861 1 98.31 191 ALA A N 1
ATOM 1474 C CA . ALA A 1 191 ? -16.797 4.793 -2.889 1 98.31 191 ALA A CA 1
ATOM 1475 C C . ALA A 1 191 ? -17.578 5.711 -1.949 1 98.31 191 ALA A C 1
ATOM 1477 O O . ALA A 1 191 ? -18.656 6.195 -2.301 1 98.31 191 ALA A O 1
ATOM 1478 N N . ARG A 1 192 ? -17.062 5.914 -0.777 1 97.94 192 ARG A N 1
ATOM 1479 C CA . ARG A 1 192 ? -17.578 6.871 0.193 1 97.94 192 ARG A CA 1
ATOM 1480 C C . ARG A 1 192 ? -16.453 7.512 0.99 1 97.94 192 ARG A C 1
ATOM 1482 O O . ARG A 1 192 ? -15.328 7 1.002 1 97.94 192 ARG A O 1
ATOM 1489 N N . VAL A 1 193 ? -16.734 8.633 1.524 1 97.88 193 VAL A N 1
ATOM 1490 C CA . VAL A 1 193 ? -15.805 9.312 2.416 1 97.88 193 VAL A CA 1
ATOM 1491 C C . VAL A 1 193 ? -16.328 9.25 3.852 1 97.88 193 VAL A C 1
ATOM 1493 O O . VAL A 1 193 ? -17.422 9.734 4.148 1 97.88 193 VAL A O 1
ATOM 1496 N N . ASP A 1 194 ? -15.516 8.648 4.75 1 96.5 194 ASP A N 1
ATOM 1497 C CA . ASP A 1 194 ? -15.945 8.445 6.129 1 96.5 194 ASP A CA 1
ATOM 1498 C C . ASP A 1 194 ? -15.102 9.266 7.098 1 96.5 194 ASP A C 1
ATOM 1500 O O . ASP A 1 194 ? -13.938 8.938 7.352 1 96.5 194 ASP A O 1
ATOM 1504 N N . PRO A 1 195 ? -15.672 10.336 7.621 1 94.81 195 PRO A N 1
ATOM 1505 C CA . PRO A 1 195 ? -14.906 11.18 8.547 1 94.81 195 PRO A CA 1
ATOM 1506 C C . PRO A 1 195 ? -14.789 10.57 9.938 1 94.81 195 PRO A C 1
ATOM 1508 O O . PRO A 1 195 ? -14.078 11.109 10.797 1 94.81 195 PRO A O 1
ATOM 1511 N N . ALA A 1 196 ? -15.32 9.391 10.203 1 91.62 196 ALA A N 1
ATOM 1512 C CA . ALA A 1 196 ? -15.469 8.898 11.578 1 91.62 196 ALA A CA 1
ATOM 1513 C C . ALA A 1 196 ? -14.555 7.707 11.836 1 91.62 196 ALA A C 1
ATOM 1515 O O . ALA A 1 196 ? -14.688 7.023 12.852 1 91.62 196 ALA A O 1
ATOM 1516 N N . GLU A 1 197 ? -13.672 7.414 10.891 1 92.5 197 GLU A N 1
ATOM 1517 C CA . GLU A 1 197 ? -12.75 6.305 11.125 1 92.5 197 GLU A CA 1
ATOM 1518 C C . GLU A 1 197 ? -11.672 6.691 12.133 1 92.5 197 GLU A C 1
ATOM 1520 O O . GLU A 1 197 ? -10.547 7.031 11.75 1 92.5 197 GLU A O 1
ATOM 1525 N N . GLU A 1 198 ? -12.031 6.613 13.422 1 90.62 198 GLU A N 1
ATOM 1526 C CA . GLU A 1 198 ? -11.195 6.965 14.57 1 90.62 198 GLU A CA 1
ATOM 1527 C C . GLU A 1 198 ? -11.039 5.781 15.523 1 90.62 198 GLU A C 1
ATOM 1529 O O . GLU A 1 198 ? -11.836 4.84 15.484 1 90.62 198 GLU A O 1
ATOM 1534 N N . LEU A 1 199 ? -9.992 5.812 16.266 1 84.88 199 LEU A N 1
ATOM 1535 C CA . LEU A 1 199 ? -9.859 4.805 17.312 1 84.88 199 LEU A CA 1
ATOM 1536 C C . LEU A 1 199 ? -10.914 4.996 18.391 1 84.88 199 LEU A C 1
ATOM 1538 O O . LEU A 1 199 ? -11.062 6.094 18.938 1 84.88 199 LEU A O 1
ATOM 1542 N N . PRO A 1 200 ? -11.617 3.947 18.609 1 79.69 200 PRO A N 1
ATOM 1543 C CA . PRO A 1 200 ? -12.641 4.074 19.656 1 79.69 200 PRO A CA 1
ATOM 1544 C C . PRO A 1 200 ? -12.047 4.336 21.047 1 79.69 200 PRO A C 1
ATOM 1546 O O . PRO A 1 200 ? -10.914 3.928 21.312 1 79.69 200 PRO A O 1
ATOM 1549 N N . VAL A 1 201 ? -12.766 5.09 21.812 1 74.06 201 VAL A N 1
ATOM 1550 C CA . VAL A 1 201 ? -12.398 5.312 23.203 1 74.06 201 VAL A CA 1
ATOM 1551 C C . VAL A 1 201 ? -13.094 4.285 24.094 1 74.06 201 VAL A C 1
ATOM 1553 O O . VAL A 1 201 ? -14.312 4.105 24 1 74.06 201 VAL A O 1
ATOM 1556 N N . ASP A 1 202 ? -12.18 3.562 24.766 1 65.25 202 ASP A N 1
ATOM 1557 C CA . ASP A 1 202 ? -12.719 2.516 25.625 1 65.25 202 ASP A CA 1
ATOM 1558 C C . ASP A 1 202 ? -13.758 3.078 26.578 1 65.25 202 ASP A C 1
ATOM 1560 O O . ASP A 1 202 ? -13.555 4.137 27.188 1 65.25 202 ASP A O 1
ATOM 1564 N N . GLY A 1 203 ? -14.805 2.289 26.719 1 62.91 203 GLY A N 1
ATOM 1565 C CA . GLY A 1 203 ? -15.805 2.562 27.734 1 62.91 203 GLY A CA 1
ATOM 1566 C C . GLY A 1 203 ? -16.719 3.713 27.375 1 62.91 203 GLY A C 1
ATOM 1567 O O . GLY A 1 203 ? -17.594 4.078 28.156 1 62.91 203 GLY A O 1
ATOM 1568 N N . VAL A 1 204 ? -16.438 4.418 26.406 1 61.03 204 VAL A N 1
ATOM 1569 C CA . VAL A 1 204 ? -17.297 5.551 26.078 1 61.03 204 VAL A CA 1
ATOM 1570 C C . VAL A 1 204 ? -18.047 5.277 24.766 1 61.03 204 VAL A C 1
ATOM 1572 O O . VAL A 1 204 ? -17.438 4.859 23.781 1 61.03 204 VAL A O 1
ATOM 1575 N N . ALA A 1 205 ? -19.281 5.238 24.953 1 59.84 205 ALA A N 1
ATOM 1576 C CA . ALA A 1 205 ? -20.094 5.066 23.75 1 59.84 205 ALA A CA 1
ATOM 1577 C C . ALA A 1 205 ? -19.719 6.094 22.688 1 59.84 205 ALA A C 1
ATOM 1579 O O . ALA A 1 205 ? -19.5 7.262 22.984 1 59.84 205 ALA A O 1
ATOM 1580 N N . PRO A 1 206 ? -19.453 5.555 21.453 1 60.03 206 PRO A N 1
ATOM 1581 C CA . PRO A 1 206 ? -19.094 6.52 20.406 1 60.03 206 PRO A CA 1
ATOM 1582 C C . PRO A 1 206 ? -20.125 7.629 20.25 1 60.03 206 PRO A C 1
ATOM 1584 O O . PRO A 1 206 ? -21.328 7.367 20.312 1 60.03 206 PRO A O 1
ATOM 1587 N N . PRO A 1 207 ? -19.75 8.859 20.484 1 59.53 207 PRO A N 1
ATOM 1588 C CA . PRO A 1 207 ? -20.703 9.906 20.125 1 59.53 207 PRO A CA 1
ATOM 1589 C C . PRO A 1 207 ? -21.281 9.727 18.719 1 59.53 207 PRO A C 1
ATOM 1591 O O . PRO A 1 207 ? -20.844 8.836 17.984 1 59.53 207 PRO A O 1
ATOM 1594 N N . ALA A 1 208 ? -22.391 10.453 18.547 1 59.72 208 ALA A N 1
ATOM 1595 C CA . ALA A 1 208 ? -22.922 10.438 17.188 1 59.72 208 ALA A CA 1
ATOM 1596 C C . ALA A 1 208 ? -21.828 10.695 16.172 1 59.72 208 ALA A C 1
ATOM 1598 O O . ALA A 1 208 ? -21.172 11.742 16.188 1 59.72 208 ALA A O 1
ATOM 1599 N N . SER A 1 209 ? -21.312 9.641 15.508 1 67.12 209 SER A N 1
ATOM 1600 C CA . SER A 1 209 ? -20.266 9.75 14.492 1 67.12 209 SER A CA 1
ATOM 1601 C C . SER A 1 209 ? -20.797 10.414 13.227 1 67.12 209 SER A C 1
ATOM 1603 O O . SER A 1 209 ? -21.938 10.195 12.836 1 67.12 209 SER A O 1
ATOM 1605 N N . PRO A 1 210 ? -20.016 11.453 12.805 1 78.69 210 PRO A N 1
ATOM 1606 C CA . PRO A 1 210 ? -20.453 12 11.516 1 78.69 210 PRO A CA 1
ATOM 1607 C C . PRO A 1 210 ? -20.719 10.914 10.477 1 78.69 210 PRO A C 1
ATOM 1609 O O . PRO A 1 210 ? -20.031 9.891 10.453 1 78.69 210 PRO A O 1
ATOM 1612 N N . ALA A 1 211 ? -21.766 11.125 9.734 1 84.75 211 ALA A N 1
ATOM 1613 C CA . ALA A 1 211 ? -22.141 10.188 8.68 1 84.75 211 ALA A CA 1
ATOM 1614 C C . ALA A 1 211 ? -21.188 10.266 7.5 1 84.75 211 ALA A C 1
ATOM 1616 O O . ALA A 1 211 ? -20.672 11.336 7.184 1 84.75 211 ALA A O 1
ATOM 1617 N N . PRO A 1 212 ? -20.953 9.156 6.898 1 93.06 212 PRO A N 1
ATOM 1618 C CA . PRO A 1 212 ? -20.141 9.18 5.684 1 93.06 212 PRO A CA 1
ATOM 1619 C C . PRO A 1 212 ? -20.812 9.914 4.527 1 93.06 212 PRO A C 1
ATOM 1621 O O . PRO A 1 212 ? -22.016 10.156 4.566 1 93.06 212 PRO A O 1
ATOM 1624 N N . TYR A 1 213 ? -20 10.367 3.584 1 95.19 213 TYR A N 1
ATOM 1625 C CA . TYR A 1 213 ? -20.422 10.969 2.33 1 95.19 213 TYR A CA 1
ATOM 1626 C C . TYR A 1 213 ? -20.375 9.961 1.189 1 95.19 213 TYR A C 1
ATOM 1628 O O . TYR A 1 213 ? -19.297 9.43 0.874 1 95.19 213 TYR A O 1
ATOM 1636 N N . GLU A 1 214 ? -21.484 9.766 0.554 1 96.88 214 GLU A N 1
ATOM 1637 C CA . GLU A 1 214 ? -21.484 8.852 -0.584 1 96.88 214 GLU A CA 1
ATOM 1638 C C . GLU A 1 214 ? -20.953 9.539 -1.841 1 96.88 214 GLU A C 1
ATOM 1640 O O . GLU A 1 214 ? -21.422 10.609 -2.217 1 96.88 214 GLU A O 1
ATOM 1645 N N . VAL A 1 215 ? -19.953 8.953 -2.445 1 98.31 215 VAL A N 1
ATOM 1646 C CA . VAL A 1 215 ? -19.469 9.484 -3.715 1 98.31 215 VAL A CA 1
ATOM 1647 C C . VAL A 1 215 ? -20.438 9.117 -4.832 1 98.31 215 VAL A C 1
ATOM 1649 O O . VAL A 1 215 ? -20.734 7.938 -5.043 1 98.31 215 VAL A O 1
ATOM 1652 N N . THR A 1 216 ? -20.859 10.117 -5.598 1 97.88 216 THR A N 1
ATOM 1653 C CA . THR A 1 216 ? -21.891 9.859 -6.59 1 97.88 216 THR A CA 1
ATOM 1654 C C . THR A 1 216 ? -21.359 10.102 -8 1 97.88 216 THR A C 1
ATOM 1656 O O . THR A 1 216 ? -21.953 9.633 -8.977 1 97.88 216 THR A O 1
ATOM 1659 N N . GLU A 1 217 ? -20.312 10.859 -8.047 1 97.56 217 GLU A N 1
ATOM 1660 C CA . GLU A 1 217 ? -19.766 11.219 -9.359 1 97.56 217 GLU A CA 1
ATOM 1661 C C . GLU A 1 217 ? -18.281 11.539 -9.273 1 97.56 217 GLU A C 1
ATOM 1663 O O . GLU A 1 217 ? -17.812 12.094 -8.273 1 97.56 217 GLU A O 1
ATOM 1668 N N . ILE A 1 218 ? -17.609 11.078 -10.305 1 97.88 218 ILE A N 1
ATOM 1669 C CA . ILE A 1 218 ? -16.25 11.586 -10.523 1 97.88 218 ILE A CA 1
ATOM 1670 C C . ILE A 1 218 ? -16.312 12.852 -11.383 1 97.88 218 ILE A C 1
ATOM 1672 O O . ILE A 1 218 ? -16.484 12.773 -12.602 1 97.88 218 ILE A O 1
ATOM 1676 N N . ILE A 1 219 ? -16.172 14.016 -10.734 1 97.44 219 ILE A N 1
ATOM 1677 C CA . ILE A 1 219 ? -16.266 15.281 -11.461 1 97.44 219 ILE A CA 1
ATOM 1678 C C . ILE A 1 219 ? -15.133 15.375 -12.477 1 97.44 219 ILE A C 1
ATOM 1680 O O . ILE A 1 219 ? -15.344 15.805 -13.617 1 97.44 219 ILE A O 1
ATOM 1684 N N . GLY A 1 220 ? -13.922 15 -11.945 1 96.44 220 GLY A N 1
ATOM 1685 C CA . GLY A 1 220 ? -12.773 15.008 -12.844 1 96.44 220 GLY A CA 1
ATOM 1686 C C . GLY A 1 220 ? -11.484 14.586 -12.164 1 96.44 220 GLY A C 1
ATOM 1687 O O . GLY A 1 220 ? -11.391 14.602 -10.93 1 96.44 220 GLY A O 1
ATOM 1688 N N . ILE A 1 221 ? -10.586 14.109 -13 1 94.88 221 ILE A N 1
ATOM 1689 C CA . ILE A 1 221 ? -9.211 13.797 -12.609 1 94.88 221 ILE A CA 1
ATOM 1690 C C . ILE A 1 221 ? -8.25 14.711 -13.367 1 94.88 221 ILE A C 1
ATOM 1692 O O . ILE A 1 221 ? -8.273 14.773 -14.594 1 94.88 221 ILE A O 1
ATOM 1696 N N . HIS A 1 222 ? -7.461 15.43 -12.602 1 94.5 222 HIS A N 1
ATOM 1697 C CA . HIS A 1 222 ? -6.621 16.469 -13.195 1 94.5 222 HIS A CA 1
ATOM 1698 C C . HIS A 1 222 ? -5.477 15.852 -14 1 94.5 222 HIS A C 1
ATOM 1700 O O . HIS A 1 222 ? -4.824 14.914 -13.539 1 94.5 222 HIS A O 1
ATOM 1706 N N . PRO A 1 223 ? -5.168 16.328 -15.109 1 87.25 223 PRO A N 1
ATOM 1707 C CA . PRO A 1 223 ? -4.152 15.727 -15.969 1 87.25 223 PRO A CA 1
ATOM 1708 C C . PRO A 1 223 ? -2.729 16.094 -15.555 1 87.25 223 PRO A C 1
ATOM 1710 O O . PRO A 1 223 ? -1.795 15.32 -15.797 1 87.25 223 PRO A O 1
ATOM 1713 N N . ASP A 1 224 ? -2.527 17.219 -14.844 1 89.69 224 ASP A N 1
ATOM 1714 C CA . ASP A 1 224 ? -1.176 17.734 -14.656 1 89.69 224 ASP A CA 1
ATOM 1715 C C . ASP A 1 224 ? -0.707 17.531 -13.211 1 89.69 224 ASP A C 1
ATOM 1717 O O . ASP A 1 224 ? 0.494 17.422 -12.953 1 89.69 224 ASP A O 1
ATOM 1721 N N . VAL A 1 225 ? -1.609 17.641 -12.305 1 94.69 225 VAL A N 1
ATOM 1722 C CA . VAL A 1 225 ? -1.243 17.469 -10.906 1 94.69 225 VAL A CA 1
ATOM 1723 C C . VAL A 1 225 ? -2.014 16.297 -10.312 1 94.69 225 VAL A C 1
ATOM 1725 O O . VAL A 1 225 ? -3.047 15.883 -10.844 1 94.69 225 VAL A O 1
ATOM 1728 N N . ASP A 1 226 ? -1.549 15.695 -9.289 1 96.12 226 ASP A N 1
ATOM 1729 C CA . ASP A 1 226 ? -2.166 14.539 -8.641 1 96.12 226 ASP A CA 1
ATOM 1730 C C . ASP A 1 226 ? -3.379 14.953 -7.812 1 96.12 226 ASP A C 1
ATOM 1732 O O . ASP A 1 226 ? -3.312 15 -6.582 1 96.12 226 ASP A O 1
ATOM 1736 N N . MET A 1 227 ? -4.512 15.18 -8.562 1 98.12 227 MET A N 1
ATOM 1737 C CA . MET A 1 227 ? -5.723 15.711 -7.941 1 98.12 227 MET A CA 1
ATOM 1738 C C . MET A 1 227 ? -6.969 15.141 -8.617 1 98.12 227 MET A C 1
ATOM 1740 O O . MET A 1 227 ? -6.996 14.977 -9.836 1 98.12 227 MET A O 1
ATOM 1744 N N . ALA A 1 228 ? -7.895 14.82 -7.816 1 98.38 228 ALA A N 1
ATOM 1745 C CA . ALA A 1 228 ? -9.219 14.43 -8.289 1 98.38 228 ALA A CA 1
ATOM 1746 C C . ALA A 1 228 ? -10.32 15.109 -7.473 1 98.38 228 ALA A C 1
ATOM 1748 O O . ALA A 1 228 ? -10.141 15.375 -6.281 1 98.38 228 ALA A O 1
ATOM 1749 N N . LEU A 1 229 ? -11.383 15.422 -8.141 1 98.75 229 LEU A N 1
ATOM 1750 C CA . LEU A 1 229 ? -12.562 16 -7.512 1 98.75 229 LEU A CA 1
ATOM 1751 C C . LEU A 1 229 ? -13.773 15.086 -7.668 1 98.75 229 LEU A C 1
ATOM 1753 O O . LEU A 1 229 ? -14.062 14.617 -8.766 1 98.75 229 LEU A O 1
ATOM 1757 N N . LEU A 1 230 ? -14.445 14.828 -6.547 1 98.69 230 LEU A N 1
ATOM 1758 C CA . LEU A 1 230 ? -15.562 13.898 -6.496 1 98.69 230 LEU A CA 1
ATOM 1759 C C . LEU A 1 230 ? -16.812 14.594 -5.969 1 98.69 230 LEU A C 1
ATOM 1761 O O . LEU A 1 230 ? -16.75 15.383 -5.031 1 98.69 230 LEU A O 1
ATOM 1765 N N . ARG A 1 231 ? -17.922 14.273 -6.531 1 98.44 231 ARG A N 1
ATOM 1766 C CA . ARG A 1 231 ? -19.203 14.719 -5.992 1 98.44 231 ARG A CA 1
ATOM 1767 C C . ARG A 1 231 ? -19.688 13.781 -4.895 1 98.44 231 ARG A C 1
ATOM 1769 O O . ARG A 1 231 ? -19.594 12.562 -5.027 1 98.44 231 ARG A O 1
ATOM 1776 N N . VAL A 1 232 ? -20.219 14.383 -3.824 1 97.75 232 VAL A N 1
ATOM 1777 C CA . VAL A 1 232 ? -20.672 13.555 -2.709 1 97.75 232 VAL A CA 1
ATOM 1778 C C . VAL A 1 232 ? -22.062 13.992 -2.27 1 97.75 232 VAL A C 1
ATOM 1780 O O . VAL A 1 232 ? -22.469 15.133 -2.518 1 97.75 232 VAL A O 1
ATOM 1783 N N . GLU A 1 233 ? -22.734 13.094 -1.665 1 95.94 233 GLU A N 1
ATOM 1784 C CA . GLU A 1 233 ? -24.016 13.305 -1.001 1 95.94 233 GLU A CA 1
ATOM 1785 C C . GLU A 1 233 ? -24.016 12.719 0.407 1 95.94 233 GLU A C 1
ATOM 1787 O O . GLU A 1 233 ? -23.312 11.742 0.677 1 95.94 233 GLU A O 1
ATOM 1792 N N . PRO A 1 234 ? -24.766 13.43 1.23 1 91.62 234 PRO A N 1
ATOM 1793 C CA . PRO A 1 234 ? -24.859 12.836 2.568 1 91.62 234 PRO A CA 1
ATOM 1794 C C . PRO A 1 234 ? -25.516 11.461 2.566 1 91.62 234 PRO A C 1
ATOM 1796 O O . PRO A 1 234 ? -26.469 11.227 1.811 1 91.62 234 PRO A O 1
ATOM 1799 N N . ALA A 1 235 ? -24.922 10.57 3.293 1 81.5 235 ALA A N 1
ATOM 1800 C CA . ALA A 1 235 ? -25.484 9.227 3.375 1 81.5 235 ALA A CA 1
ATOM 1801 C C . ALA A 1 235 ? -26.75 9.219 4.227 1 81.5 235 ALA A C 1
ATOM 1803 O O . ALA A 1 235 ? -27.578 8.297 4.125 1 81.5 235 ALA A O 1
ATOM 1804 N N . ALA A 1 236 ? -26.844 10.086 5.152 1 77.56 236 ALA A N 1
ATOM 1805 C CA . ALA A 1 236 ? -28.016 10.164 6.027 1 77.56 236 ALA A CA 1
ATOM 1806 C C . ALA A 1 236 ? -28.625 11.562 6.016 1 77.56 236 ALA A C 1
ATOM 1808 O O . ALA A 1 236 ? -28.094 12.461 5.352 1 77.56 236 ALA A O 1
ATOM 1809 N N . ASP A 1 237 ? -29.703 11.703 6.57 1 71.12 237 ASP A N 1
ATOM 1810 C CA . ASP A 1 237 ? -30.516 12.914 6.566 1 71.12 237 ASP A CA 1
ATOM 1811 C C . ASP A 1 237 ? -29.75 14.102 7.125 1 71.12 237 ASP A C 1
ATOM 1813 O O . ASP A 1 237 ? -30.094 15.258 6.844 1 71.12 237 ASP A O 1
ATOM 1817 N N . GLY A 1 238 ? -28.625 13.773 7.594 1 71.25 238 GLY A N 1
ATOM 1818 C CA . GLY A 1 238 ? -27.859 14.906 8.078 1 71.25 238 GLY A CA 1
ATOM 1819 C C . GLY A 1 238 ? -27.031 15.578 6.992 1 71.25 238 GLY A C 1
ATOM 1820 O O . GLY A 1 238 ? -26.719 14.953 5.973 1 71.25 238 GLY A O 1
ATOM 1821 N N . GLY A 1 239 ? -27.297 16.859 6.594 1 85.75 239 GLY A N 1
ATOM 1822 C CA . GLY A 1 239 ? -26.578 17.703 5.652 1 85.75 239 GLY A CA 1
ATOM 1823 C C . GLY A 1 239 ? -25.078 17.516 5.715 1 85.75 239 GLY A C 1
ATOM 1824 O O . GLY A 1 239 ? -24.562 16.75 6.535 1 85.75 239 GLY A O 1
ATOM 1825 N N . LEU A 1 240 ? -24.359 17.922 4.723 1 90.06 240 LEU A N 1
ATOM 1826 C CA . LEU A 1 240 ? -22.906 17.984 4.727 1 90.06 240 LEU A CA 1
ATOM 1827 C C . LEU A 1 240 ? -22.406 19.188 5.512 1 90.06 240 LEU A C 1
ATOM 1829 O O . LEU A 1 240 ? -23.062 20.234 5.543 1 90.06 240 LEU A O 1
ATOM 1833 N N . PRO A 1 241 ? -21.25 18.984 6.227 1 91.94 241 PRO A N 1
ATOM 1834 C CA . PRO A 1 241 ? -20.641 20.188 6.793 1 91.94 241 PRO A CA 1
ATOM 1835 C C . PRO A 1 241 ? -20.25 21.203 5.723 1 91.94 241 PRO A C 1
ATOM 1837 O O . PRO A 1 241 ? -20.188 20.859 4.539 1 91.94 241 PRO A O 1
ATOM 1840 N N . THR A 1 242 ? -20.094 22.453 6.18 1 94.75 242 THR A N 1
ATOM 1841 C CA . THR A 1 242 ? -19.578 23.469 5.262 1 94.75 242 THR A CA 1
ATOM 1842 C C . THR A 1 242 ? -18.172 23.094 4.797 1 94.75 242 THR A C 1
ATOM 1844 O O . THR A 1 242 ? -17.406 22.469 5.539 1 94.75 242 THR A O 1
ATOM 1847 N N . PRO A 1 243 ? -17.875 23.406 3.598 1 97.81 243 PRO A N 1
ATOM 1848 C CA . PRO A 1 243 ? -16.547 23.031 3.084 1 97.81 243 PRO A CA 1
ATOM 1849 C C . PRO A 1 243 ? -15.414 23.766 3.777 1 97.81 243 PRO A C 1
ATOM 1851 O O . PRO A 1 243 ? -15.633 24.828 4.371 1 97.81 243 PRO A O 1
ATOM 1854 N N . LEU A 1 244 ? -14.227 23.203 3.711 1 98.5 244 LEU A N 1
ATOM 1855 C CA . LEU A 1 244 ? -13.023 23.891 4.176 1 98.5 244 LEU A CA 1
ATOM 1856 C C . LEU A 1 244 ? -12.727 25.109 3.312 1 98.5 244 LEU A C 1
ATOM 1858 O O . LEU A 1 244 ? -12.992 25.109 2.107 1 98.5 244 LEU A O 1
ATOM 1862 N N . ALA A 1 245 ? -12.195 26.172 3.967 1 98.56 245 ALA A N 1
ATOM 1863 C CA . ALA A 1 245 ? -11.695 27.328 3.23 1 98.56 245 ALA A CA 1
ATOM 1864 C C . ALA A 1 245 ? -10.383 27 2.527 1 98.56 245 ALA A C 1
ATOM 1866 O O . ALA A 1 245 ? -9.438 26.531 3.156 1 98.56 245 ALA A O 1
ATOM 1867 N N . VAL A 1 246 ? -10.32 27.219 1.219 1 98.81 246 VAL A N 1
ATOM 1868 C CA . VAL A 1 246 ? -9.102 26.984 0.448 1 98.81 246 VAL A CA 1
ATOM 1869 C C . VAL A 1 246 ? -8.414 28.312 0.142 1 98.81 246 VAL A C 1
ATOM 1871 O O . VAL A 1 246 ? -9.047 29.25 -0.337 1 98.81 246 VAL A O 1
ATOM 1874 N N . ALA A 1 247 ? -7.109 28.375 0.408 1 98.5 247 ALA A N 1
ATOM 1875 C CA . ALA A 1 247 ? -6.359 29.609 0.201 1 98.5 247 ALA A CA 1
ATOM 1876 C C . ALA A 1 247 ? -6.309 29.984 -1.279 1 98.5 247 ALA A C 1
ATOM 1878 O O . ALA A 1 247 ? -5.852 29.188 -2.105 1 98.5 247 ALA A O 1
ATOM 1879 N N . ALA A 1 248 ? -6.703 31.188 -1.605 1 98.06 248 ALA A N 1
ATOM 1880 C CA . ALA A 1 248 ? -6.676 31.688 -2.982 1 98.06 248 ALA A CA 1
ATOM 1881 C C . ALA A 1 248 ? -5.367 32.406 -3.283 1 98.06 248 ALA A C 1
ATOM 1883 O O . ALA A 1 248 ? -5.078 32.719 -4.438 1 98.06 248 ALA A O 1
ATOM 1884 N N . ASP A 1 249 ? -4.656 32.656 -2.254 1 96.25 249 ASP A N 1
ATOM 1885 C CA . ASP A 1 249 ? -3.371 33.344 -2.393 1 96.25 249 ASP A CA 1
ATOM 1886 C C . ASP A 1 249 ? -2.299 32.656 -1.538 1 96.25 249 ASP A C 1
ATOM 1888 O O . ASP A 1 249 ? -2.611 32 -0.536 1 96.25 249 ASP A O 1
ATOM 1892 N N . ALA A 1 250 ? -1.099 32.844 -1.991 1 94.56 250 ALA A N 1
ATOM 1893 C CA . ALA A 1 250 ? 0.023 32.281 -1.24 1 94.56 250 ALA A CA 1
ATOM 1894 C C . ALA A 1 250 ? 0.187 32.969 0.104 1 94.56 250 ALA A C 1
ATOM 1896 O O . ALA A 1 250 ? -0.035 34.188 0.209 1 94.56 250 ALA A O 1
ATOM 1897 N N . PRO A 1 251 ? 0.552 32.25 1.123 1 94.12 251 PRO A N 1
ATOM 1898 C CA . PRO A 1 251 ? 0.95 32.969 2.348 1 94.12 251 PRO A CA 1
ATOM 1899 C C . PRO A 1 251 ? 2.201 33.812 2.158 1 94.12 251 PRO A C 1
ATOM 1901 O O . PRO A 1 251 ? 2.91 33.656 1.159 1 94.12 251 PRO A O 1
ATOM 1904 N N . ALA A 1 252 ? 2.371 34.688 3.117 1 89.62 252 ALA A N 1
ATOM 1905 C CA . ALA A 1 252 ? 3.498 35.625 3.033 1 89.62 252 ALA A CA 1
ATOM 1906 C C . ALA A 1 252 ? 4.82 34.875 2.92 1 89.62 252 ALA A C 1
ATOM 1908 O O . ALA A 1 252 ? 5.703 35.25 2.156 1 89.62 252 ALA A O 1
ATOM 1909 N N . SER A 1 253 ? 5 33.844 3.684 1 91.75 253 SER A N 1
ATOM 1910 C CA . SER A 1 253 ? 6.148 32.938 3.594 1 91.75 253 SER A CA 1
ATOM 1911 C C . SER A 1 253 ? 5.719 31.484 3.695 1 91.75 253 SER A C 1
ATOM 1913 O O . SER A 1 253 ? 4.914 31.125 4.559 1 91.75 253 SER A O 1
ATOM 1915 N N . VAL A 1 254 ? 6.273 30.766 2.748 1 92.81 254 VAL A N 1
ATOM 1916 C CA . VAL A 1 254 ? 5.918 29.344 2.756 1 92.81 254 VAL A CA 1
ATOM 1917 C C . VAL A 1 254 ? 6.922 28.562 3.598 1 92.81 254 VAL A C 1
ATOM 1919 O O .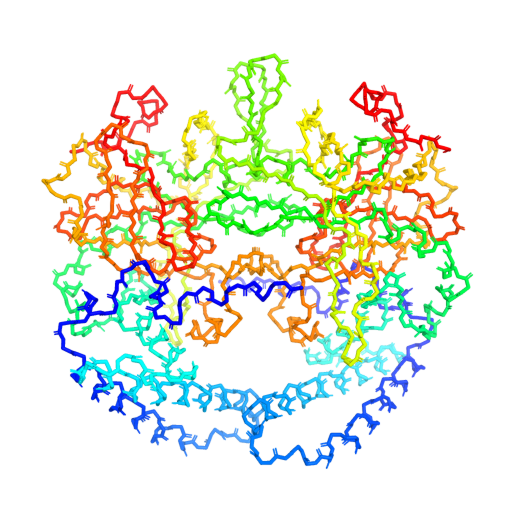 VAL A 1 254 ? 6.543 27.891 4.566 1 92.81 254 VAL A O 1
ATOM 1922 N N . PRO A 1 255 ? 8.227 28.688 3.311 1 92.81 255 PRO A N 1
ATOM 1923 C CA . PRO A 1 255 ? 9.156 27.969 4.184 1 92.81 255 PRO A CA 1
ATOM 1924 C C . PRO A 1 255 ? 9.07 28.422 5.641 1 92.81 255 PRO A C 1
ATOM 1926 O O . PRO A 1 255 ? 9.078 29.625 5.914 1 92.81 255 PRO A O 1
ATOM 1929 N N . GLY A 1 256 ? 8.867 27.453 6.516 1 93.44 256 GLY A N 1
ATOM 1930 C CA . GLY A 1 256 ? 8.82 27.75 7.938 1 93.44 256 GLY A CA 1
ATOM 1931 C C . GLY A 1 256 ? 7.406 27.922 8.469 1 93.44 256 GLY A C 1
ATOM 1932 O O . GLY A 1 256 ? 7.191 27.969 9.68 1 93.44 256 GLY A O 1
ATOM 1933 N N . ARG A 1 257 ? 6.449 28.031 7.578 1 95 257 ARG A N 1
ATOM 1934 C CA . ARG A 1 257 ? 5.062 28.234 7.984 1 95 257 ARG A CA 1
ATOM 1935 C C . ARG A 1 257 ? 4.523 27.016 8.719 1 95 257 ARG A C 1
ATOM 1937 O O . ARG A 1 257 ? 4.609 25.891 8.211 1 95 257 ARG A O 1
ATOM 1944 N N . PRO A 1 258 ? 3.986 27.234 9.977 1 96.31 258 PRO A N 1
ATOM 1945 C CA . PRO A 1 258 ? 3.387 26.094 10.672 1 96.31 258 PRO A CA 1
ATOM 1946 C C . PRO A 1 258 ? 2.133 25.578 9.977 1 96.31 258 PRO A C 1
ATOM 1948 O O . PRO A 1 258 ? 1.251 26.359 9.609 1 96.31 258 PRO A O 1
ATOM 1951 N N . VAL A 1 259 ? 2.123 24.281 9.758 1 98.19 259 VAL A N 1
ATOM 1952 C CA . VAL A 1 259 ? 0.999 23.625 9.094 1 98.19 259 VAL A CA 1
ATOM 1953 C C . VAL A 1 259 ? 0.615 22.359 9.852 1 98.19 259 VAL A C 1
ATOM 1955 O O . VAL A 1 259 ? 1.307 21.953 10.789 1 98.19 259 VAL A O 1
ATOM 1958 N N . TYR A 1 260 ? -0.518 21.75 9.516 1 98.38 260 TYR A N 1
ATOM 1959 C CA . TYR A 1 260 ? -0.891 20.422 9.961 1 98.38 260 TYR A CA 1
ATOM 1960 C C . TYR A 1 260 ? -1.653 19.672 8.875 1 98.38 260 TYR A C 1
ATOM 1962 O O . TYR A 1 260 ? -2.305 20.297 8.023 1 98.38 260 TYR A O 1
ATOM 1970 N N . VAL A 1 261 ? -1.435 18.422 8.922 1 98.19 261 VAL A N 1
ATOM 1971 C CA . VAL A 1 261 ? -2.127 17.484 8.031 1 98.19 261 VAL A CA 1
ATOM 1972 C C . VAL A 1 261 ? -3.055 16.594 8.852 1 98.19 261 VAL A C 1
ATOM 1974 O O . VAL A 1 261 ? -2.732 16.219 9.984 1 98.19 261 VAL A O 1
ATOM 1977 N N . VAL A 1 262 ? -4.215 16.328 8.305 1 98.38 262 VAL A N 1
ATOM 1978 C CA . VAL A 1 262 ? -5.129 15.344 8.891 1 98.38 262 VAL A CA 1
ATOM 1979 C C . VAL A 1 262 ? -5.418 14.242 7.875 1 98.38 262 VAL A C 1
ATOM 1981 O O . VAL A 1 262 ? -5.766 14.516 6.727 1 98.38 262 VAL A O 1
ATOM 1984 N N . GLY A 1 263 ? -5.223 13.047 8.266 1 97.75 263 GLY A N 1
ATOM 1985 C CA . GLY A 1 263 ? -5.469 11.922 7.383 1 97.75 263 GLY A CA 1
ATOM 1986 C C . GLY A 1 263 ? -5.438 10.578 8.094 1 97.75 263 GLY A C 1
ATOM 1987 O O . GLY A 1 263 ? -5.668 10.508 9.305 1 97.75 263 GLY A O 1
ATOM 1988 N N . TYR A 1 264 ? -5.266 9.547 7.352 1 95.19 264 TYR A N 1
ATOM 1989 C CA . TYR A 1 264 ? -5.328 8.172 7.852 1 95.19 264 TYR A CA 1
ATOM 1990 C C . TYR A 1 264 ? -4.082 7.391 7.457 1 95.19 264 TYR A C 1
ATOM 1992 O O . TYR A 1 264 ? -4.121 6.586 6.523 1 95.19 264 TYR A O 1
ATOM 2000 N N . PRO A 1 265 ? -3.025 7.586 8.195 1 91.56 265 PRO A N 1
ATOM 2001 C CA . PRO A 1 265 ? -1.773 6.918 7.832 1 91.56 265 PRO A CA 1
ATOM 2002 C C . PRO A 1 265 ? -1.882 5.395 7.879 1 91.56 265 PRO A C 1
ATOM 2004 O O . PRO A 1 265 ? -2.426 4.84 8.836 1 91.56 265 PRO A O 1
ATOM 2007 N N . ALA A 1 266 ? -1.376 4.773 6.789 1 88.75 266 ALA A N 1
ATOM 2008 C CA . ALA A 1 266 ? -1.344 3.318 6.668 1 88.75 266 ALA A CA 1
ATOM 2009 C C . ALA A 1 266 ? 0.079 2.82 6.426 1 88.75 266 ALA A C 1
ATOM 2011 O O . ALA A 1 266 ? 0.856 3.465 5.719 1 88.75 266 ALA A O 1
ATOM 2012 N N . TRP A 1 267 ? 0.344 1.723 6.93 1 83.25 267 TRP A N 1
ATOM 2013 C CA . TRP A 1 267 ? 1.629 1.101 6.633 1 83.25 267 TRP A CA 1
ATOM 2014 C C . TRP A 1 267 ? 1.605 0.435 5.258 1 83.25 267 TRP A C 1
ATOM 2016 O O . TRP A 1 267 ? 0.631 -0.232 4.902 1 83.25 267 TRP A O 1
ATOM 2026 N N . ASP A 1 268 ? 2.592 0.697 4.492 1 85.31 268 ASP A N 1
ATOM 2027 C CA . ASP A 1 268 ? 2.807 0.088 3.182 1 85.31 268 ASP A CA 1
ATOM 2028 C C . ASP A 1 268 ? 4.258 -0.353 3.014 1 85.31 268 ASP A C 1
ATOM 2030 O O . ASP A 1 268 ? 5.16 0.483 2.914 1 85.31 268 ASP A O 1
ATOM 2034 N N . GLY A 1 269 ? 4.516 -1.635 2.971 1 81.25 269 GLY A N 1
ATOM 2035 C CA . GLY A 1 269 ? 5.84 -2.227 2.924 1 81.25 269 GLY A CA 1
ATOM 2036 C C . GLY A 1 269 ? 6.605 -1.883 1.66 1 81.25 269 GLY A C 1
ATOM 2037 O O . GLY A 1 269 ? 7.805 -2.158 1.557 1 81.25 269 GLY A O 1
ATOM 2038 N N . ARG A 1 270 ? 6.035 -1.191 0.701 1 88.12 270 ARG A N 1
ATOM 2039 C CA . ARG A 1 270 ? 6.68 -0.839 -0.56 1 88.12 270 ARG A CA 1
ATOM 2040 C C . ARG A 1 270 ? 7.305 0.549 -0.485 1 88.12 270 ARG A C 1
ATOM 2042 O O . ARG A 1 270 ? 7.965 0.99 -1.429 1 88.12 270 ARG A O 1
ATOM 2049 N N . ARG A 1 271 ? 7.062 1.153 0.642 1 84.75 271 ARG A N 1
ATOM 2050 C CA . ARG A 1 271 ? 7.672 2.453 0.896 1 84.75 271 ARG A CA 1
ATOM 2051 C C . ARG A 1 271 ? 9.031 2.297 1.567 1 84.75 271 ARG A C 1
ATOM 2053 O O . ARG A 1 271 ? 9.359 1.223 2.076 1 84.75 271 ARG A O 1
ATOM 2060 N N . ASN A 1 272 ? 9.828 3.305 1.609 1 76.25 272 ASN A N 1
ATOM 2061 C CA . ASN A 1 272 ? 11.203 3.24 2.082 1 76.25 272 ASN A CA 1
ATOM 2062 C C . ASN A 1 272 ? 11.289 3.426 3.594 1 76.25 272 ASN A C 1
ATOM 2064 O O . ASN A 1 272 ? 12.375 3.658 4.137 1 76.25 272 ASN A O 1
ATOM 2068 N N . GLU A 1 273 ? 10.195 3.23 4.254 1 74.38 273 GLU A N 1
ATOM 2069 C CA . GLU A 1 273 ? 10.219 3.369 5.707 1 74.38 273 GLU A CA 1
ATOM 2070 C C . GLU A 1 273 ? 10.828 2.135 6.371 1 74.38 273 GLU A C 1
ATOM 2072 O O . GLU A 1 273 ? 10.484 1.004 6.02 1 74.38 273 GLU A O 1
ATOM 2077 N N . PRO A 1 274 ? 11.734 2.439 7.297 1 67.44 274 PRO A N 1
ATOM 2078 C CA . PRO A 1 274 ? 12.289 1.282 8 1 67.44 274 PRO A CA 1
ATOM 2079 C C . PRO A 1 274 ? 11.234 0.519 8.797 1 67.44 274 PRO A C 1
ATOM 2081 O O . PRO A 1 274 ? 10.312 1.127 9.352 1 67.44 274 PRO A O 1
ATOM 2084 N N . GLU A 1 275 ? 11.297 -0.752 8.766 1 63.56 275 GLU A N 1
ATOM 2085 C CA . GLU A 1 275 ? 10.367 -1.615 9.484 1 63.56 275 GLU A CA 1
ATOM 2086 C C . GLU A 1 275 ? 10.297 -1.242 10.969 1 63.56 275 GLU A C 1
ATOM 2088 O O . GLU A 1 275 ? 9.25 -1.37 11.594 1 63.56 275 GLU A O 1
ATOM 2093 N N . SER A 1 276 ? 11.398 -0.802 11.453 1 59.84 276 SER A N 1
ATOM 2094 C CA . SER A 1 276 ? 11.469 -0.44 12.867 1 59.84 276 SER A CA 1
ATOM 2095 C C . SER A 1 276 ? 10.523 0.705 13.195 1 59.84 276 SER A C 1
ATOM 2097 O O . SER A 1 276 ? 10.086 0.852 14.336 1 59.84 276 SER A O 1
ATOM 2099 N N . MET A 1 277 ? 10.195 1.447 12.172 1 63.16 277 MET A N 1
ATOM 2100 C CA . MET A 1 277 ? 9.305 2.578 12.398 1 63.16 277 MET A CA 1
ATOM 2101 C C . MET A 1 277 ? 7.887 2.102 12.703 1 63.16 277 MET A C 1
ATOM 2103 O O . MET A 1 277 ? 7.137 2.777 13.406 1 63.16 277 MET A O 1
ATOM 2107 N N . ARG A 1 278 ? 7.602 1.022 12.164 1 64 278 ARG A N 1
ATOM 2108 C CA . ARG A 1 278 ? 6.297 0.438 12.453 1 64 278 ARG A CA 1
ATOM 2109 C C . ARG A 1 278 ? 6.102 0.251 13.953 1 64 278 ARG A C 1
ATOM 2111 O O . ARG A 1 278 ? 5 0.448 14.469 1 64 278 ARG A O 1
ATOM 2118 N N . ARG A 1 279 ? 7.164 -0.062 14.453 1 55.69 279 ARG A N 1
ATOM 2119 C CA . ARG A 1 279 ? 7.113 -0.362 15.883 1 55.69 279 ARG A CA 1
ATOM 2120 C C . ARG A 1 279 ? 6.91 0.908 16.703 1 55.69 279 ARG A C 1
ATOM 2122 O O . ARG A 1 279 ? 6.254 0.881 17.75 1 55.69 279 ARG A O 1
ATOM 2129 N N . ILE A 1 280 ? 7.492 1.966 16.141 1 55.22 280 ILE A N 1
ATOM 2130 C CA . ILE A 1 280 ? 7.426 3.234 16.859 1 55.22 280 ILE A CA 1
ATOM 2131 C C . ILE A 1 280 ? 6.023 3.824 16.719 1 55.22 280 ILE A C 1
ATOM 2133 O O . ILE A 1 280 ? 5.504 4.418 17.672 1 55.22 280 ILE A O 1
ATOM 2137 N N . PHE A 1 281 ? 5.469 3.688 15.57 1 59.78 281 PHE A N 1
ATOM 2138 C CA . PHE A 1 281 ? 4.137 4.254 15.391 1 59.78 281 PHE A CA 1
ATOM 2139 C C . PHE A 1 281 ? 3.08 3.367 16.031 1 59.78 281 PHE A C 1
ATOM 2141 O O . PHE A 1 281 ? 1.881 3.627 15.906 1 59.78 281 PHE A O 1
ATOM 2148 N N . MET A 1 282 ? 3.598 2.609 16.984 1 53.91 282 MET A N 1
ATOM 2149 C CA . MET A 1 282 ? 2.871 1.793 17.953 1 53.91 282 MET A CA 1
ATOM 2150 C C . MET A 1 282 ? 1.641 1.158 17.312 1 53.91 282 MET A C 1
ATOM 2152 O O . MET A 1 282 ? 0.582 1.08 17.938 1 53.91 282 MET A O 1
ATOM 2156 N N . ASP A 1 283 ? 1.674 0.722 16.078 1 57.62 283 ASP A N 1
ATOM 2157 C CA . ASP A 1 283 ? 0.749 -0.193 15.422 1 57.62 283 ASP A CA 1
ATOM 2158 C C . ASP A 1 283 ? -0.636 0.435 15.281 1 57.62 283 ASP A C 1
ATOM 2160 O O . ASP A 1 283 ? -1.64 -0.276 15.195 1 57.62 283 ASP A O 1
ATOM 2164 N N . VAL A 1 284 ? -0.665 1.784 15.609 1 66.38 284 VAL A N 1
ATOM 2165 C CA . VAL A 1 284 ? -1.997 2.334 15.375 1 66.38 284 VAL A CA 1
ATOM 2166 C C . VAL A 1 284 ? -2.049 3.002 14.008 1 66.38 284 VAL A C 1
ATOM 2168 O O . VAL A 1 284 ? -1.688 4.172 13.867 1 66.38 284 VAL A O 1
ATOM 2171 N N . TYR A 1 285 ? -2.451 2.244 13.102 1 81.25 285 TYR A N 1
ATOM 2172 C CA . TYR A 1 285 ? -2.572 2.65 11.711 1 81.25 285 TYR A CA 1
ATOM 2173 C C . TYR A 1 285 ? -4.035 2.709 11.281 1 81.25 285 TYR A C 1
ATOM 2175 O O . TYR A 1 285 ? -4.922 2.27 12.016 1 81.25 285 TYR A O 1
ATOM 2183 N N . ASN A 1 286 ? -4.277 3.398 10.289 1 88.12 286 ASN A N 1
ATOM 2184 C CA . ASN A 1 286 ? -5.512 3.316 9.516 1 88.12 286 ASN A CA 1
ATOM 2185 C C . ASN A 1 286 ? -6.629 4.133 10.156 1 88.12 286 ASN A C 1
ATOM 2187 O O . ASN A 1 286 ? -7.793 4.012 9.773 1 88.12 286 ASN A O 1
ATOM 2191 N N . VAL A 1 287 ? -6.27 4.867 11.258 1 91.5 287 VAL A N 1
ATOM 2192 C CA . VAL A 1 287 ? -7.258 5.723 11.914 1 91.5 287 VAL A CA 1
ATOM 2193 C C . VAL A 1 287 ? -6.832 7.188 11.789 1 91.5 287 VAL A C 1
ATOM 2195 O O . VAL A 1 287 ? -5.672 7.48 11.508 1 91.5 287 VAL A O 1
ATOM 2198 N N . LYS A 1 288 ? -7.777 8.07 12.078 1 94.75 288 LYS A N 1
ATOM 2199 C CA . LYS A 1 288 ? -7.582 9.5 11.883 1 94.75 288 LYS A CA 1
ATOM 2200 C C . LYS A 1 288 ? -6.461 10.031 12.773 1 94.75 288 LYS A C 1
ATOM 2202 O O . LYS A 1 288 ? -6.406 9.727 13.961 1 94.75 288 LYS A O 1
ATOM 2207 N N . ARG A 1 289 ? -5.555 10.82 12.102 1 94.69 289 ARG A N 1
ATOM 2208 C CA . ARG A 1 289 ? -4.438 11.445 12.812 1 94.69 289 ARG A CA 1
ATOM 2209 C C . ARG A 1 289 ? -4.316 12.922 12.453 1 94.69 289 ARG A C 1
ATOM 2211 O O . ARG A 1 289 ? -4.598 13.312 11.32 1 94.69 289 ARG A O 1
ATOM 2218 N N . LEU A 1 290 ? -3.994 13.664 13.461 1 96.06 290 LEU A N 1
ATOM 2219 C CA . LEU A 1 290 ? -3.539 15.039 13.312 1 96.06 290 LEU A CA 1
ATOM 2220 C C . LEU A 1 290 ? -2.016 15.109 13.305 1 96.06 290 LEU A C 1
ATOM 2222 O O . LEU A 1 290 ? -1.366 14.727 14.273 1 96.06 290 LEU A O 1
ATOM 2226 N N . GLN A 1 291 ? -1.445 15.625 12.227 1 95.5 291 GLN A N 1
ATOM 2227 C CA . GLN A 1 291 ? 0.003 15.594 12.055 1 95.5 291 GLN A CA 1
ATOM 2228 C C . GLN A 1 291 ? 0.559 16.984 11.781 1 95.5 291 GLN A C 1
ATOM 2230 O O . GLN A 1 291 ? 0.577 17.438 10.641 1 95.5 291 GLN A O 1
ATOM 2235 N N . PRO A 1 292 ? 1.069 17.609 12.812 1 96.12 292 PRO A N 1
ATOM 2236 C CA . PRO A 1 292 ? 1.608 18.969 12.672 1 96.12 292 PRO A CA 1
ATOM 2237 C C . PRO A 1 292 ? 3.051 18.984 12.172 1 96.12 292 PRO A C 1
ATOM 2239 O O . PRO A 1 292 ? 3.775 18 12.336 1 96.12 292 PRO A O 1
ATOM 2242 N N . GLY A 1 293 ? 3.432 20.062 11.531 1 96 293 GLY A N 1
ATOM 2243 C CA . GLY A 1 293 ? 4.773 20.312 11.031 1 96 293 GLY A CA 1
ATOM 2244 C C . GLY A 1 293 ? 4.949 21.719 10.484 1 96 293 GLY A C 1
ATOM 2245 O O . GLY A 1 293 ? 4.41 22.688 11.039 1 96 293 GLY A O 1
ATOM 2246 N N . VAL A 1 294 ? 5.844 21.797 9.477 1 95.12 294 VAL A N 1
ATOM 2247 C CA . VAL A 1 294 ? 6.086 23.094 8.844 1 95.12 294 VAL A CA 1
ATOM 2248 C C . VAL A 1 294 ? 6.223 22.906 7.332 1 95.12 294 VAL A C 1
ATOM 2250 O O . VAL A 1 294 ? 6.68 21.859 6.867 1 95.12 294 VAL A O 1
ATOM 2253 N N . ALA A 1 295 ? 5.711 23.875 6.59 1 96.56 295 ALA A N 1
ATOM 2254 C CA . ALA A 1 295 ? 6.078 23.938 5.18 1 96.56 295 ALA A CA 1
ATOM 2255 C C . ALA A 1 295 ? 7.574 24.188 5.012 1 96.56 295 ALA A C 1
ATOM 2257 O O . ALA A 1 295 ? 8.148 25.016 5.734 1 96.56 295 ALA A O 1
ATOM 2258 N N . THR A 1 296 ? 8.211 23.531 4.039 1 95.19 296 THR A N 1
ATOM 2259 C CA . THR A 1 296 ? 9.664 23.594 4.016 1 95.19 296 THR A CA 1
ATOM 2260 C C . THR A 1 296 ? 10.164 24.234 2.723 1 95.19 296 THR A C 1
ATOM 2262 O O . THR A 1 296 ? 11.234 24.828 2.695 1 95.19 296 THR A O 1
ATOM 2265 N N . GLU A 1 297 ? 9.469 23.969 1.646 1 94.06 297 GLU A N 1
ATOM 2266 C CA . GLU A 1 297 ? 9.945 24.469 0.36 1 94.06 297 GLU A CA 1
ATOM 2267 C C . GLU A 1 297 ? 8.789 24.797 -0.575 1 94.06 297 GLU A C 1
ATOM 2269 O O . GLU A 1 297 ? 7.758 24.109 -0.558 1 94.06 297 GLU A O 1
ATOM 2274 N N . PHE A 1 298 ? 8.961 25.875 -1.306 1 94.38 298 PHE A N 1
ATOM 2275 C CA . PHE A 1 298 ? 8.062 26.234 -2.396 1 94.38 298 PHE A CA 1
ATOM 2276 C C . PHE A 1 298 ? 8.727 27.219 -3.346 1 94.38 298 PHE A C 1
ATOM 2278 O O . PHE A 1 298 ? 9.422 28.141 -2.904 1 94.38 298 PHE A O 1
ATOM 2285 N N . THR A 1 299 ? 8.609 26.938 -4.664 1 89.62 299 THR A N 1
ATOM 2286 C CA . THR A 1 299 ? 9.008 27.891 -5.691 1 89.62 299 THR A CA 1
ATOM 2287 C C . THR A 1 299 ? 7.789 28.5 -6.379 1 89.62 299 THR A C 1
ATOM 2289 O O . THR A 1 299 ? 6.961 27.766 -6.934 1 89.62 299 THR A O 1
ATOM 2292 N N . PRO A 1 300 ? 7.715 29.844 -6.371 1 89.56 300 PRO A N 1
ATOM 2293 C CA . PRO A 1 300 ? 6.566 30.469 -7.027 1 89.56 300 PRO A CA 1
ATOM 2294 C C . PRO A 1 300 ? 6.391 30.031 -8.477 1 89.56 300 PRO A C 1
ATOM 2296 O O . PRO A 1 300 ? 7.367 29.953 -9.227 1 89.56 300 PRO A O 1
ATOM 2299 N N . GLY A 1 301 ? 5.133 29.688 -8.789 1 88.38 301 GLY A N 1
ATOM 2300 C CA . GLY A 1 301 ? 4.832 29.172 -10.117 1 88.38 301 GLY A CA 1
ATOM 2301 C C . GLY A 1 301 ? 4.973 27.656 -10.203 1 88.38 301 GLY A C 1
ATOM 2302 O O . GLY A 1 301 ? 4.605 27.047 -11.211 1 88.38 301 GLY A O 1
ATOM 2303 N N . GLY A 1 302 ? 5.473 27.125 -9.133 1 92.06 302 GLY A N 1
ATOM 2304 C CA . GLY A 1 302 ? 5.621 25.672 -9.094 1 92.06 302 GLY A CA 1
ATOM 2305 C C . GLY A 1 302 ? 4.34 24.953 -8.734 1 92.06 302 GLY A C 1
ATOM 2306 O O . GLY A 1 302 ? 3.408 25.562 -8.195 1 92.06 302 GLY A O 1
ATOM 2307 N N . LEU A 1 303 ? 4.316 23.672 -9.031 1 94.25 303 LEU A N 1
ATOM 2308 C CA . LEU A 1 303 ? 3.123 22.875 -8.781 1 94.25 303 LEU A CA 1
ATOM 2309 C C . LEU A 1 303 ? 3.344 21.922 -7.613 1 94.25 303 LEU A C 1
ATOM 2311 O O . LEU A 1 303 ? 2.541 21 -7.391 1 94.25 303 LEU A O 1
ATOM 2315 N N . VAL A 1 304 ? 4.48 22.188 -6.902 1 95.81 304 VAL A N 1
ATOM 2316 C CA . VAL A 1 304 ? 4.773 21.328 -5.758 1 95.81 304 VAL A CA 1
ATOM 2317 C C . VAL A 1 304 ? 5.289 22.188 -4.598 1 95.81 304 VAL A C 1
ATOM 2319 O O . VAL A 1 304 ? 6.137 23.062 -4.789 1 95.81 304 VAL A O 1
ATOM 2322 N N . MET A 1 305 ? 4.73 22 -3.467 1 96.81 305 MET A N 1
ATOM 2323 C CA . MET A 1 305 ? 5.293 22.484 -2.211 1 96.81 305 MET A CA 1
ATOM 2324 C C . MET A 1 305 ? 5.672 21.328 -1.298 1 96.81 305 MET A C 1
ATOM 2326 O O . MET A 1 305 ? 5.16 20.219 -1.451 1 96.81 305 MET A O 1
ATOM 2330 N N . LYS A 1 306 ? 6.555 21.609 -0.374 1 96.5 306 LYS A N 1
ATOM 2331 C CA . LYS A 1 306 ? 7.016 20.547 0.516 1 96.5 306 LYS A CA 1
ATOM 2332 C C . LYS A 1 306 ? 6.68 20.859 1.971 1 96.5 306 LYS A C 1
ATOM 2334 O O . LYS A 1 306 ? 6.48 22.016 2.328 1 96.5 306 LYS A O 1
ATOM 2339 N N . HIS A 1 307 ? 6.539 19.891 2.795 1 96.94 307 HIS A N 1
ATOM 2340 C CA . HIS A 1 307 ? 6.352 20 4.238 1 96.94 307 HIS A CA 1
ATOM 2341 C C . HIS A 1 307 ? 6.949 18.797 4.961 1 96.94 307 HIS A C 1
ATOM 2343 O O . HIS A 1 307 ? 7.363 17.828 4.324 1 96.94 307 HIS A O 1
ATOM 2349 N N . ASP A 1 308 ? 7.023 18.906 6.297 1 95.06 308 ASP A N 1
ATOM 2350 C CA . ASP A 1 308 ? 7.742 17.844 7.004 1 95.06 308 ASP A CA 1
ATOM 2351 C C . ASP A 1 308 ? 6.844 17.172 8.031 1 95.06 308 ASP A C 1
ATOM 2353 O O . ASP A 1 308 ? 7.332 16.656 9.039 1 95.06 308 ASP A O 1
ATOM 2357 N N . CYS A 1 309 ? 5.52 17.25 7.82 1 94.38 309 CYS A N 1
ATOM 2358 C CA . CYS A 1 309 ? 4.605 16.469 8.656 1 94.38 309 CYS A CA 1
ATOM 2359 C C . CYS A 1 309 ? 4.895 14.984 8.547 1 94.38 309 CYS A C 1
ATOM 2361 O O . CYS A 1 309 ? 5.379 14.516 7.512 1 94.38 309 CYS A O 1
ATOM 2363 N N . SER A 1 310 ? 4.637 14.242 9.594 1 89 310 SER A N 1
ATOM 2364 C CA . SER A 1 310 ? 4.855 12.805 9.57 1 89 310 SER A CA 1
ATOM 2365 C C . SER A 1 310 ? 3.697 12.078 8.891 1 89 310 SER A C 1
ATOM 2367 O O . SER A 1 310 ? 2.736 11.68 9.555 1 89 310 SER A O 1
ATOM 2369 N N . THR A 1 311 ? 3.812 11.914 7.582 1 91.25 311 THR A N 1
ATOM 2370 C CA . THR A 1 311 ? 2.758 11.258 6.816 1 91.25 311 THR A CA 1
ATOM 2371 C C . THR A 1 311 ? 3.211 9.875 6.352 1 91.25 311 THR A C 1
ATOM 2373 O O . THR A 1 311 ? 4.406 9.578 6.359 1 91.25 311 THR A O 1
ATOM 2376 N N . LEU A 1 312 ? 2.33 8.984 6.121 1 89 312 LEU A N 1
ATOM 2377 C CA . LEU A 1 312 ? 2.514 7.656 5.539 1 89 312 LEU A CA 1
ATOM 2378 C C . LEU A 1 312 ? 1.533 7.426 4.395 1 89 312 LEU A C 1
ATOM 2380 O O . LEU A 1 312 ? 0.884 8.359 3.93 1 89 312 LEU A O 1
ATOM 2384 N N . GLY A 1 313 ? 1.603 6.164 3.926 1 89.31 313 GLY A N 1
ATOM 2385 C CA . GLY A 1 313 ? 0.518 5.797 3.029 1 89.31 313 GLY A CA 1
ATOM 2386 C C . GLY A 1 313 ? -0.856 6.047 3.621 1 89.31 313 GLY A C 1
ATOM 2387 O O . GLY A 1 313 ? -1.06 5.875 4.824 1 89.31 313 GLY A O 1
ATOM 2388 N N . GLY A 1 314 ? -1.808 6.355 2.953 1 93.56 314 GLY A N 1
ATOM 2389 C CA . GLY A 1 314 ? -3.154 6.652 3.412 1 93.56 314 GLY A CA 1
ATOM 2390 C C . GLY A 1 314 ? -3.42 8.141 3.568 1 93.56 314 GLY A C 1
ATOM 2391 O O . GLY A 1 314 ? -4.574 8.57 3.561 1 93.56 314 GLY A O 1
ATOM 2392 N N . ASN A 1 315 ? -2.268 8.789 3.889 1 96.06 315 ASN A N 1
ATOM 2393 C CA . ASN A 1 315 ? -2.408 10.242 3.926 1 96.06 315 ASN A CA 1
ATOM 2394 C C . ASN A 1 315 ? -2.666 10.812 2.535 1 96.06 315 ASN A C 1
ATOM 2396 O O . ASN A 1 315 ? -2.998 11.992 2.396 1 96.06 315 ASN A O 1
ATOM 2400 N N . SER A 1 316 ? -2.473 10.008 1.563 1 97.94 316 SER A N 1
ATOM 2401 C CA . SER A 1 316 ? -2.738 10.477 0.208 1 97.94 316 SER A CA 1
ATOM 2402 C C . SER A 1 316 ? -4.102 11.156 0.117 1 97.94 316 SER A C 1
ATOM 2404 O O . SER A 1 316 ? -5.125 10.555 0.44 1 97.94 316 SER A O 1
ATOM 2406 N N . GLY A 1 317 ? -4.078 12.445 -0.29 1 98.81 317 GLY A N 1
ATOM 2407 C CA . GLY A 1 317 ? -5.32 13.195 -0.44 1 98.81 317 GLY A CA 1
ATOM 2408 C C . GLY A 1 317 ? -5.625 14.086 0.749 1 98.81 317 GLY A C 1
ATOM 2409 O O . GLY A 1 317 ? -6.652 14.766 0.771 1 98.81 317 GLY A O 1
ATOM 2410 N N . SER A 1 318 ? -4.758 14.125 1.715 1 98.88 318 SER A N 1
ATOM 2411 C CA . SER A 1 318 ? -4.969 14.938 2.908 1 98.88 318 SER A CA 1
ATOM 2412 C C . SER A 1 318 ? -4.777 16.422 2.607 1 98.88 318 SER A C 1
ATOM 2414 O O . SER A 1 318 ? -3.957 16.797 1.766 1 98.88 318 SER A O 1
ATOM 2416 N N . PRO A 1 319 ? -5.516 17.266 3.293 1 98.94 319 PRO A N 1
ATOM 2417 C CA . PRO A 1 319 ? -5.227 18.703 3.203 1 98.94 319 PRO A CA 1
ATOM 2418 C C . PRO A 1 319 ? -4.02 19.109 4.039 1 98.94 319 PRO A C 1
ATOM 2420 O O . PRO A 1 319 ? -3.805 18.578 5.129 1 98.94 319 PRO A O 1
ATOM 2423 N N . VAL A 1 320 ? -3.252 19.969 3.508 1 98.81 320 VAL A N 1
ATOM 2424 C CA . VAL A 1 320 ? -2.256 20.688 4.281 1 98.81 320 VAL A CA 1
ATOM 2425 C C . VAL A 1 320 ? -2.834 22.031 4.734 1 98.81 320 VAL A C 1
ATOM 2427 O O . VAL A 1 320 ? -3.086 22.922 3.912 1 98.81 320 VAL A O 1
ATOM 2430 N N . LEU A 1 321 ? -2.99 22.203 6.016 1 98.88 321 LEU A N 1
ATOM 2431 C CA . LEU A 1 321 ? -3.697 23.359 6.539 1 98.88 321 LEU A CA 1
ATOM 2432 C C . LEU A 1 321 ? -2.738 24.297 7.258 1 98.88 321 LEU A C 1
ATOM 2434 O O . LEU A 1 321 ? -1.853 23.844 7.988 1 98.88 321 LEU A O 1
ATOM 2438 N N . ASP A 1 322 ? -2.977 25.531 6.996 1 98.62 322 ASP A N 1
ATOM 2439 C CA . ASP A 1 322 ? -2.256 26.562 7.746 1 98.62 322 ASP A CA 1
ATOM 2440 C C . ASP A 1 322 ? -2.672 26.562 9.219 1 98.62 322 ASP A C 1
ATOM 2442 O O . ASP A 1 322 ? -3.863 26.562 9.531 1 98.62 322 ASP A O 1
ATOM 2446 N N . LEU A 1 323 ? -1.72 26.562 10.07 1 97.88 323 LEU A N 1
ATOM 2447 C CA . LEU A 1 323 ? -2.057 26.469 11.492 1 97.88 323 LEU A CA 1
ATOM 2448 C C . LEU A 1 323 ? -2.598 27.797 12.008 1 97.88 323 LEU A C 1
ATOM 2450 O O . LEU A 1 323 ? -3.342 27.828 12.992 1 97.88 323 LEU A O 1
ATOM 2454 N N . THR A 1 324 ? -2.291 28.891 11.383 1 95.75 324 THR A N 1
ATOM 2455 C CA . THR A 1 324 ? -2.664 30.219 11.852 1 95.75 324 THR A CA 1
ATOM 2456 C C . THR A 1 324 ? -4.094 30.547 11.445 1 95.75 324 THR A C 1
ATOM 2458 O O . THR A 1 324 ? -4.879 31.047 12.266 1 95.75 324 THR A O 1
ATOM 2461 N N . ASP A 1 325 ? -4.445 30.297 10.227 1 96.88 325 ASP A N 1
ATOM 2462 C CA . ASP A 1 325 ? -5.766 30.734 9.781 1 96.88 325 ASP A CA 1
ATOM 2463 C C . ASP A 1 325 ? -6.602 29.547 9.312 1 96.88 325 ASP A C 1
ATOM 2465 O O . ASP A 1 325 ? -7.762 29.703 8.922 1 96.88 325 ASP A O 1
ATOM 2469 N N . HIS A 1 326 ? -6.066 28.312 9.258 1 98.25 326 HIS A N 1
ATOM 2470 C CA . HIS A 1 326 ? -6.715 27.016 9.039 1 98.25 326 HIS A CA 1
ATOM 2471 C C . HIS A 1 326 ? -7.25 26.906 7.613 1 98.25 326 HIS A C 1
ATOM 2473 O O . HIS A 1 326 ? -8.109 26.062 7.332 1 98.25 326 HIS A O 1
ATOM 2479 N N . ARG A 1 327 ? -6.758 27.781 6.707 1 98.44 327 ARG A N 1
ATOM 2480 C CA . ARG A 1 327 ? -7.047 27.578 5.289 1 98.44 327 ARG A CA 1
ATOM 2481 C C . ARG A 1 327 ? -6.215 26.438 4.711 1 98.44 327 ARG A C 1
ATOM 2483 O O . ARG A 1 327 ? -5.074 26.219 5.125 1 98.44 327 ARG A O 1
ATOM 2490 N N . VAL A 1 328 ? -6.828 25.766 3.752 1 98.88 328 VAL A N 1
ATOM 2491 C CA . VAL A 1 328 ? -6.09 24.719 3.049 1 98.88 328 VAL A CA 1
ATOM 2492 C C . VAL A 1 328 ? -5.082 25.359 2.092 1 98.88 328 VAL A C 1
ATOM 2494 O O . VAL A 1 328 ? -5.465 26.078 1.175 1 98.88 328 VAL A O 1
ATOM 2497 N N . LEU A 1 329 ? -3.812 25.031 2.299 1 98.62 329 LEU A N 1
ATOM 2498 C CA . LEU A 1 329 ? -2.752 25.531 1.43 1 98.62 329 LEU A CA 1
ATOM 2499 C C . LEU A 1 329 ? -2.488 24.562 0.281 1 98.62 329 LEU A C 1
ATOM 2501 O O . LEU A 1 329 ? -2.17 24.984 -0.832 1 98.62 329 LEU A O 1
ATOM 2505 N N . GLY A 1 330 ? -2.643 23.281 0.617 1 98.75 330 GLY A N 1
ATOM 2506 C CA . GLY A 1 330 ? -2.25 22.312 -0.406 1 98.75 330 GLY A CA 1
ATOM 2507 C C . GLY A 1 330 ? -2.906 20.969 -0.241 1 98.75 330 GLY A C 1
ATOM 2508 O O . GLY A 1 330 ? -3.549 20.703 0.777 1 98.75 330 GLY A O 1
ATOM 2509 N N . LEU A 1 331 ? -2.76 20.141 -1.298 1 98.88 331 LEU A N 1
ATOM 2510 C CA . LEU A 1 331 ? -3.191 18.75 -1.345 1 98.88 331 LEU A CA 1
ATOM 2511 C C . LEU A 1 331 ? -1.995 17.797 -1.247 1 98.88 331 LEU A C 1
ATOM 2513 O O . LEU A 1 331 ? -1.191 17.719 -2.178 1 98.88 331 LEU A O 1
ATOM 2517 N N . HIS A 1 332 ? -1.862 17.109 -0.09 1 98.75 332 HIS A N 1
ATOM 2518 C CA . HIS A 1 332 ? -0.776 16.156 0.1 1 98.75 332 HIS A CA 1
ATOM 2519 C C . HIS A 1 332 ? -0.896 14.992 -0.871 1 98.75 332 HIS A C 1
ATOM 2521 O O . HIS A 1 332 ? -1.968 14.398 -1.002 1 98.75 332 HIS A O 1
ATOM 2527 N N . PHE A 1 333 ? 0.261 14.641 -1.575 1 97.75 333 PHE A N 1
ATOM 2528 C CA . PHE A 1 333 ? 0.114 13.539 -2.518 1 97.75 333 PHE A CA 1
ATOM 2529 C C . PHE A 1 333 ? 1.225 12.516 -2.33 1 97.75 333 PHE A C 1
ATOM 2531 O O . PHE A 1 333 ? 1.193 11.438 -2.934 1 97.75 333 PHE A O 1
ATOM 2538 N N . GLY A 1 334 ? 2.176 12.836 -1.49 1 95.19 334 GLY A N 1
ATOM 2539 C CA . GLY A 1 334 ? 3.223 11.844 -1.286 1 95.19 334 GLY A CA 1
ATOM 2540 C C . GLY A 1 334 ? 4.316 12.32 -0.346 1 95.19 334 GLY A C 1
ATOM 2541 O O . GLY A 1 334 ? 4.352 13.492 0.034 1 95.19 334 GLY A O 1
ATOM 2542 N N . GLY A 1 335 ? 5.234 11.445 0.017 1 93.12 335 GLY A N 1
ATOM 2543 C CA . GLY A 1 335 ? 6.379 11.703 0.875 1 93.12 335 GLY A CA 1
ATOM 2544 C C . GLY A 1 335 ? 7.375 10.562 0.906 1 93.12 335 GLY A C 1
ATOM 2545 O O . GLY A 1 335 ? 7.016 9.406 0.666 1 93.12 335 GLY A O 1
ATOM 2546 N N . ARG A 1 336 ? 8.57 10.898 1.11 1 88.31 336 ARG A N 1
ATOM 2547 C CA . ARG A 1 336 ? 9.648 9.93 1.244 1 88.31 336 ARG A CA 1
ATOM 2548 C C . ARG A 1 336 ? 10.406 10.125 2.555 1 88.31 336 ARG A C 1
ATOM 2550 O O . ARG A 1 336 ? 10.664 11.266 2.963 1 88.31 336 ARG A O 1
ATOM 2557 N N . TYR A 1 337 ? 10.641 8.984 3.105 1 82.62 337 TYR A N 1
ATOM 2558 C CA . TYR A 1 337 ? 11.438 9.016 4.328 1 82.62 337 TYR A CA 1
ATOM 2559 C C . TYR A 1 337 ? 12.766 9.727 4.102 1 82.62 337 TYR A C 1
ATOM 2561 O O . TYR A 1 337 ? 13.43 9.508 3.086 1 82.62 337 TYR A O 1
ATOM 2569 N N . ARG A 1 338 ? 13.062 10.711 4.906 1 80.38 338 ARG A N 1
ATOM 2570 C CA . ARG A 1 338 ? 14.289 11.492 4.938 1 80.38 338 ARG A CA 1
ATOM 2571 C C . ARG A 1 338 ? 14.289 12.562 3.85 1 80.38 338 ARG A C 1
ATOM 2573 O O . ARG A 1 338 ? 15.195 13.398 3.791 1 80.38 338 ARG A O 1
ATOM 2580 N N . THR A 1 339 ? 13.336 12.617 2.908 1 83.56 339 THR A N 1
ATOM 2581 C CA . THR A 1 339 ? 13.273 13.602 1.834 1 83.56 339 THR A CA 1
ATOM 2582 C C . THR A 1 339 ? 12.211 14.656 2.127 1 83.56 339 THR A C 1
ATOM 2584 O O . THR A 1 339 ? 12.445 15.852 1.935 1 83.56 339 THR A O 1
ATOM 2587 N N . GLY A 1 340 ? 11.125 14.211 2.658 1 89.88 340 GLY A N 1
ATOM 2588 C CA . GLY A 1 340 ? 10.023 15.125 2.934 1 89.88 340 GLY A CA 1
ATOM 2589 C C . GLY A 1 340 ? 8.734 14.727 2.232 1 89.88 340 GLY A C 1
ATOM 2590 O O . GLY A 1 340 ? 8.625 13.625 1.7 1 89.88 340 GLY A O 1
ATOM 2591 N N . ASN A 1 341 ? 7.785 15.641 2.436 1 95.44 341 ASN A N 1
ATOM 2592 C CA . ASN A 1 341 ? 6.457 15.422 1.875 1 95.44 341 ASN A CA 1
ATOM 2593 C C . ASN A 1 341 ? 6.152 16.422 0.76 1 95.44 341 ASN A C 1
ATOM 2595 O O . ASN A 1 341 ? 6.738 17.5 0.711 1 95.44 341 ASN A O 1
ATOM 2599 N N . PHE A 1 342 ? 5.215 16.016 -0.11 1 96.44 342 PHE A N 1
ATOM 2600 C CA . PHE A 1 342 ? 4.852 16.797 -1.285 1 96.44 342 PHE A CA 1
ATOM 2601 C C . PHE A 1 342 ? 3.361 17.109 -1.291 1 96.44 342 PHE A C 1
ATOM 2603 O O . PHE A 1 342 ? 2.543 16.266 -0.928 1 96.44 342 PHE A O 1
ATOM 2610 N N . ALA A 1 343 ? 3.102 18.328 -1.729 1 98.56 343 ALA A N 1
ATOM 2611 C CA . ALA A 1 343 ? 1.713 18.766 -1.854 1 98.56 343 ALA A CA 1
ATOM 2612 C C . ALA A 1 343 ? 1.528 19.672 -3.062 1 98.56 343 ALA A C 1
ATOM 2614 O O . ALA A 1 343 ? 2.467 20.359 -3.486 1 98.56 343 ALA A O 1
ATOM 2615 N N . VAL A 1 344 ? 0.386 19.656 -3.627 1 98.44 344 VAL A N 1
ATOM 2616 C CA . VAL A 1 344 ? -0.007 20.609 -4.656 1 98.44 344 VAL A CA 1
ATOM 2617 C C . VAL A 1 344 ? -0.405 21.938 -4.004 1 98.44 344 VAL A C 1
ATOM 2619 O O . VAL A 1 344 ? -1.357 21.984 -3.225 1 98.44 344 VAL A O 1
ATOM 2622 N N . PRO A 1 345 ? 0.331 22.969 -4.297 1 98.44 345 PRO A N 1
ATOM 2623 C CA . PRO A 1 345 ? -0.113 24.266 -3.789 1 98.44 345 PRO A CA 1
ATOM 2624 C C . PRO A 1 345 ? -1.379 24.766 -4.48 1 98.44 345 PRO A C 1
ATOM 2626 O O . PRO A 1 345 ? -1.321 25.234 -5.621 1 98.44 345 PRO A O 1
ATOM 2629 N N . LEU A 1 346 ? -2.473 24.812 -3.816 1 98.56 346 LEU A N 1
ATOM 2630 C CA . LEU A 1 346 ? -3.777 24.984 -4.449 1 98.56 346 LEU A CA 1
ATOM 2631 C C . LEU A 1 346 ? -3.961 26.422 -4.938 1 98.56 346 LEU A C 1
ATOM 2633 O O . LEU A 1 346 ? -4.648 26.656 -5.934 1 98.56 346 LEU A O 1
ATOM 2637 N N . TRP A 1 347 ? -3.303 27.406 -4.289 1 97.94 347 TRP A N 1
ATOM 2638 C CA . TRP A 1 347 ? -3.461 28.797 -4.695 1 97.94 347 TRP A CA 1
ATOM 2639 C C . TRP A 1 347 ? -2.92 29.016 -6.105 1 97.94 347 TRP A C 1
ATOM 2641 O O . TRP A 1 347 ? -3.217 30.031 -6.738 1 97.94 347 TRP A O 1
ATOM 2651 N N . GLU A 1 348 ? -2.145 28.094 -6.578 1 97.5 348 GLU A N 1
ATOM 2652 C CA . GLU A 1 348 ? -1.607 28.203 -7.934 1 97.5 348 GLU A CA 1
ATOM 2653 C C . GLU A 1 348 ? -2.645 27.781 -8.969 1 97.5 348 GLU A C 1
ATOM 2655 O O . GLU A 1 348 ? -2.439 27.969 -10.172 1 97.5 348 GLU A O 1
ATOM 2660 N N . LEU A 1 349 ? -3.791 27.281 -8.508 1 97.88 349 LEU A N 1
ATOM 2661 C CA . LEU A 1 349 ? -4.766 26.688 -9.422 1 97.88 349 LEU A CA 1
ATOM 2662 C C . LEU A 1 349 ? -6.113 27.391 -9.305 1 97.88 349 LEU A C 1
ATOM 2664 O O . LEU A 1 349 ? -7.156 26.781 -9.57 1 97.88 349 LEU A O 1
ATOM 2668 N N . VAL A 1 350 ? -6.199 28.625 -8.961 1 97.75 350 VAL A N 1
ATOM 2669 C CA . VAL A 1 350 ? -7.434 29.359 -8.695 1 97.75 350 VAL A CA 1
ATOM 2670 C C . VAL A 1 350 ? -8.258 29.453 -9.977 1 97.75 350 VAL A C 1
ATOM 2672 O O . VAL A 1 350 ? -9.492 29.406 -9.93 1 97.75 350 VAL A O 1
ATOM 2675 N N . ASP A 1 351 ? -7.625 29.469 -11.133 1 96.81 351 ASP A N 1
ATOM 2676 C CA . ASP A 1 351 ? -8.32 29.656 -12.398 1 96.81 351 ASP A CA 1
ATOM 2677 C C . ASP A 1 351 ? -8.531 28.328 -13.117 1 96.81 351 ASP A C 1
ATOM 2679 O O . ASP A 1 351 ? -8.93 28.297 -14.281 1 96.81 351 ASP A O 1
ATOM 2683 N N . ASP A 1 352 ? -8.219 27.281 -12.484 1 97.12 352 ASP A N 1
ATOM 2684 C CA . ASP A 1 352 ? -8.328 25.969 -13.102 1 97.12 352 ASP A CA 1
ATOM 2685 C C . ASP A 1 352 ? -9.789 25.609 -13.359 1 97.12 352 ASP A C 1
ATOM 2687 O O . ASP A 1 352 ? -10.625 25.688 -12.461 1 97.12 352 ASP A O 1
ATOM 2691 N N . PRO A 1 353 ? -10.156 25.141 -14.516 1 96.62 353 PRO A N 1
ATOM 2692 C CA . PRO A 1 353 ? -11.547 24.875 -14.875 1 96.62 353 PRO A CA 1
ATOM 2693 C C . PRO A 1 353 ? -12.156 23.734 -14.062 1 96.62 353 PRO A C 1
ATOM 2695 O O . PRO A 1 353 ? -13.352 23.734 -13.781 1 96.62 353 PRO A O 1
ATOM 2698 N N . LEU A 1 354 ? -11.375 22.766 -13.758 1 96.31 354 LEU A N 1
ATOM 2699 C CA . LEU A 1 354 ? -11.891 21.656 -12.969 1 96.31 354 LEU A CA 1
ATOM 2700 C C . LEU A 1 354 ? -12.281 22.125 -11.57 1 96.31 354 LEU A C 1
ATOM 2702 O O . LEU A 1 354 ? -13.305 21.688 -11.031 1 96.31 354 LEU A O 1
ATOM 2706 N N . LEU A 1 355 ? -11.461 22.969 -11.016 1 98.19 355 LEU A N 1
ATOM 2707 C CA . LEU A 1 355 ? -11.75 23.469 -9.68 1 98.19 355 LEU A CA 1
ATOM 2708 C C . LEU A 1 355 ? -12.953 24.406 -9.703 1 98.19 355 LEU A C 1
ATOM 2710 O O . LEU A 1 355 ? -13.719 24.469 -8.742 1 98.19 355 LEU A O 1
ATOM 2714 N N . ALA A 1 356 ? -13.109 25.109 -10.781 1 97.56 356 ALA A N 1
ATOM 2715 C CA . ALA A 1 356 ? -14.305 25.922 -10.953 1 97.56 356 ALA A CA 1
ATOM 2716 C C . ALA A 1 356 ? -15.562 25.062 -11 1 97.56 356 ALA A C 1
ATOM 2718 O O . ALA A 1 356 ? -16.562 25.359 -10.336 1 97.56 356 ALA A O 1
ATOM 2719 N N . ALA A 1 357 ? -15.477 23.984 -11.727 1 95.94 357 ALA A N 1
ATOM 2720 C CA . ALA A 1 357 ? -16.609 23.062 -11.859 1 95.94 357 ALA A CA 1
ATOM 2721 C C . ALA A 1 357 ? -16.969 22.422 -10.516 1 95.94 357 ALA A C 1
ATOM 2723 O O . ALA A 1 357 ? -18.125 22.094 -10.273 1 95.94 357 ALA A O 1
ATOM 2724 N N . ALA A 1 358 ? -16.016 22.328 -9.672 1 96.94 358 ALA A N 1
ATOM 2725 C CA . ALA A 1 358 ? -16.188 21.703 -8.375 1 96.94 358 ALA A CA 1
ATOM 2726 C C . ALA A 1 358 ? -16.672 22.703 -7.332 1 96.94 358 ALA A C 1
ATOM 2728 O O . ALA A 1 358 ? -16.938 22.344 -6.184 1 96.94 358 ALA A O 1
ATOM 2729 N N . GLU A 1 359 ? -16.75 23.953 -7.66 1 97.69 359 GLU A N 1
ATOM 2730 C CA . GLU A 1 359 ? -17.203 25.016 -6.777 1 97.69 359 GLU A CA 1
ATOM 2731 C C . GLU A 1 359 ? -16.359 25.078 -5.512 1 97.69 359 GLU A C 1
ATOM 2733 O O . GLU A 1 359 ? -16.891 25.109 -4.398 1 97.69 359 GLU A O 1
ATOM 2738 N N . VAL A 1 360 ? -15.078 25.109 -5.723 1 98.5 360 VAL A N 1
ATOM 2739 C CA . VAL A 1 360 ? -14.141 25.156 -4.605 1 98.5 360 VAL A CA 1
ATOM 2740 C C . VAL A 1 360 ? -14.367 26.422 -3.795 1 98.5 360 VAL A C 1
ATOM 2742 O O . VAL A 1 360 ? -14.562 27.5 -4.363 1 98.5 360 VAL A O 1
ATOM 2745 N N . ASN A 1 361 ? -14.297 26.312 -2.471 1 98.62 361 ASN A N 1
ATOM 2746 C CA . ASN A 1 361 ? -14.516 27.406 -1.546 1 98.62 361 ASN A CA 1
ATOM 2747 C C . ASN A 1 361 ? -13.25 28.25 -1.354 1 98.62 361 ASN A C 1
ATOM 2749 O O . ASN A 1 361 ? -12.672 28.25 -0.269 1 98.62 361 ASN A O 1
ATOM 2753 N N . TRP A 1 362 ? -13.008 29.078 -2.365 1 98.38 362 TRP A N 1
ATOM 2754 C CA . TRP A 1 362 ? -11.836 29.953 -2.311 1 98.38 362 TRP A CA 1
ATOM 2755 C C . TRP A 1 362 ? -12.047 31.094 -1.314 1 98.38 362 TRP A C 1
ATOM 2757 O O . TRP A 1 362 ? -13.133 31.688 -1.26 1 98.38 362 TRP A O 1
ATOM 2767 N N . VAL A 1 363 ? -10.977 31.344 -0.498 1 97.19 363 VAL A N 1
ATOM 2768 C CA . VAL A 1 363 ? -11.016 32.469 0.438 1 97.19 363 VAL A CA 1
ATOM 2769 C C . VAL A 1 363 ? -9.703 33.25 0.36 1 97.19 363 VAL A C 1
ATOM 2771 O O . VAL A 1 363 ? -8.641 32.656 0.119 1 97.19 363 VAL A O 1
ATOM 2774 N N . MET B 1 1 ? -29.531 -1.82 17.344 1 20.59 1 MET B N 1
ATOM 2775 C CA . MET B 1 1 ? -28.125 -1.549 17.031 1 20.59 1 MET B CA 1
ATOM 2776 C C . MET B 1 1 ? -27.438 -2.803 16.516 1 20.59 1 MET B C 1
ATOM 2778 O O . MET B 1 1 ? -27.141 -3.719 17.281 1 20.59 1 MET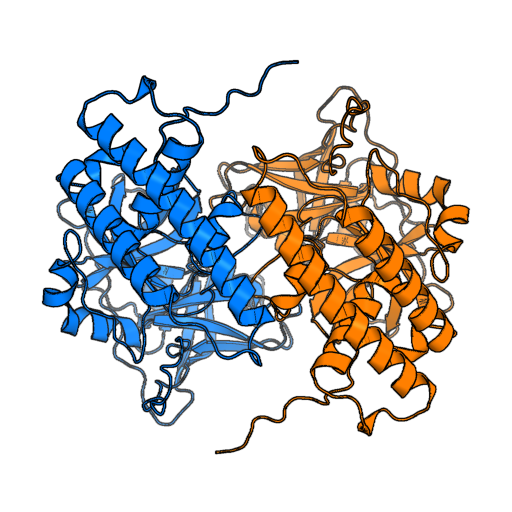 B O 1
ATOM 2782 N N . ARG B 1 2 ? -27.797 -3.336 15.375 1 21.52 2 ARG B N 1
ATOM 2783 C CA . ARG B 1 2 ? -27.672 -4.695 14.859 1 21.52 2 ARG B CA 1
ATOM 2784 C C . ARG B 1 2 ? -26.203 -5.098 14.711 1 21.52 2 ARG B C 1
ATOM 2786 O O . ARG B 1 2 ? -25.359 -4.277 14.344 1 21.52 2 ARG B O 1
ATOM 2793 N N . ASP B 1 3 ? -25.75 -6.047 15.477 1 22.81 3 ASP B N 1
ATOM 2794 C CA . ASP B 1 3 ? -24.5 -6.781 15.609 1 22.81 3 ASP B CA 1
ATOM 2795 C C . ASP B 1 3 ? -23.922 -7.133 14.242 1 22.81 3 ASP B C 1
ATOM 2797 O O . ASP B 1 3 ? -24.594 -7.766 13.422 1 22.81 3 ASP B O 1
ATOM 2801 N N . MET B 1 4 ? -23.359 -6.289 13.633 1 25.73 4 MET B N 1
ATOM 2802 C CA . MET B 1 4 ? -22.891 -6.703 12.32 1 25.73 4 MET B CA 1
ATOM 2803 C C . MET B 1 4 ? -22.359 -8.133 12.352 1 25.73 4 MET B C 1
ATOM 2805 O O . MET B 1 4 ? -21.562 -8.492 13.219 1 25.73 4 MET B O 1
ATOM 2809 N N . PRO B 1 5 ? -23.125 -9.109 11.805 1 27.58 5 PRO B N 1
ATOM 2810 C CA . PRO B 1 5 ? -22.812 -10.531 11.891 1 27.58 5 PRO B CA 1
ATOM 2811 C C . PRO B 1 5 ? -21.328 -10.828 11.617 1 27.58 5 PRO B C 1
ATOM 2813 O O . PRO B 1 5 ? -20.688 -10.086 10.875 1 27.58 5 PRO B O 1
ATOM 2816 N N . ASN B 1 6 ? -20.453 -11.18 12.664 1 32.28 6 ASN B N 1
ATOM 2817 C CA . ASN B 1 6 ? -19.219 -11.961 12.547 1 32.28 6 ASN B CA 1
ATOM 2818 C C . ASN B 1 6 ? -19.281 -12.914 11.359 1 32.28 6 ASN B C 1
ATOM 2820 O O . ASN B 1 6 ? -20.188 -13.742 11.266 1 32.28 6 ASN B O 1
ATOM 2824 N N . GLY B 1 7 ? -19.188 -12.484 10.211 1 35.41 7 GLY B N 1
ATOM 2825 C CA . GLY B 1 7 ? -19.266 -13.453 9.125 1 35.41 7 GLY B CA 1
ATOM 2826 C C . GLY B 1 7 ? -18.859 -14.852 9.539 1 35.41 7 GLY B C 1
ATOM 2827 O O . GLY B 1 7 ? -18.266 -15.039 10.602 1 35.41 7 GLY B O 1
ATOM 2828 N N . PRO B 1 8 ? -19.469 -15.984 9.016 1 39.09 8 PRO B N 1
ATOM 2829 C CA . PRO B 1 8 ? -19.312 -17.344 9.547 1 39.09 8 PRO B CA 1
ATOM 2830 C C . PRO B 1 8 ? -17.859 -17.656 9.914 1 39.09 8 PRO B C 1
ATOM 2832 O O . PRO B 1 8 ? -16.938 -17.312 9.172 1 39.09 8 PRO B O 1
ATOM 2835 N N . ARG B 1 9 ? -17.438 -17.969 11.234 1 44.72 9 ARG B N 1
ATOM 2836 C CA . ARG B 1 9 ? -16.328 -18.453 12.062 1 44.72 9 ARG B CA 1
ATOM 2837 C C . ARG B 1 9 ? -15.531 -19.516 11.336 1 44.72 9 ARG B C 1
ATOM 2839 O O . ARG B 1 9 ? -14.438 -19.891 11.773 1 44.72 9 ARG B O 1
ATOM 2846 N N . ASN B 1 10 ? -16 -20.141 10.156 1 49.94 10 ASN B N 1
ATOM 2847 C CA . ASN B 1 10 ? -15.391 -21.344 9.609 1 49.94 10 ASN B CA 1
ATOM 2848 C C . ASN B 1 10 ? -14.859 -21.109 8.203 1 49.94 10 ASN B C 1
ATOM 2850 O O . ASN B 1 10 ? -14.789 -22.031 7.395 1 49.94 10 ASN B O 1
ATOM 2854 N N . VAL B 1 11 ? -14.57 -19.828 7.797 1 59.59 11 VAL B N 1
ATOM 2855 C CA . VAL B 1 11 ? -14.211 -19.641 6.395 1 59.59 11 VAL B CA 1
ATOM 2856 C C . VAL B 1 11 ? -12.688 -19.641 6.25 1 59.59 11 VAL B C 1
ATOM 2858 O O . VAL B 1 11 ? -11.977 -19.109 7.113 1 59.59 11 VAL B O 1
ATOM 2861 N N . SER B 1 12 ? -12.219 -20.438 5.281 1 69.81 12 SER B N 1
ATOM 2862 C CA . SER B 1 12 ? -10.805 -20.531 4.938 1 69.81 12 SER B CA 1
ATOM 2863 C C . SER B 1 12 ? -10.25 -19.172 4.496 1 69.81 12 SER B C 1
ATOM 2865 O O . SER B 1 12 ? -10.961 -18.375 3.869 1 69.81 12 SER B O 1
ATOM 2867 N N . PRO B 1 13 ? -9 -18.938 4.816 1 69.94 13 PRO B N 1
ATOM 2868 C CA . PRO B 1 13 ? -8.383 -17.672 4.418 1 69.94 13 PRO B CA 1
ATOM 2869 C C . PRO B 1 13 ? -8.078 -17.609 2.922 1 69.94 13 PRO B C 1
ATOM 2871 O O . PRO B 1 13 ? -7.773 -16.547 2.393 1 69.94 13 PRO B O 1
ATOM 2874 N N . VAL B 1 14 ? -8.078 -18.734 2.086 1 70.12 14 VAL B N 1
ATOM 2875 C CA . VAL B 1 14 ? -7.668 -18.734 0.686 1 70.12 14 VAL B CA 1
ATOM 2876 C C . VAL B 1 14 ? -8.852 -19.141 -0.194 1 70.12 14 VAL B C 1
ATOM 2878 O O . VAL B 1 14 ? -8.656 -19.562 -1.339 1 70.12 14 VAL B O 1
ATOM 2881 N N . ALA B 1 15 ? -9.961 -19.016 0.151 1 74.12 15 ALA B N 1
ATOM 2882 C CA . ALA B 1 15 ? -11.227 -19.266 -0.544 1 74.12 15 ALA B CA 1
ATOM 2883 C C . ALA B 1 15 ? -11.516 -20.766 -0.649 1 74.12 15 ALA B C 1
ATOM 2885 O O . ALA B 1 15 ? -12.633 -21.156 -0.965 1 74.12 15 ALA B O 1
ATOM 2886 N N . THR B 1 16 ? -10.523 -21.625 -0.549 1 78.19 16 THR B N 1
ATOM 2887 C CA . THR B 1 16 ? -10.711 -23.078 -0.55 1 78.19 16 THR B CA 1
ATOM 2888 C C . THR B 1 16 ? -10.867 -23.594 0.875 1 78.19 16 THR B C 1
ATOM 2890 O O . THR B 1 16 ? -10.094 -23.25 1.762 1 78.19 16 THR B O 1
ATOM 2893 N N . ALA B 1 17 ? -11.852 -24.469 0.988 1 76.5 17 ALA B N 1
ATOM 2894 C CA . ALA B 1 17 ? -12.102 -25.031 2.312 1 76.5 17 ALA B CA 1
ATOM 2895 C C . ALA B 1 17 ? -10.914 -25.844 2.799 1 76.5 17 ALA B C 1
ATOM 2897 O O . ALA B 1 17 ? -10.258 -26.531 2.008 1 76.5 17 ALA B O 1
ATOM 2898 N N . THR B 1 18 ? -10.727 -25.859 4.082 1 80.62 18 THR B N 1
ATOM 2899 C CA . THR B 1 18 ? -9.594 -26.531 4.711 1 80.62 18 THR B CA 1
ATOM 2900 C C . THR B 1 18 ? -9.555 -28 4.32 1 80.62 18 THR B C 1
ATOM 2902 O O . THR B 1 18 ? -8.492 -28.531 4.004 1 80.62 18 THR B O 1
ATOM 2905 N N . GLU B 1 19 ? -10.727 -28.625 4.211 1 81.12 19 GLU B N 1
ATOM 2906 C CA . GLU B 1 19 ? -10.828 -30.062 3.924 1 81.12 19 GLU B CA 1
ATOM 2907 C C . GLU B 1 19 ? -10.438 -30.359 2.482 1 81.12 19 GLU B C 1
ATOM 2909 O O . GLU B 1 19 ? -10.086 -31.5 2.156 1 81.12 19 GLU B O 1
ATOM 2914 N N . GLN B 1 20 ? -10.5 -29.312 1.688 1 79.69 20 GLN B N 1
ATOM 2915 C CA . GLN B 1 20 ? -10.125 -29.484 0.288 1 79.69 20 GLN B CA 1
ATOM 2916 C C . GLN B 1 20 ? -8.633 -29.25 0.084 1 79.69 20 GLN B C 1
ATOM 2918 O O . GLN B 1 20 ? -8.062 -29.672 -0.929 1 79.69 20 GLN B O 1
ATOM 2923 N N . ILE B 1 21 ? -8.117 -28.609 1 1 81.5 21 ILE B N 1
ATOM 2924 C CA . ILE B 1 21 ? -6.699 -28.266 0.913 1 81.5 21 ILE B CA 1
ATOM 2925 C C . ILE B 1 21 ? -5.855 -29.453 1.396 1 81.5 21 ILE B C 1
ATOM 2927 O O . ILE B 1 21 ? -4.82 -29.766 0.804 1 81.5 21 ILE B O 1
ATOM 2931 N N . PHE B 1 22 ? -6.391 -30.047 2.49 1 82.69 22 PHE B N 1
ATOM 2932 C CA . PHE B 1 22 ? -5.633 -31.109 3.131 1 82.69 22 PHE B CA 1
ATOM 2933 C C . PHE B 1 22 ? -6.309 -32.469 2.914 1 82.69 22 PHE B C 1
ATOM 2935 O O . PHE B 1 22 ? -7.512 -32.594 3.137 1 82.69 22 PHE B O 1
ATOM 2942 N N . GLY B 1 23 ? -5.574 -33.438 2.377 1 77.56 23 GLY B N 1
ATOM 2943 C CA . GLY B 1 23 ? -6.098 -34.812 2.217 1 77.56 23 GLY B CA 1
ATOM 2944 C C . GLY B 1 23 ? -6.445 -35.469 3.535 1 77.56 23 GLY B C 1
ATOM 2945 O O . GLY B 1 23 ? -7.41 -36.219 3.617 1 77.56 23 GLY B O 1
ATOM 2946 N N . ASP B 1 24 ? -5.598 -35.312 4.574 1 82 24 ASP B N 1
ATOM 2947 C CA . ASP B 1 24 ? -5.773 -35.875 5.902 1 82 24 ASP B CA 1
ATOM 2948 C C . ASP B 1 24 ? -5.461 -34.844 6.988 1 82 24 ASP B C 1
ATOM 2950 O O . ASP B 1 24 ? -4.293 -34.625 7.305 1 82 24 ASP B O 1
ATOM 2954 N N . LEU B 1 25 ? -6.523 -34.438 7.625 1 87.19 25 LEU B N 1
ATOM 2955 C CA . LEU B 1 25 ? -6.383 -33.375 8.617 1 87.19 25 LEU B CA 1
ATOM 2956 C C . LEU B 1 25 ? -5.59 -33.844 9.828 1 87.19 25 LEU B C 1
ATOM 2958 O O . LEU B 1 25 ? -4.824 -33.094 10.414 1 87.19 25 LEU B O 1
ATOM 2962 N N . LYS B 1 26 ? -5.754 -35.062 10.211 1 85.19 26 LYS B N 1
ATOM 2963 C CA . LYS B 1 26 ? -5.031 -35.625 11.352 1 85.19 26 LYS B CA 1
ATOM 2964 C C . LYS B 1 26 ? -3.533 -35.688 11.078 1 85.19 26 LYS B C 1
ATOM 2966 O O . LYS B 1 26 ? -2.721 -35.406 11.969 1 85.19 26 LYS B O 1
ATOM 2971 N N . GLU B 1 27 ? -3.275 -36.062 9.883 1 83.25 27 GLU B N 1
ATOM 2972 C CA . GLU B 1 27 ? -1.867 -36.125 9.508 1 83.25 27 GLU B CA 1
ATOM 2973 C C . GLU B 1 27 ? -1.213 -34.75 9.555 1 83.25 27 GLU B C 1
ATOM 2975 O O . GLU B 1 27 ? -0.07 -34.625 9.992 1 83.25 27 GLU B O 1
ATOM 2980 N N . VAL B 1 28 ? -1.935 -33.812 9.062 1 85.25 28 VAL B N 1
ATOM 2981 C CA . VAL B 1 28 ? -1.413 -32.438 9.078 1 85.25 28 VAL B CA 1
ATOM 2982 C C . VAL B 1 28 ? -1.21 -31.984 10.523 1 85.25 28 VAL B C 1
ATOM 2984 O O . VAL B 1 28 ? -0.191 -31.375 10.844 1 85.25 28 VAL B O 1
ATOM 2987 N N . ALA B 1 29 ? -2.168 -32.25 11.383 1 85.75 29 ALA B N 1
ATOM 2988 C CA . ALA B 1 29 ? -2.061 -31.891 12.789 1 85.75 29 ALA B CA 1
ATOM 2989 C C . ALA B 1 29 ? -0.817 -32.5 13.422 1 85.75 29 ALA B C 1
ATOM 2991 O O . ALA B 1 29 ? -0.075 -31.844 14.141 1 85.75 29 ALA B O 1
ATOM 2992 N N . GLU B 1 30 ? -0.57 -33.719 13.102 1 81.38 30 GLU B N 1
ATOM 2993 C CA . GLU B 1 30 ? 0.579 -34.438 13.648 1 81.38 30 GLU B CA 1
ATOM 2994 C C . GLU B 1 30 ? 1.891 -33.844 13.148 1 81.38 30 GLU B C 1
ATOM 2996 O O . GLU B 1 30 ? 2.848 -33.719 13.914 1 81.38 30 GLU B O 1
ATOM 3001 N N . ARG B 1 31 ? 1.872 -33.531 11.977 1 80.25 31 ARG B N 1
ATOM 3002 C CA . ARG B 1 31 ? 3.072 -32.938 11.383 1 80.25 31 ARG B CA 1
ATOM 3003 C C . ARG B 1 31 ? 3.393 -31.594 12.008 1 80.25 31 ARG B C 1
ATOM 3005 O O . ARG B 1 31 ? 4.539 -31.328 12.367 1 80.25 31 ARG B O 1
ATOM 3012 N N . VAL B 1 32 ? 2.391 -30.797 12.062 1 79.81 32 VAL B N 1
ATOM 3013 C CA . VAL B 1 32 ? 2.584 -29.453 12.633 1 79.81 32 VAL B CA 1
ATOM 3014 C C . VAL B 1 32 ? 3.016 -29.578 14.094 1 79.81 32 VAL B C 1
ATOM 3016 O O . VAL B 1 32 ? 3.896 -28.859 14.555 1 79.81 32 VAL B O 1
ATOM 3019 N N . ARG B 1 33 ? 2.447 -30.469 14.766 1 77.75 33 ARG B N 1
ATOM 3020 C CA . ARG B 1 33 ? 2.838 -30.719 16.156 1 77.75 33 ARG B CA 1
ATOM 3021 C C . ARG B 1 33 ? 4.305 -31.125 16.234 1 77.75 33 ARG B C 1
ATOM 3023 O O . ARG B 1 33 ? 5.031 -30.672 17.125 1 77.75 33 ARG B O 1
ATOM 3030 N N . GLY B 1 34 ? 4.691 -31.984 15.336 1 73.12 34 GLY B N 1
ATOM 3031 C CA . GLY B 1 34 ? 6.074 -32.438 15.297 1 73.12 34 GLY B CA 1
ATOM 3032 C C . GLY B 1 34 ? 7.059 -31.312 15.023 1 73.12 34 GLY B C 1
ATOM 3033 O O . GLY B 1 34 ? 8.117 -31.234 15.656 1 73.12 34 GLY B O 1
ATOM 3034 N N . GLN B 1 35 ? 6.734 -30.5 14.117 1 72.38 35 GLN B N 1
ATOM 3035 C CA . GLN B 1 35 ? 7.578 -29.359 13.781 1 72.38 35 GLN B CA 1
ATOM 3036 C C . GLN B 1 35 ? 7.703 -28.406 14.961 1 72.38 35 GLN B C 1
ATOM 3038 O O . GLN B 1 35 ? 8.781 -27.844 15.211 1 72.38 35 GLN B O 1
ATOM 3043 N N . LEU B 1 36 ? 6.645 -28.172 15.633 1 70.06 36 LEU B N 1
ATOM 3044 C CA . LEU B 1 36 ? 6.645 -27.297 16.812 1 70.06 36 LEU B CA 1
ATOM 3045 C C . LEU B 1 36 ? 7.547 -27.859 17.906 1 70.06 36 LEU B C 1
ATOM 3047 O O . LEU B 1 36 ? 8.297 -27.109 18.531 1 70.06 36 LEU B O 1
ATOM 3051 N N . GLU B 1 37 ? 7.445 -29.062 18.094 1 65.81 37 GLU B N 1
ATOM 3052 C CA . GLU B 1 37 ? 8.266 -29.719 19.109 1 65.81 37 GLU B CA 1
ATOM 3053 C C . GLU B 1 37 ? 9.75 -29.609 18.766 1 65.81 37 GLU B C 1
ATOM 3055 O O . GLU B 1 37 ? 10.586 -29.391 19.656 1 65.81 37 GLU B O 1
ATOM 3060 N N . ALA B 1 38 ? 10.039 -29.656 17.531 1 60.06 38 ALA B N 1
ATOM 3061 C CA . ALA B 1 38 ? 11.43 -29.531 17.078 1 60.06 38 ALA B CA 1
ATOM 3062 C C . ALA B 1 38 ? 11.938 -28.109 17.234 1 60.06 38 ALA B C 1
ATOM 3064 O O . ALA B 1 38 ? 13.078 -27.891 17.641 1 60.06 38 ALA B O 1
ATOM 3065 N N . GLU B 1 39 ? 11.125 -27.203 16.922 1 58.34 39 GLU B N 1
ATOM 3066 C CA . GLU B 1 39 ? 11.5 -25.812 17.062 1 58.34 39 GLU B CA 1
ATOM 3067 C C . GLU B 1 39 ? 11.719 -25.422 18.516 1 58.34 39 GLU B C 1
ATOM 3069 O O . GLU B 1 39 ? 12.641 -24.672 18.844 1 58.34 39 GLU B O 1
ATOM 3074 N N . ILE B 1 40 ? 10.828 -25.781 19.328 1 52.41 40 ILE B N 1
ATOM 3075 C CA . ILE B 1 40 ? 10.945 -25.516 20.75 1 52.41 40 ILE B CA 1
ATOM 3076 C C . ILE B 1 40 ? 12.227 -26.141 21.297 1 52.41 40 ILE B C 1
ATOM 3078 O O . ILE B 1 40 ? 12.945 -25.516 22.078 1 52.41 40 ILE B O 1
ATOM 3082 N N . ALA B 1 41 ? 12.547 -27.188 20.797 1 48.12 41 ALA B N 1
ATOM 3083 C CA . ALA B 1 41 ? 13.758 -27.875 21.266 1 48.12 41 ALA B CA 1
ATOM 3084 C C . ALA B 1 41 ? 15.016 -27.141 20.828 1 48.12 41 ALA B C 1
ATOM 3086 O O . ALA B 1 41 ? 15.977 -27.031 21.578 1 48.12 41 ALA B O 1
ATOM 3087 N N . GLU B 1 42 ? 14.906 -26.578 19.656 1 48.12 42 GLU B N 1
ATOM 3088 C CA . GLU B 1 42 ? 16.062 -25.859 19.125 1 48.12 42 GLU B CA 1
ATOM 3089 C C . GLU B 1 42 ? 16.203 -24.469 19.766 1 48.12 42 GLU B C 1
ATOM 3091 O O . GLU B 1 42 ? 17.297 -23.938 19.844 1 48.12 42 GLU B O 1
ATOM 3096 N N . SER B 1 43 ? 15.172 -23.75 19.969 1 45.69 43 SER B N 1
ATOM 3097 C CA . SER B 1 43 ? 15.195 -22.406 20.562 1 45.69 43 SER B CA 1
ATOM 3098 C C . SER B 1 43 ? 15.781 -22.453 21.969 1 45.69 43 SER B C 1
ATOM 3100 O O . SER B 1 43 ? 16.141 -21.406 22.516 1 45.69 43 SER B O 1
ATOM 3102 N N . THR B 1 44 ? 15.633 -23.484 22.547 1 41.09 44 THR B N 1
ATOM 3103 C CA . THR B 1 44 ? 16.234 -23.594 23.875 1 41.09 44 THR B CA 1
ATOM 3104 C C . THR B 1 44 ? 17.734 -23.328 23.812 1 41.09 44 THR B C 1
ATOM 3106 O O . THR B 1 44 ? 18.406 -23.266 24.844 1 41.09 44 THR B O 1
ATOM 3109 N N . PHE B 1 45 ? 18.172 -23.172 22.594 1 35.31 45 PHE B N 1
ATOM 3110 C CA . PHE B 1 45 ? 19.578 -22.781 22.562 1 35.31 45 PHE B CA 1
ATOM 3111 C C . PHE B 1 45 ? 19.734 -21.297 22.859 1 35.31 45 PHE B C 1
ATOM 3113 O O . PHE B 1 45 ? 19.094 -20.453 22.219 1 35.31 45 PHE B O 1
ATOM 3120 N N . GLU B 1 46 ? 20.219 -20.875 23.969 1 39.16 46 GLU B N 1
ATOM 3121 C CA . GLU B 1 46 ? 20.516 -19.578 24.578 1 39.16 46 GLU B CA 1
ATOM 3122 C C . GLU B 1 46 ? 21.266 -18.672 23.609 1 39.16 46 GLU B C 1
ATOM 3124 O O . GLU B 1 46 ? 22.328 -19.047 23.094 1 39.16 46 GLU B O 1
ATOM 3129 N N . LEU B 1 47 ? 20.516 -17.875 22.828 1 37.81 47 LEU B N 1
ATOM 3130 C CA . LEU B 1 47 ? 21.281 -16.859 22.109 1 37.81 47 LEU B CA 1
ATOM 3131 C C . LEU B 1 47 ? 22.219 -16.094 23.062 1 37.81 47 LEU B C 1
ATOM 3133 O O . LEU B 1 47 ? 21.891 -15.93 24.234 1 37.81 47 LEU B O 1
ATOM 3137 N N . PRO B 1 48 ? 23.422 -15.875 22.578 1 35.28 48 PRO B N 1
ATOM 3138 C CA . PRO B 1 48 ? 24.328 -15.125 23.438 1 35.28 48 PRO B CA 1
ATOM 3139 C C . PRO B 1 48 ? 23.734 -13.789 23.891 1 35.28 48 PRO B C 1
ATOM 3141 O O . PRO B 1 48 ? 22.922 -13.195 23.172 1 35.28 48 PRO B O 1
ATOM 3144 N N . ALA B 1 49 ? 24.031 -13.266 25.172 1 38.25 49 ALA B N 1
ATOM 3145 C CA . ALA B 1 49 ? 23.578 -12.117 25.938 1 38.25 49 ALA B CA 1
ATOM 3146 C C . ALA B 1 49 ? 23.578 -10.844 25.094 1 38.25 49 ALA B C 1
ATOM 3148 O O . ALA B 1 49 ? 22.719 -9.977 25.266 1 38.25 49 ALA B O 1
ATOM 3149 N N . ASP B 1 50 ? 24.516 -10.578 24.281 1 38.44 50 ASP B N 1
ATOM 3150 C CA . ASP B 1 50 ? 24.797 -9.328 23.578 1 38.44 50 ASP B CA 1
ATOM 3151 C C . ASP B 1 50 ? 23.781 -9.086 22.469 1 38.44 50 ASP B C 1
ATOM 3153 O O . ASP B 1 50 ? 23.703 -7.988 21.922 1 38.44 50 ASP B O 1
ATOM 3157 N N . VAL B 1 51 ? 23.172 -10.18 21.969 1 39.81 51 VAL B N 1
ATOM 3158 C CA . VAL B 1 51 ? 22.188 -10.078 20.891 1 39.81 51 VAL B CA 1
ATOM 3159 C C . VAL B 1 51 ? 20.781 -10.195 21.469 1 39.81 51 VAL B C 1
ATOM 3161 O O . VAL B 1 51 ? 19.844 -10.508 20.734 1 39.81 51 VAL B O 1
ATOM 3164 N N . ALA B 1 52 ? 20.5 -9.844 22.656 1 40.78 52 ALA B N 1
ATOM 3165 C CA . ALA B 1 52 ? 19.469 -10.266 23.594 1 40.78 52 ALA B CA 1
ATOM 3166 C C . ALA B 1 52 ? 18.109 -9.719 23.172 1 40.78 52 ALA B C 1
ATOM 3168 O O . ALA B 1 52 ? 17.125 -10.461 23.125 1 40.78 52 ALA B O 1
ATOM 3169 N N . PRO B 1 53 ? 18.094 -8.359 22.844 1 44.59 53 PRO B N 1
ATOM 3170 C CA . PRO B 1 53 ? 16.75 -7.844 22.578 1 44.59 53 PRO B CA 1
ATOM 3171 C C . PRO B 1 53 ? 16.141 -8.383 21.297 1 44.59 53 PRO B C 1
ATOM 3173 O O . PRO B 1 53 ? 14.961 -8.75 21.266 1 44.59 53 PRO B O 1
ATOM 3176 N N . ALA B 1 54 ? 16.984 -8.445 20.266 1 43.72 54 ALA B N 1
ATOM 3177 C CA . ALA B 1 54 ? 16.531 -9.078 19.031 1 43.72 54 ALA B CA 1
ATOM 3178 C C . ALA B 1 54 ? 16.234 -10.555 19.25 1 43.72 54 ALA B C 1
ATOM 3180 O O . ALA B 1 54 ? 15.25 -11.086 18.719 1 43.72 54 ALA B O 1
ATOM 3181 N N . ALA B 1 55 ? 17 -11.031 20.047 1 46.06 55 ALA B N 1
ATOM 3182 C CA . ALA B 1 55 ? 16.844 -12.461 20.328 1 46.06 55 ALA B CA 1
ATOM 3183 C C . ALA B 1 55 ? 15.562 -12.727 21.109 1 46.06 55 ALA B C 1
ATOM 3185 O O . ALA B 1 55 ? 14.867 -13.719 20.859 1 46.06 55 ALA B O 1
ATOM 3186 N N . GLU B 1 56 ? 15.32 -11.742 21.938 1 49.88 56 GLU B N 1
ATOM 3187 C CA . GLU B 1 56 ? 14.125 -11.93 22.75 1 49.88 56 GLU B CA 1
ATOM 3188 C C . GLU B 1 56 ? 12.859 -11.703 21.938 1 49.88 56 GLU B C 1
ATOM 3190 O O . GLU B 1 56 ? 11.875 -12.43 22.094 1 49.88 56 GLU B O 1
ATOM 3195 N N . ILE B 1 57 ? 12.93 -10.727 21.141 1 48.22 57 ILE B N 1
ATOM 3196 C CA . ILE B 1 57 ? 11.82 -10.5 20.234 1 48.22 57 ILE B CA 1
ATOM 3197 C C . ILE B 1 57 ? 11.617 -11.734 19.344 1 48.22 57 ILE B C 1
ATOM 3199 O O . ILE B 1 57 ? 10.484 -12.18 19.141 1 48.22 57 ILE B O 1
ATOM 3203 N N . SER B 1 58 ? 12.703 -12.148 19.016 1 52.31 58 SER B N 1
ATOM 3204 C CA . SER B 1 58 ? 12.648 -13.359 18.219 1 52.31 58 SER B CA 1
ATOM 3205 C C . SER B 1 58 ? 12.07 -14.523 19.016 1 52.31 58 SER B C 1
ATOM 3207 O O . SER B 1 58 ? 11.281 -15.32 18.484 1 52.31 58 SER B O 1
ATOM 3209 N N . ARG B 1 59 ? 12.383 -14.461 20.234 1 58.5 59 ARG B N 1
ATOM 3210 C CA . ARG B 1 59 ? 11.875 -15.547 21.078 1 58.5 59 ARG B CA 1
ATOM 3211 C C . ARG B 1 59 ? 10.367 -15.43 21.266 1 58.5 59 ARG B C 1
ATOM 3213 O O . ARG B 1 59 ? 9.648 -16.422 21.172 1 58.5 59 ARG B O 1
ATOM 3220 N N . PHE B 1 60 ? 9.938 -14.305 21.531 1 55.53 60 PHE B N 1
ATOM 3221 C CA . PHE B 1 60 ? 8.508 -14.094 21.734 1 55.53 60 PHE B CA 1
ATOM 3222 C C . PHE B 1 60 ? 7.738 -14.414 20.453 1 55.53 60 PHE B C 1
ATOM 3224 O O . PHE B 1 60 ? 6.672 -15.031 20.5 1 55.53 60 PHE B O 1
ATOM 3231 N N . ALA B 1 61 ? 8.25 -13.961 19.453 1 59.12 61 ALA B N 1
ATOM 3232 C CA . ALA B 1 61 ? 7.605 -14.258 18.172 1 59.12 61 ALA B CA 1
ATOM 3233 C C . ALA B 1 61 ? 7.484 -15.766 17.953 1 59.12 61 ALA B C 1
ATOM 3235 O O . ALA B 1 61 ? 6.453 -16.25 17.484 1 59.12 61 ALA B O 1
ATOM 3236 N N . ARG B 1 62 ? 8.484 -16.406 18.406 1 63.59 62 ARG B N 1
ATOM 3237 C CA . ARG B 1 62 ? 8.461 -17.859 18.266 1 63.59 62 ARG B CA 1
ATOM 3238 C C . ARG B 1 62 ? 7.434 -18.484 19.188 1 63.59 62 ARG B C 1
ATOM 3240 O O . ARG B 1 62 ? 6.746 -19.438 18.812 1 63.59 62 ARG B O 1
ATOM 3247 N N . GLU B 1 63 ? 7.316 -17.891 20.312 1 66.62 63 GLU B N 1
ATOM 3248 C CA . GLU B 1 63 ? 6.352 -18.422 21.266 1 66.62 63 GLU B CA 1
ATOM 3249 C C . GLU B 1 63 ? 4.918 -18.188 20.797 1 66.62 63 GLU B C 1
ATOM 3251 O O . GLU B 1 63 ? 4.062 -19.062 20.922 1 66.62 63 GLU B O 1
ATOM 3256 N N . GLU B 1 64 ? 4.688 -17.062 20.312 1 66.88 64 GLU B N 1
ATOM 3257 C CA . GLU B 1 64 ? 3.359 -16.75 19.797 1 66.88 64 GLU B CA 1
ATOM 3258 C C . GLU B 1 64 ? 3.008 -17.641 18.609 1 66.88 64 GLU B C 1
ATOM 3260 O O . GLU B 1 64 ? 1.876 -18.125 18.5 1 66.88 64 GLU B O 1
ATOM 3265 N N . ARG B 1 65 ? 3.947 -17.812 17.891 1 68.5 65 ARG B N 1
ATOM 3266 C CA . ARG B 1 65 ? 3.73 -18.703 16.766 1 68.5 65 ARG B CA 1
ATOM 3267 C C . ARG B 1 65 ? 3.387 -20.109 17.234 1 68.5 65 ARG B C 1
ATOM 3269 O O . ARG B 1 65 ? 2.469 -20.75 16.719 1 68.5 65 ARG B O 1
ATOM 3276 N N . ALA B 1 66 ? 4.125 -20.516 18.203 1 73.31 66 ALA B N 1
ATOM 3277 C CA . ALA B 1 66 ? 3.879 -21.844 18.75 1 73.31 66 ALA B CA 1
ATOM 3278 C C . ALA B 1 66 ? 2.471 -21.953 19.312 1 73.31 66 ALA B C 1
ATOM 3280 O O . ALA B 1 66 ? 1.788 -22.969 19.109 1 73.31 66 ALA B O 1
ATOM 3281 N N . ARG B 1 67 ? 2.096 -20.938 19.984 1 76.5 67 ARG B N 1
ATOM 3282 C CA . ARG B 1 67 ? 0.761 -20.938 20.578 1 76.5 67 ARG B CA 1
ATOM 3283 C C . ARG B 1 67 ? -0.316 -21.016 19.5 1 76.5 67 ARG B C 1
ATOM 3285 O O . ARG B 1 67 ? -1.285 -21.766 19.641 1 76.5 67 ARG B O 1
ATOM 3292 N N . VAL B 1 68 ? -0.211 -20.234 18.516 1 75.94 68 VAL B N 1
ATOM 3293 C CA . VAL B 1 68 ? -1.181 -20.188 17.422 1 75.94 68 VAL B CA 1
ATOM 3294 C C . VAL B 1 68 ? -1.25 -21.547 16.734 1 75.94 68 VAL B C 1
ATOM 3296 O O . VAL B 1 68 ? -2.338 -22.047 16.453 1 75.94 68 VAL B O 1
ATOM 3299 N N . LEU B 1 69 ? -0.153 -22.125 16.547 1 81.88 69 LEU B N 1
ATOM 3300 C CA . LEU B 1 69 ? -0.113 -23.391 15.836 1 81.88 69 LEU B CA 1
ATOM 3301 C C . LEU B 1 69 ? -0.666 -24.516 16.703 1 81.88 69 LEU B C 1
ATOM 3303 O O . LEU B 1 69 ? -1.305 -25.438 16.188 1 81.88 69 LEU B O 1
ATOM 3307 N N . GLU B 1 70 ? -0.402 -24.406 17.984 1 84.12 70 GLU B N 1
ATOM 3308 C CA . GLU B 1 70 ? -0.979 -25.406 18.891 1 84.12 70 GLU B CA 1
ATOM 3309 C C . GLU B 1 70 ? -2.504 -25.344 18.875 1 84.12 70 GLU B C 1
ATOM 3311 O O . GLU B 1 70 ? -3.168 -26.391 18.844 1 84.12 70 GLU B O 1
ATOM 3316 N N . ALA B 1 71 ? -2.947 -24.203 18.922 1 85.69 71 ALA B N 1
ATOM 3317 C CA . ALA B 1 71 ? -4.395 -24.031 18.812 1 85.69 71 ALA B CA 1
ATOM 3318 C C . ALA B 1 71 ? -4.906 -24.578 17.484 1 85.69 71 ALA B C 1
ATOM 3320 O O . ALA B 1 71 ? -5.98 -25.172 17.422 1 85.69 71 ALA B O 1
ATOM 3321 N N . GLY B 1 72 ? -4.184 -24.344 16.469 1 87.62 72 GLY B N 1
ATOM 3322 C CA . GLY B 1 72 ? -4.543 -24.844 15.156 1 87.62 72 GLY B CA 1
ATOM 3323 C C . GLY B 1 72 ? -4.598 -26.344 15.086 1 87.62 72 GLY B C 1
ATOM 3324 O O . GLY B 1 72 ? -5.484 -26.922 14.438 1 87.62 72 GLY B O 1
ATOM 3325 N N . VAL B 1 73 ? -3.662 -26.922 15.734 1 89.44 73 VAL B N 1
ATOM 3326 C CA . VAL B 1 73 ? -3.629 -28.375 15.773 1 89.44 73 VAL B CA 1
ATOM 3327 C C . VAL B 1 73 ? -4.887 -28.906 16.453 1 89.44 73 VAL B C 1
ATOM 3329 O O . VAL B 1 73 ? -5.543 -29.812 15.945 1 89.44 73 VAL B O 1
ATOM 3332 N N . SER B 1 74 ? -5.129 -28.297 17.531 1 90.38 74 SER B N 1
ATOM 3333 C CA . SER B 1 74 ? -6.359 -28.672 18.219 1 90.38 74 SER B CA 1
ATOM 3334 C C . SER B 1 74 ? -7.578 -28.469 17.328 1 90.38 74 SER B C 1
ATOM 3336 O O . SER B 1 74 ? -8.477 -29.312 17.297 1 90.38 74 SER B O 1
ATOM 3338 N N . GLY B 1 75 ? -7.621 -27.406 16.625 1 90.44 75 GLY B N 1
ATOM 3339 C CA . GLY B 1 75 ? -8.711 -27.141 15.703 1 90.44 75 GLY B CA 1
ATOM 3340 C C . GLY B 1 75 ? -8.812 -28.156 14.586 1 90.44 75 GLY B C 1
ATOM 3341 O O . GLY B 1 75 ? -9.906 -28.594 14.242 1 90.44 75 GLY B O 1
ATOM 3342 N N . LEU B 1 76 ? -7.734 -28.531 14.055 1 90.31 76 LEU B N 1
ATOM 3343 C CA . LEU B 1 76 ? -7.711 -29.516 12.984 1 90.31 76 LEU B CA 1
ATOM 3344 C C . LEU B 1 76 ? -8.234 -30.859 13.477 1 90.31 76 LEU B C 1
ATOM 3346 O O . LEU B 1 76 ? -8.93 -31.578 12.734 1 90.31 76 LEU B O 1
ATOM 3350 N N . GLU B 1 77 ? -7.859 -31.172 14.656 1 90.81 77 GLU B N 1
ATOM 3351 C CA . GLU B 1 77 ? -8.336 -32.438 15.234 1 90.81 77 GLU B CA 1
ATOM 3352 C C . GLU B 1 77 ? -9.852 -32.406 15.398 1 90.81 77 GLU B C 1
ATOM 3354 O O . GLU B 1 77 ? -10.516 -33.438 15.148 1 90.81 77 GLU B O 1
ATOM 3359 N N . LYS B 1 78 ? -10.312 -31.281 15.75 1 91.25 78 LYS B N 1
ATOM 3360 C CA . LYS B 1 78 ? -11.766 -31.156 15.867 1 91.25 78 LYS B CA 1
ATOM 3361 C C . LYS B 1 78 ? -12.438 -31.25 14.5 1 91.25 78 LYS B C 1
ATOM 3363 O O . LYS B 1 78 ? -13.469 -31.906 14.352 1 91.25 78 LYS B O 1
ATOM 3368 N N . LEU B 1 79 ? -11.867 -30.625 13.578 1 88.69 79 LEU B N 1
ATOM 3369 C CA . LEU B 1 79 ? -12.406 -30.703 12.227 1 88.69 79 LEU B CA 1
ATOM 3370 C C . LEU B 1 79 ? -12.383 -32.125 11.695 1 88.69 79 LEU B C 1
ATOM 3372 O O . LEU B 1 79 ? -13.336 -32.562 11.062 1 88.69 79 LEU B O 1
ATOM 3376 N N . ALA B 1 80 ? -11.305 -32.812 11.961 1 88.69 80 ALA B N 1
ATOM 3377 C CA . ALA B 1 80 ? -11.156 -34.188 11.516 1 88.69 80 ALA B CA 1
ATOM 3378 C C . ALA B 1 80 ? -12.227 -35.094 12.141 1 88.69 80 ALA B C 1
ATOM 3380 O O . ALA B 1 80 ? -12.664 -36.062 11.523 1 88.69 80 ALA B O 1
ATOM 3381 N N . ALA B 1 81 ? -12.672 -34.688 13.297 1 91.38 81 ALA B N 1
ATOM 3382 C CA . ALA B 1 81 ? -13.688 -35.438 14.016 1 91.38 81 ALA B CA 1
ATOM 3383 C C . ALA B 1 81 ? -15.086 -34.906 13.734 1 91.38 81 ALA B C 1
ATOM 3385 O O . ALA B 1 81 ? -16.047 -35.281 14.391 1 91.38 81 ALA B O 1
ATOM 3386 N N . HIS B 1 82 ? -15.188 -34 12.82 1 90.38 82 HIS B N 1
ATOM 3387 C CA . HIS B 1 82 ? -16.453 -33.406 12.391 1 90.38 82 HIS B CA 1
ATOM 3388 C C . HIS B 1 82 ? -17.109 -32.656 13.531 1 90.38 82 HIS B C 1
ATOM 3390 O O . HIS B 1 82 ? -18.328 -32.75 13.719 1 90.38 82 HIS B O 1
ATOM 3396 N N . ARG B 1 83 ? -16.328 -31.969 14.336 1 91.56 83 ARG B N 1
ATOM 3397 C CA . ARG B 1 83 ? -16.797 -31.109 15.422 1 91.56 83 ARG B CA 1
ATOM 3398 C C . ARG B 1 83 ? -16.516 -29.641 15.133 1 91.56 83 ARG B C 1
ATOM 3400 O O . ARG B 1 83 ? -15.969 -28.938 15.984 1 91.56 83 ARG B O 1
ATOM 3407 N N . GLU B 1 84 ? -16.906 -29.203 13.984 1 87 84 GLU B N 1
ATOM 3408 C CA . GLU B 1 84 ? -16.625 -27.844 13.555 1 87 84 GLU B CA 1
ATOM 3409 C C . GLU B 1 84 ? -17.297 -26.828 14.461 1 87 84 GLU B C 1
ATOM 3411 O O . GLU B 1 84 ? -16.781 -25.734 14.672 1 87 84 GLU B O 1
ATOM 3416 N N . ASP B 1 85 ? -18.344 -27.141 15.07 1 89.44 85 ASP B N 1
ATOM 3417 C CA . ASP B 1 85 ? -19.141 -26.219 15.898 1 89.44 85 ASP B CA 1
ATOM 3418 C C . ASP B 1 85 ? -18.453 -25.969 17.234 1 89.44 85 ASP B C 1
ATOM 3420 O O . ASP B 1 85 ? -18.812 -25.031 17.953 1 89.44 85 ASP B O 1
ATOM 3424 N N . GLU B 1 86 ? -17.469 -26.797 17.5 1 91.38 86 GLU B N 1
ATOM 3425 C CA . GLU B 1 86 ? -16.812 -26.672 18.781 1 91.38 86 GLU B CA 1
ATOM 3426 C C . GLU B 1 86 ? -15.555 -25.812 18.688 1 91.38 86 GLU B C 1
ATOM 3428 O O . GLU B 1 86 ? -14.891 -25.562 19.703 1 91.38 86 GLU B O 1
ATOM 3433 N N . LEU B 1 87 ? -15.273 -25.375 17.516 1 89.94 87 LEU B N 1
ATOM 3434 C CA . LEU B 1 87 ? -14.07 -24.562 17.359 1 89.94 87 LEU B CA 1
ATOM 3435 C C . LEU B 1 87 ? -14.211 -23.219 18.062 1 89.94 87 LEU B C 1
ATOM 3437 O O . LEU B 1 87 ? -15.219 -22.531 17.906 1 89.94 87 LEU B O 1
ATOM 3441 N N . ASP B 1 88 ? -13.25 -22.922 18.859 1 89.19 88 ASP B N 1
ATOM 3442 C CA . ASP B 1 88 ? -13.227 -21.578 19.422 1 89.19 88 ASP B CA 1
ATOM 3443 C C . ASP B 1 88 ? -12.438 -20.625 18.547 1 89.19 88 ASP B C 1
ATOM 3445 O O . ASP B 1 88 ? -11.969 -21.016 17.469 1 89.19 88 ASP B O 1
ATOM 3449 N N . GLY B 1 89 ? -12.391 -19.406 18.969 1 83.75 89 GLY B N 1
ATOM 3450 C CA . GLY B 1 89 ? -11.75 -18.391 18.172 1 83.75 89 GLY B CA 1
ATOM 3451 C C . GLY B 1 89 ? -10.273 -18.641 17.938 1 83.75 89 GLY B C 1
ATOM 3452 O O . GLY B 1 89 ? -9.773 -18.469 16.828 1 83.75 89 GLY B O 1
ATOM 3453 N N . ASP B 1 90 ? -9.617 -19.078 18.906 1 80.25 90 ASP B N 1
ATOM 3454 C CA . ASP B 1 90 ? -8.188 -19.344 18.797 1 80.25 90 ASP B CA 1
ATOM 3455 C C . ASP B 1 90 ? -7.918 -20.516 17.859 1 80.25 90 ASP B C 1
ATOM 3457 O O . ASP B 1 90 ? -6.973 -20.5 17.078 1 80.25 90 ASP B O 1
ATOM 3461 N N . GLU B 1 91 ? -8.734 -21.484 18.031 1 85.12 91 GLU B N 1
ATOM 3462 C CA . GLU B 1 91 ? -8.578 -22.672 17.188 1 85.12 91 GLU B CA 1
ATOM 3463 C C . GLU B 1 91 ? -8.859 -22.328 15.727 1 85.12 91 GLU B C 1
ATOM 3465 O O . GLU B 1 91 ? -8.133 -22.781 14.836 1 85.12 91 GLU B O 1
ATOM 3470 N N . SER B 1 92 ? -9.891 -21.516 15.516 1 83.19 92 SER B N 1
ATOM 3471 C CA . SER B 1 92 ? -10.203 -21.094 14.148 1 83.19 92 SER B CA 1
ATOM 3472 C C . SER B 1 92 ? -9.047 -20.312 13.539 1 83.19 92 SER B C 1
ATOM 3474 O O . SER B 1 92 ? -8.656 -20.562 12.398 1 83.19 92 SER B O 1
ATOM 3476 N N . PHE B 1 93 ? -8.508 -19.5 14.328 1 80.44 93 PHE B N 1
ATOM 3477 C CA . PHE B 1 93 ? -7.363 -18.719 13.875 1 80.44 93 PHE B CA 1
ATOM 3478 C C . PHE B 1 93 ? -6.152 -19.625 13.641 1 80.44 93 PHE B C 1
ATOM 3480 O O . PHE B 1 93 ? -5.398 -19.422 12.688 1 80.44 93 PHE B O 1
ATOM 3487 N N . GLY B 1 94 ? -5.953 -20.406 14.43 1 79.62 94 GLY B N 1
ATOM 3488 C CA . GLY B 1 94 ? -4.852 -21.344 14.281 1 79.62 94 GLY B CA 1
ATOM 3489 C C . GLY B 1 94 ? -4.957 -22.188 13.023 1 79.62 94 GLY B C 1
ATOM 3490 O O . GLY B 1 94 ? -3.959 -22.438 12.344 1 79.62 94 GLY B O 1
ATOM 3491 N N . VAL B 1 95 ? -6.141 -22.656 12.773 1 84.06 95 VAL B N 1
ATOM 3492 C CA . VAL B 1 95 ? -6.359 -23.453 11.57 1 84.06 95 VAL B CA 1
ATOM 3493 C C . VAL B 1 95 ? -6.047 -22.625 10.328 1 84.06 95 VAL B C 1
ATOM 3495 O O . VAL B 1 95 ? -5.418 -23.109 9.391 1 84.06 95 VAL B O 1
ATOM 3498 N N . GLU B 1 96 ? -6.449 -21.391 10.375 1 81.31 96 GLU B N 1
ATOM 3499 C CA . GLU B 1 96 ? -6.141 -20.484 9.281 1 81.31 96 GLU B CA 1
ATOM 3500 C C . GLU B 1 96 ? -4.633 -20.344 9.086 1 81.31 96 GLU B C 1
ATOM 3502 O O . GLU B 1 96 ? -4.145 -20.359 7.949 1 81.31 96 GLU B O 1
ATOM 3507 N N . ALA B 1 97 ? -3.988 -20.266 10.117 1 78.81 97 ALA B N 1
ATOM 3508 C CA . ALA B 1 97 ? -2.533 -20.141 10.062 1 78.81 97 ALA B CA 1
ATOM 3509 C C . ALA B 1 97 ? -1.909 -21.391 9.43 1 78.81 97 ALA B C 1
ATOM 3511 O O . ALA B 1 97 ? -0.991 -21.281 8.609 1 78.81 97 ALA B O 1
ATOM 3512 N N . ILE B 1 98 ? -2.416 -22.469 9.789 1 81.88 98 ILE B N 1
ATOM 3513 C CA . ILE B 1 98 ? -1.887 -23.719 9.258 1 81.88 98 ILE B CA 1
ATOM 3514 C C . ILE B 1 98 ? -2.184 -23.812 7.762 1 81.88 98 ILE B C 1
ATOM 3516 O O . ILE B 1 98 ? -1.343 -24.266 6.984 1 81.88 98 ILE B O 1
ATOM 3520 N N . VAL B 1 99 ? -3.33 -23.438 7.375 1 83.38 99 VAL B N 1
ATOM 3521 C CA . VAL B 1 99 ? -3.688 -23.422 5.961 1 83.38 99 VAL B CA 1
ATOM 3522 C C . VAL B 1 99 ? -2.695 -22.562 5.184 1 83.38 99 VAL B C 1
ATOM 3524 O O . VAL B 1 99 ? -2.191 -22.969 4.137 1 83.38 99 VAL B O 1
ATOM 3527 N N . LEU B 1 100 ? -2.316 -21.469 5.672 1 79.56 100 LEU B N 1
ATOM 3528 C CA . LEU B 1 100 ? -1.433 -20.531 4.984 1 79.56 100 LEU B CA 1
ATOM 3529 C C . LEU B 1 100 ? 0.008 -21.031 5.008 1 79.56 100 LEU B C 1
ATOM 3531 O O . LEU B 1 100 ? 0.758 -20.828 4.051 1 79.56 100 LEU B O 1
ATOM 3535 N N . MET B 1 101 ? 0.353 -21.703 6 1 78.06 101 MET B N 1
ATOM 3536 C CA . MET B 1 101 ? 1.744 -22.125 6.145 1 78.06 101 MET B CA 1
ATOM 3537 C C . MET B 1 101 ? 1.991 -23.438 5.434 1 78.06 101 MET B C 1
ATOM 3539 O O . MET B 1 101 ? 3.059 -23.656 4.852 1 78.06 101 MET B O 1
ATOM 3543 N N . GLU B 1 102 ? 0.952 -24.297 5.5 1 81.31 102 GLU B N 1
ATOM 3544 C CA . GLU B 1 102 ? 1.141 -25.656 4.992 1 81.31 102 GLU B CA 1
ATOM 3545 C C . GLU B 1 102 ? 0.331 -25.891 3.719 1 81.31 102 GLU B C 1
ATOM 3547 O O . GLU B 1 102 ? 0.784 -26.578 2.803 1 81.31 102 GLU B O 1
ATOM 3552 N N . GLY B 1 103 ? -0.758 -25.391 3.682 1 86.56 103 GLY B N 1
ATOM 3553 C CA . GLY B 1 103 ? -1.675 -25.656 2.586 1 86.56 103 GLY B CA 1
ATOM 3554 C C . GLY B 1 103 ? -1.405 -24.797 1.361 1 86.56 103 GLY B C 1
ATOM 3555 O O . GLY B 1 103 ? -1.392 -25.297 0.237 1 86.56 103 GLY B O 1
ATOM 3556 N N . ARG B 1 104 ? -1.21 -23.531 1.62 1 89.94 104 ARG B N 1
ATOM 3557 C CA . ARG B 1 104 ? -0.922 -22.562 0.572 1 89.94 104 ARG B CA 1
ATOM 3558 C C . ARG B 1 104 ? 0.271 -21.688 0.948 1 89.94 104 ARG B C 1
ATOM 3560 O O . ARG B 1 104 ? 0.134 -20.469 1.098 1 89.94 104 ARG B O 1
ATOM 3567 N N . PRO B 1 105 ? 1.406 -22.266 0.938 1 86.31 105 PRO B N 1
ATOM 3568 C CA . PRO B 1 105 ? 2.59 -21.578 1.452 1 86.31 105 PRO B CA 1
ATOM 3569 C C . PRO B 1 105 ? 3.107 -20.5 0.496 1 86.31 105 PRO B C 1
ATOM 3571 O O . PRO B 1 105 ? 2.871 -20.578 -0.712 1 86.31 105 PRO B O 1
ATOM 3574 N N . ALA B 1 106 ? 3.707 -19.516 1.091 1 89.75 106 ALA B N 1
ATOM 3575 C CA . ALA B 1 106 ? 4.551 -18.594 0.341 1 89.75 106 ALA B CA 1
ATOM 3576 C C . ALA B 1 106 ? 6.027 -18.953 0.484 1 89.75 106 ALA B C 1
ATOM 3578 O O . ALA B 1 106 ? 6.699 -18.5 1.407 1 89.75 106 ALA B O 1
ATOM 3579 N N . ILE B 1 107 ? 6.496 -19.703 -0.415 1 88.81 107 ILE B N 1
ATOM 3580 C CA . ILE B 1 107 ? 7.801 -20.344 -0.309 1 88.81 107 ILE B CA 1
ATOM 3581 C C . ILE B 1 107 ? 8.891 -19.359 -0.728 1 88.81 107 ILE B C 1
ATOM 3583 O O . ILE B 1 107 ? 8.805 -18.734 -1.786 1 88.81 107 ILE B O 1
ATOM 3587 N N . LEU B 1 108 ? 9.922 -19.281 0.063 1 89.19 108 LEU B N 1
ATOM 3588 C CA . LEU B 1 108 ? 11.039 -18.391 -0.233 1 89.19 108 LEU B CA 1
ATOM 3589 C C . LEU B 1 108 ? 11.789 -18.859 -1.476 1 89.19 108 LEU B C 1
ATOM 3591 O O . LEU B 1 108 ? 12.055 -20.062 -1.636 1 89.19 108 LEU B O 1
ATOM 3595 N N . VAL B 1 109 ? 12.023 -17.922 -2.357 1 92.81 109 VAL B N 1
ATOM 3596 C CA . VAL B 1 109 ? 12.906 -18.172 -3.494 1 92.81 109 VAL B CA 1
ATOM 3597 C C . VAL B 1 109 ? 14.281 -17.562 -3.221 1 92.81 109 VAL B C 1
ATOM 3599 O O . VAL B 1 109 ? 14.391 -16.391 -2.871 1 92.81 109 VAL B O 1
ATOM 3602 N N . GLN B 1 110 ? 15.273 -18.312 -3.293 1 89.25 110 GLN B N 1
ATOM 3603 C CA . GLN B 1 110 ? 16.656 -17.891 -3.109 1 89.25 110 GLN B CA 1
ATOM 3604 C C . GLN B 1 110 ? 17.562 -18.469 -4.188 1 89.25 110 GLN B C 1
ATOM 3606 O O . GLN B 1 110 ? 17.5 -19.672 -4.465 1 89.25 110 GLN B O 1
ATOM 3611 N N . ARG B 1 111 ? 18.312 -17.594 -4.82 1 89.44 111 ARG B N 1
ATOM 3612 C CA . ARG B 1 111 ? 19.203 -18 -5.898 1 89.44 111 ARG B CA 1
ATOM 3613 C C . ARG B 1 111 ? 18.453 -18.703 -7.012 1 89.44 111 ARG B C 1
ATOM 3615 O O . ARG B 1 111 ? 18.859 -19.781 -7.465 1 89.44 111 ARG B O 1
ATOM 3622 N N . GLN B 1 112 ? 17.328 -18.219 -7.293 1 92.06 112 GLN B N 1
ATOM 3623 C CA . GLN B 1 112 ? 16.469 -18.719 -8.359 1 92.06 112 GLN B CA 1
ATOM 3624 C C . GLN B 1 112 ? 16.078 -20.172 -8.117 1 92.06 112 GLN B C 1
ATOM 3626 O O . GLN B 1 112 ? 15.992 -20.953 -9.062 1 92.06 112 GLN B O 1
ATOM 3631 N N . ASP B 1 113 ? 15.961 -20.469 -6.855 1 93.38 113 ASP B N 1
ATOM 3632 C CA . ASP B 1 113 ? 15.586 -21.812 -6.418 1 93.38 113 ASP B CA 1
ATOM 3633 C C . ASP B 1 113 ? 14.742 -21.75 -5.145 1 93.38 113 ASP B C 1
ATOM 3635 O O . ASP B 1 113 ? 14.406 -20.672 -4.668 1 93.38 113 ASP B O 1
ATOM 3639 N N . PHE B 1 114 ? 14.242 -22.906 -4.734 1 91.94 114 PHE B N 1
ATOM 3640 C CA . PHE B 1 114 ? 13.445 -22.984 -3.514 1 91.94 114 PHE B CA 1
ATOM 3641 C C . PHE B 1 114 ? 13.773 -24.25 -2.729 1 91.94 114 PHE B C 1
ATOM 3643 O O . PHE B 1 114 ? 14.281 -25.219 -3.289 1 91.94 114 PHE B O 1
ATOM 3650 N N . ALA B 1 115 ? 13.516 -24.219 -1.492 1 89.62 115 ALA B N 1
ATOM 3651 C CA . ALA B 1 115 ? 13.805 -25.375 -0.635 1 89.62 115 ALA B CA 1
ATOM 3652 C C . ALA B 1 115 ? 12.852 -26.531 -0.924 1 89.62 115 ALA B C 1
ATOM 3654 O O . ALA B 1 115 ? 11.695 -26.312 -1.294 1 89.62 115 ALA B O 1
ATOM 3655 N N . PRO B 1 116 ? 13.336 -27.734 -0.719 1 90.06 116 PRO B N 1
ATOM 3656 C CA . PRO B 1 116 ? 12.453 -28.875 -0.92 1 90.06 116 PRO B CA 1
ATOM 3657 C C . PRO B 1 116 ? 11.18 -28.797 -0.076 1 90.06 116 PRO B C 1
ATOM 3659 O O . PRO B 1 116 ? 11.227 -28.344 1.072 1 90.06 116 PRO B O 1
ATOM 3662 N N . GLN B 1 117 ? 10.109 -29.156 -0.723 1 87.31 117 GLN B N 1
ATOM 3663 C CA . GLN B 1 117 ? 8.82 -29.141 -0.047 1 87.31 117 GLN B CA 1
ATOM 3664 C C . GLN B 1 117 ? 8.375 -30.547 0.341 1 87.31 117 GLN B C 1
ATOM 3666 O O . GLN B 1 117 ? 8.938 -31.531 -0.139 1 87.31 117 GLN B O 1
ATOM 3671 N N . HIS B 1 118 ? 7.391 -30.594 1.208 1 79.06 118 HIS B N 1
ATOM 3672 C CA . HIS B 1 118 ? 6.891 -31.875 1.698 1 79.06 118 HIS B CA 1
ATOM 3673 C C . HIS B 1 118 ? 5.375 -31.969 1.561 1 79.06 118 HIS B C 1
ATOM 3675 O O . HIS B 1 118 ? 4.715 -30.969 1.258 1 79.06 118 HIS B O 1
ATOM 3681 N N . ASP B 1 119 ? 4.93 -33.156 1.537 1 79.81 119 ASP B N 1
ATOM 3682 C CA . ASP B 1 119 ? 3.506 -33.469 1.619 1 79.81 119 ASP B CA 1
ATOM 3683 C C . ASP B 1 119 ? 2.764 -33 0.376 1 79.81 119 ASP B C 1
ATOM 3685 O O . ASP B 1 119 ? 3.133 -33.344 -0.749 1 79.81 119 ASP B O 1
ATOM 3689 N N . GLU B 1 120 ? 1.805 -32.062 0.614 1 81.25 120 GLU B N 1
ATOM 3690 C CA . GLU B 1 120 ? 0.909 -31.656 -0.463 1 81.25 120 GLU B CA 1
ATOM 3691 C C . GLU B 1 120 ? 1.684 -31 -1.605 1 81.25 120 GLU B C 1
ATOM 3693 O O . GLU B 1 120 ? 1.249 -31.047 -2.758 1 81.25 120 GLU B O 1
ATOM 3698 N N . TRP B 1 121 ? 2.84 -30.516 -1.259 1 90.94 121 TRP B N 1
ATOM 3699 C CA . TRP B 1 121 ? 3.549 -29.75 -2.279 1 90.94 121 TRP B CA 1
ATOM 3700 C C . TRP B 1 121 ? 4.883 -30.391 -2.623 1 90.94 121 TRP B C 1
ATOM 3702 O O . TRP B 1 121 ? 5.742 -29.766 -3.248 1 90.94 121 TRP B O 1
ATOM 3712 N N . ALA B 1 122 ? 5.039 -31.656 -2.271 1 90.69 122 ALA B N 1
ATOM 3713 C CA . ALA B 1 122 ? 6.207 -32.438 -2.676 1 90.69 122 ALA B CA 1
ATOM 3714 C C . ALA B 1 122 ? 6.328 -32.5 -4.195 1 90.69 122 ALA B C 1
ATOM 3716 O O . ALA B 1 122 ? 7.43 -32.625 -4.734 1 90.69 122 ALA B O 1
ATOM 3717 N N . VAL B 1 123 ? 5.199 -32.344 -4.844 1 94.12 123 VAL B N 1
ATOM 3718 C CA . VAL B 1 123 ? 5.133 -32.406 -6.301 1 94.12 123 VAL B CA 1
ATOM 3719 C C . VAL B 1 123 ? 5.984 -31.312 -6.914 1 94.12 123 VAL B C 1
ATOM 3721 O O . VAL B 1 123 ? 6.469 -31.438 -8.039 1 94.12 123 VAL B O 1
ATOM 3724 N N . LEU B 1 124 ? 6.191 -30.234 -6.195 1 96.25 124 LEU B N 1
ATOM 3725 C CA . LEU B 1 124 ? 6.996 -29.125 -6.695 1 96.25 124 LEU B CA 1
ATOM 3726 C C . LEU B 1 124 ? 8.422 -29.578 -6.98 1 96.25 124 LEU B C 1
ATOM 3728 O O . LEU B 1 124 ? 9.07 -29.062 -7.895 1 96.25 124 LEU B O 1
ATOM 3732 N N . ASP B 1 125 ? 8.906 -30.516 -6.242 1 95.38 125 ASP B N 1
ATOM 3733 C CA . ASP B 1 125 ? 10.273 -30.984 -6.41 1 95.38 125 ASP B CA 1
ATOM 3734 C C . ASP B 1 125 ? 10.453 -31.672 -7.762 1 95.38 125 ASP B C 1
ATOM 3736 O O . ASP B 1 125 ? 11.508 -31.547 -8.391 1 95.38 125 ASP B O 1
ATOM 3740 N N . GLY B 1 126 ? 9.43 -32.406 -8.109 1 95.94 126 GLY B N 1
ATOM 3741 C CA . GLY B 1 126 ? 9.477 -33.031 -9.414 1 95.94 126 GLY B CA 1
ATOM 3742 C C . GLY B 1 126 ? 9.43 -32.031 -10.562 1 95.94 126 GLY B C 1
ATOM 3743 O O . GLY B 1 126 ? 9.797 -32.375 -11.695 1 95.94 126 GLY B O 1
ATOM 3744 N N . GLN B 1 127 ? 8.969 -30.812 -10.281 1 97.25 127 GLN B N 1
ATOM 3745 C CA . GLN B 1 127 ? 8.828 -29.781 -11.289 1 97.25 127 GLN B CA 1
ATOM 3746 C C . GLN B 1 127 ? 9.914 -28.719 -11.141 1 97.25 127 GLN B C 1
ATOM 3748 O O . GLN B 1 127 ? 9.844 -27.656 -11.758 1 97.25 127 GLN B O 1
ATOM 3753 N N . ARG B 1 128 ? 10.938 -29 -10.414 1 96.88 128 ARG B N 1
ATOM 3754 C CA . ARG B 1 128 ? 11.914 -28.016 -9.961 1 96.88 128 ARG B CA 1
ATOM 3755 C C . ARG B 1 128 ? 12.617 -27.344 -11.141 1 96.88 128 ARG B C 1
ATOM 3757 O O . ARG B 1 128 ? 12.75 -26.125 -11.188 1 96.88 128 ARG B O 1
ATOM 3764 N N . ALA B 1 129 ? 13.07 -28.125 -12.031 1 96.44 129 ALA B N 1
ATOM 3765 C CA . ALA B 1 129 ? 13.812 -27.578 -13.156 1 96.44 129 ALA B CA 1
ATOM 3766 C C . ALA B 1 129 ? 12.969 -26.578 -13.945 1 96.44 129 ALA B C 1
ATOM 3768 O O . ALA B 1 129 ? 13.438 -25.484 -14.273 1 96.44 129 ALA B O 1
ATOM 3769 N N . ALA B 1 130 ? 11.734 -26.906 -14.242 1 97.25 130 ALA B N 1
ATOM 3770 C CA . ALA B 1 130 ? 10.836 -26.047 -15 1 97.25 130 ALA B CA 1
ATOM 3771 C C . ALA B 1 130 ? 10.484 -24.797 -14.203 1 97.25 130 ALA B C 1
ATOM 3773 O O . ALA B 1 130 ? 10.398 -23.703 -14.758 1 97.25 130 ALA B O 1
ATOM 3774 N N . ILE B 1 131 ? 10.266 -24.953 -12.914 1 98.06 131 ILE B N 1
ATOM 3775 C CA . ILE B 1 131 ? 9.938 -23.812 -12.055 1 98.06 131 ILE B CA 1
ATOM 3776 C C . ILE B 1 131 ? 11.109 -22.844 -12.008 1 98.06 131 ILE B C 1
ATOM 3778 O O . ILE B 1 131 ? 10.922 -21.625 -12.102 1 98.06 131 ILE B O 1
ATOM 3782 N N . ARG B 1 132 ? 12.305 -23.344 -11.945 1 95.94 132 ARG B N 1
ATOM 3783 C CA . ARG B 1 132 ? 13.5 -22.5 -11.93 1 95.94 132 ARG B CA 1
ATOM 3784 C C . ARG B 1 132 ? 13.602 -21.688 -13.211 1 95.94 132 ARG B C 1
ATOM 3786 O O . ARG B 1 132 ? 14 -20.516 -13.172 1 95.94 132 ARG B O 1
ATOM 3793 N N . GLU B 1 133 ? 13.242 -22.25 -14.312 1 95 133 GLU B N 1
ATOM 3794 C CA . GLU B 1 133 ? 13.25 -21.531 -15.578 1 95 133 GLU B CA 1
ATOM 3795 C C . GLU B 1 133 ? 12.258 -20.375 -15.555 1 95 133 GLU B C 1
ATOM 3797 O O . GLU B 1 133 ? 12.523 -19.297 -16.109 1 95 133 GLU B O 1
ATOM 3802 N N . SER B 1 134 ? 11.156 -20.547 -14.898 1 97 134 SER B N 1
ATOM 3803 C CA . SER B 1 134 ? 10.156 -19.5 -14.789 1 97 134 SER B CA 1
ATOM 3804 C C . SER B 1 134 ? 10.633 -18.375 -13.883 1 97 134 SER B C 1
ATOM 3806 O O . SER B 1 134 ? 10.391 -17.203 -14.164 1 97 134 SER B O 1
ATOM 3808 N N . LEU B 1 135 ? 11.336 -18.703 -12.812 1 96.12 135 LEU B N 1
ATOM 3809 C CA . LEU B 1 135 ? 11.75 -17.75 -11.797 1 96.12 135 LEU B CA 1
ATOM 3810 C C . LEU B 1 135 ? 12.617 -16.641 -12.414 1 96.12 135 LEU B C 1
ATOM 3812 O O . LEU B 1 135 ? 12.477 -15.477 -12.062 1 96.12 135 LEU B O 1
ATOM 3816 N N . ALA B 1 136 ? 13.375 -16.953 -13.367 1 90.69 136 ALA B N 1
ATOM 3817 C CA . ALA B 1 136 ? 14.328 -16.031 -13.969 1 90.69 136 ALA B CA 1
ATOM 3818 C C . ALA B 1 136 ? 13.617 -14.992 -14.844 1 90.69 136 ALA B C 1
ATOM 3820 O O . ALA B 1 136 ? 14.203 -13.984 -15.227 1 90.69 136 ALA B O 1
ATOM 3821 N N . ARG B 1 137 ? 12.391 -15.258 -15.133 1 96.62 137 ARG B N 1
ATOM 3822 C CA . ARG B 1 137 ? 11.648 -14.438 -16.094 1 96.62 137 ARG B CA 1
ATOM 3823 C C . ARG B 1 137 ? 10.641 -13.547 -15.383 1 96.62 137 ARG B C 1
ATOM 3825 O O . ARG B 1 137 ? 9.852 -12.859 -16.031 1 96.62 137 ARG B O 1
ATOM 3832 N N . ILE B 1 138 ? 10.625 -13.594 -14.07 1 98.19 138 ILE B N 1
ATOM 3833 C CA . ILE B 1 138 ? 9.688 -12.859 -13.234 1 98.19 138 ILE B CA 1
ATOM 3834 C C . ILE B 1 138 ? 10.461 -11.922 -12.305 1 98.19 138 ILE B C 1
ATOM 3836 O O . ILE B 1 138 ? 11.422 -12.336 -11.648 1 98.19 138 ILE B O 1
ATOM 3840 N N . GLY B 1 139 ? 10.047 -10.648 -12.266 1 98.12 139 GLY B N 1
ATOM 3841 C CA . GLY B 1 139 ? 10.789 -9.703 -11.453 1 98.12 139 GLY B CA 1
ATOM 3842 C C . GLY B 1 139 ? 9.906 -8.641 -10.82 1 98.12 139 GLY B C 1
ATOM 3843 O O . GLY B 1 139 ? 8.727 -8.516 -11.172 1 98.12 139 GLY B O 1
ATOM 3844 N N . ARG B 1 140 ? 10.5 -7.973 -9.906 1 98.12 140 ARG B N 1
ATOM 3845 C CA . ARG B 1 140 ? 9.844 -6.879 -9.195 1 98.12 140 ARG B CA 1
ATOM 3846 C C . ARG B 1 140 ? 9.922 -5.582 -10 1 98.12 140 ARG B C 1
ATOM 3848 O O . ARG B 1 140 ? 10.969 -5.254 -10.562 1 98.12 140 ARG B O 1
ATOM 3855 N N . VAL B 1 141 ? 8.812 -4.855 -10.078 1 98.62 141 VAL B N 1
ATOM 3856 C CA . VAL B 1 141 ? 8.789 -3.574 -10.773 1 98.62 141 VAL B CA 1
ATOM 3857 C C . VAL B 1 141 ? 9.297 -2.473 -9.844 1 98.62 141 VAL B C 1
ATOM 3859 O O . VAL B 1 141 ? 8.555 -1.983 -8.992 1 98.62 141 VAL B O 1
ATOM 3862 N N . GLU B 1 142 ? 10.461 -2.072 -10.07 1 97.88 142 GLU B N 1
ATOM 3863 C CA . GLU B 1 142 ? 11.086 -0.992 -9.32 1 97.88 142 GLU B CA 1
ATOM 3864 C C . GLU B 1 142 ? 10.906 0.351 -10.016 1 97.88 142 GLU B C 1
ATOM 3866 O O . GLU B 1 142 ? 10.875 0.414 -11.25 1 97.88 142 GLU B O 1
ATOM 3871 N N . VAL B 1 143 ? 10.789 1.418 -9.172 1 97.56 143 VAL B N 1
ATOM 3872 C CA . VAL B 1 143 ? 10.594 2.738 -9.766 1 97.56 143 VAL B CA 1
ATOM 3873 C C . VAL B 1 143 ? 11.57 3.732 -9.133 1 97.56 143 VAL B C 1
ATOM 3875 O O . VAL B 1 143 ? 11.938 3.594 -7.965 1 97.56 143 VAL B O 1
ATOM 3878 N N . SER B 1 144 ? 11.977 4.648 -9.914 1 95.62 144 SER B N 1
ATOM 3879 C CA . SER B 1 144 ? 12.773 5.789 -9.469 1 95.62 144 SER B CA 1
ATOM 3880 C C . SER B 1 144 ? 12.039 7.102 -9.711 1 95.62 144 SER B C 1
ATOM 3882 O O . SER B 1 144 ? 11.312 7.238 -10.703 1 95.62 144 SER B O 1
ATOM 3884 N N . GLY B 1 145 ? 12.25 8.031 -8.797 1 94 145 GLY B N 1
ATOM 3885 C CA . GLY B 1 145 ? 11.617 9.336 -8.938 1 94 145 GLY B CA 1
ATOM 3886 C C . GLY B 1 145 ? 10.188 9.359 -8.438 1 94 145 GLY B C 1
ATOM 3887 O O . GLY B 1 145 ? 9.5 10.375 -8.562 1 94 145 GLY B O 1
ATOM 3888 N N . HIS B 1 146 ? 9.688 8.219 -7.965 1 94.94 146 HIS B N 1
ATOM 3889 C CA . HIS B 1 146 ? 8.328 8.141 -7.445 1 94.94 146 HIS B CA 1
ATOM 3890 C C . HIS B 1 146 ? 8.219 8.82 -6.086 1 94.94 146 HIS B C 1
ATOM 3892 O O . HIS B 1 146 ? 9.062 8.609 -5.211 1 94.94 146 HIS B O 1
ATOM 3898 N N . PRO B 1 147 ? 7.215 9.562 -5.863 1 91.81 147 PRO B N 1
ATOM 3899 C CA . PRO B 1 147 ? 7.133 10.352 -4.629 1 91.81 147 PRO B CA 1
ATOM 3900 C C . PRO B 1 147 ? 6.785 9.5 -3.41 1 91.81 147 PRO B C 1
ATOM 3902 O O . PRO B 1 147 ? 6.898 9.969 -2.275 1 91.81 147 PRO B O 1
ATOM 3905 N N . ARG B 1 148 ? 6.387 8.273 -3.619 1 92.38 148 ARG B N 1
ATOM 3906 C CA . ARG B 1 148 ? 5.871 7.5 -2.498 1 92.38 148 ARG B CA 1
ATOM 3907 C C . ARG B 1 148 ? 6.531 6.125 -2.432 1 92.38 148 ARG B C 1
ATOM 3909 O O . ARG B 1 148 ? 6.789 5.605 -1.343 1 92.38 148 ARG B O 1
ATOM 3916 N N . LEU B 1 149 ? 6.781 5.492 -3.588 1 94.31 149 LEU B N 1
ATOM 3917 C CA . LEU B 1 149 ? 7.055 4.062 -3.635 1 94.31 149 LEU B CA 1
ATOM 3918 C C . LEU B 1 149 ? 8.445 3.791 -4.207 1 94.31 149 LEU B C 1
ATOM 3920 O O . LEU B 1 149 ? 8.891 4.492 -5.117 1 94.31 149 LEU B O 1
ATOM 3924 N N . ASP B 1 150 ? 9.102 2.691 -3.719 1 94.12 150 ASP B N 1
ATOM 3925 C CA . ASP B 1 150 ? 10.352 2.213 -4.297 1 94.12 150 ASP B CA 1
ATOM 3926 C C . ASP B 1 150 ? 10.094 1.154 -5.367 1 94.12 150 ASP B C 1
ATOM 3928 O O . ASP B 1 150 ? 10.898 0.992 -6.293 1 94.12 150 ASP B O 1
ATOM 3932 N N . TRP B 1 151 ? 9.094 0.473 -5.18 1 96.44 151 TRP B N 1
ATOM 3933 C CA . TRP B 1 151 ? 8.633 -0.556 -6.109 1 96.44 151 TRP B CA 1
ATOM 3934 C C . TRP B 1 151 ? 7.125 -0.737 -6.02 1 96.44 151 TRP B C 1
ATOM 3936 O O . TRP B 1 151 ? 6.48 -0.217 -5.105 1 96.44 151 TRP B O 1
ATOM 3946 N N . ILE B 1 152 ? 6.512 -1.416 -7.031 1 96.88 152 ILE B N 1
ATOM 3947 C CA . ILE B 1 152 ? 5.062 -1.323 -7.137 1 96.88 152 ILE B CA 1
ATOM 3948 C C . ILE B 1 152 ? 4.453 -2.725 -7.141 1 96.88 152 ILE B C 1
ATOM 3950 O O . ILE B 1 152 ? 3.48 -2.988 -6.43 1 96.88 152 ILE B O 1
ATOM 3954 N N . GLY B 1 153 ? 4.941 -3.594 -7.895 1 98.06 153 GLY B N 1
ATOM 3955 C CA . GLY B 1 153 ? 4.383 -4.922 -8.086 1 98.06 153 GLY B CA 1
ATOM 3956 C C . GLY B 1 153 ? 5.332 -5.875 -8.789 1 98.06 153 GLY B C 1
ATOM 3957 O O . GLY B 1 153 ? 6.547 -5.82 -8.578 1 98.06 153 GLY B O 1
ATOM 3958 N N . THR B 1 154 ? 4.754 -6.789 -9.508 1 98.69 154 THR B N 1
ATOM 3959 C CA . THR B 1 154 ? 5.48 -7.84 -10.211 1 98.69 154 THR B CA 1
ATOM 3960 C C . THR B 1 154 ? 5.238 -7.746 -11.719 1 98.69 154 THR B C 1
ATOM 3962 O O . THR B 1 154 ? 4.199 -7.254 -12.156 1 98.69 154 THR B O 1
ATOM 3965 N N . ALA B 1 155 ? 6.203 -8.117 -12.508 1 98.88 155 ALA B N 1
ATOM 3966 C CA . ALA B 1 155 ? 6.086 -8.25 -13.953 1 98.88 155 ALA B CA 1
ATOM 3967 C C . ALA B 1 155 ? 6.82 -9.492 -14.453 1 98.88 155 ALA B C 1
ATOM 3969 O O . ALA B 1 155 ? 7.676 -10.039 -13.758 1 98.88 155 ALA B O 1
ATOM 3970 N N . PHE B 1 156 ? 6.469 -9.945 -15.688 1 98.81 156 PHE B N 1
ATOM 3971 C CA . PHE B 1 156 ? 7.121 -11.125 -16.25 1 98.81 156 PHE B CA 1
ATOM 3972 C C . PHE B 1 156 ? 7.262 -11 -17.75 1 98.81 156 PHE B C 1
ATOM 3974 O O . PHE B 1 156 ? 6.453 -10.336 -18.406 1 98.81 156 PHE B O 1
ATOM 3981 N N . LEU B 1 157 ? 8.266 -11.633 -18.281 1 98.44 157 LEU B N 1
ATOM 3982 C CA . LEU B 1 157 ? 8.562 -11.625 -19.703 1 98.44 157 LEU B CA 1
ATOM 3983 C C . LEU B 1 157 ? 7.535 -12.445 -20.484 1 98.44 157 LEU B C 1
ATOM 3985 O O . LEU B 1 157 ? 7.375 -13.641 -20.234 1 98.44 157 LEU B O 1
ATOM 3989 N N . VAL B 1 158 ? 6.891 -11.773 -21.453 1 98.56 158 VAL B N 1
ATOM 3990 C CA . VAL B 1 158 ? 5.875 -12.469 -22.234 1 98.56 158 VAL B CA 1
ATOM 3991 C C . VAL B 1 158 ? 6.254 -12.43 -23.719 1 98.56 158 VAL B C 1
ATOM 3993 O O . VAL B 1 158 ? 5.641 -13.117 -24.531 1 98.56 158 VAL B O 1
ATOM 3996 N N . GLY B 1 159 ? 7.078 -11.625 -24.109 1 97.94 159 GLY B N 1
ATOM 3997 C CA . GLY B 1 159 ? 7.672 -11.516 -25.438 1 97.94 159 GLY B CA 1
ATOM 3998 C C . GLY B 1 159 ? 9.172 -11.312 -25.391 1 97.94 159 GLY B C 1
ATOM 3999 O O . GLY B 1 159 ? 9.773 -11.234 -24.312 1 97.94 159 GLY B O 1
ATOM 4000 N N . PRO B 1 160 ? 9.812 -11.195 -26.578 1 96.25 160 PRO B N 1
ATOM 4001 C CA . PRO B 1 160 ? 11.266 -11.078 -26.609 1 96.25 160 PRO B CA 1
ATOM 4002 C C . PRO B 1 160 ? 11.773 -9.844 -25.875 1 96.25 160 PRO B C 1
ATOM 4004 O O . PRO B 1 160 ? 12.859 -9.875 -25.281 1 96.25 160 PRO B O 1
ATOM 4007 N N . ARG B 1 161 ? 11.016 -8.812 -25.891 1 97.06 161 ARG B N 1
ATOM 4008 C CA . ARG B 1 161 ? 11.406 -7.582 -25.203 1 97.06 161 ARG B CA 1
ATOM 4009 C C . ARG B 1 161 ? 10.203 -6.922 -24.531 1 97.06 161 ARG B C 1
ATOM 4011 O O . ARG B 1 161 ? 10.062 -5.699 -24.578 1 97.06 161 ARG B O 1
ATOM 4018 N N . THR B 1 162 ? 9.367 -7.754 -24.047 1 98.38 162 THR B N 1
ATOM 4019 C CA . THR B 1 162 ? 8.148 -7.211 -23.469 1 98.38 162 THR B CA 1
ATOM 4020 C C . THR B 1 162 ? 7.82 -7.922 -22.156 1 98.38 162 THR B C 1
ATOM 4022 O O . THR B 1 162 ? 7.887 -9.148 -22.078 1 98.38 162 THR B O 1
ATOM 4025 N N . VAL B 1 163 ? 7.465 -7.102 -21.156 1 98.75 163 VAL B N 1
ATOM 4026 C CA . VAL B 1 163 ? 6.957 -7.664 -19.922 1 98.75 163 VAL B CA 1
ATOM 4027 C C . VAL B 1 163 ? 5.488 -7.277 -19.734 1 98.75 163 VAL B C 1
ATOM 4029 O O . VAL B 1 163 ? 5.035 -6.27 -20.281 1 98.75 163 VAL B O 1
ATOM 4032 N N . MET B 1 164 ? 4.805 -8.148 -19.062 1 98.88 164 MET B N 1
ATOM 4033 C CA . MET B 1 164 ? 3.402 -7.941 -18.703 1 98.88 164 MET B CA 1
ATOM 4034 C C . MET B 1 164 ? 3.248 -7.68 -17.203 1 98.88 164 MET B C 1
ATOM 4036 O O . MET B 1 164 ? 3.91 -8.32 -16.391 1 98.88 164 MET B O 1
ATOM 4040 N N . THR B 1 165 ? 2.438 -6.68 -16.828 1 98.88 165 THR B N 1
ATOM 4041 C CA . THR B 1 165 ? 2.041 -6.352 -15.469 1 98.88 165 THR B CA 1
ATOM 4042 C C . THR B 1 165 ? 0.611 -5.82 -15.43 1 98.88 165 THR B C 1
ATOM 4044 O O . THR B 1 165 ? -0.161 -6.039 -16.359 1 98.88 165 THR B O 1
ATOM 4047 N N . ASN B 1 166 ? 0.184 -5.332 -14.242 1 98.44 166 ASN B N 1
ATOM 4048 C CA . ASN B 1 166 ? -1.171 -4.805 -14.117 1 98.44 166 ASN B CA 1
ATOM 4049 C C . ASN B 1 166 ? -1.243 -3.34 -14.539 1 98.44 166 ASN B C 1
ATOM 4051 O O . ASN B 1 166 ? -0.258 -2.609 -14.422 1 98.44 166 ASN B O 1
ATOM 4055 N N . ARG B 1 167 ? -2.391 -2.922 -15.008 1 96.31 167 ARG B N 1
ATOM 4056 C CA . ARG B 1 167 ? -2.658 -1.516 -15.289 1 96.31 167 ARG B CA 1
ATOM 4057 C C . ARG B 1 167 ? -2.379 -0.645 -14.07 1 96.31 167 ARG B C 1
ATOM 4059 O O . ARG B 1 167 ? -1.7 0.38 -14.18 1 96.31 167 ARG B O 1
ATOM 4066 N N . HIS B 1 168 ? -2.887 -1.096 -12.914 1 94.12 168 HIS B N 1
ATOM 4067 C CA . HIS B 1 168 ? -2.758 -0.27 -11.719 1 94.12 168 HIS B CA 1
ATOM 4068 C C . HIS B 1 168 ? -1.311 -0.209 -11.242 1 94.12 168 HIS B C 1
ATOM 4070 O O . HIS B 1 168 ? -0.957 0.643 -10.422 1 94.12 168 HIS B O 1
ATOM 4076 N N . VAL B 1 169 ? -0.489 -1.08 -11.703 1 97.56 169 VAL B N 1
ATOM 4077 C CA . VAL B 1 169 ? 0.947 -0.987 -11.453 1 97.56 169 VAL B CA 1
ATOM 4078 C C . VAL B 1 169 ? 1.562 0.06 -12.383 1 97.56 169 VAL B C 1
ATOM 4080 O O . VAL B 1 169 ? 2.258 0.971 -11.922 1 97.56 169 VAL B O 1
ATOM 4083 N N . ALA B 1 170 ? 1.247 0.001 -13.641 1 97.75 170 ALA B N 1
ATOM 4084 C CA . ALA B 1 170 ? 1.87 0.842 -14.664 1 97.75 170 ALA B CA 1
ATOM 4085 C C . ALA B 1 170 ? 1.467 2.303 -14.484 1 97.75 170 ALA B C 1
ATOM 4087 O O . ALA B 1 170 ? 2.281 3.207 -14.695 1 97.75 170 ALA B O 1
ATOM 4088 N N . VAL B 1 171 ? 0.276 2.578 -14.094 1 93.56 171 VAL B N 1
ATOM 4089 C CA . VAL B 1 171 ? -0.225 3.947 -14.039 1 93.56 171 VAL B CA 1
ATOM 4090 C C . VAL B 1 171 ? 0.45 4.699 -12.898 1 93.56 171 VAL B C 1
ATOM 4092 O O . VAL B 1 171 ? 0.334 5.922 -12.797 1 93.56 171 VAL B O 1
ATOM 4095 N N . GLU B 1 172 ? 1.132 3.973 -12.047 1 94.94 172 GLU B N 1
ATOM 4096 C CA . GLU B 1 172 ? 1.898 4.629 -10.992 1 94.94 172 GLU B CA 1
ATOM 4097 C C . GLU B 1 172 ? 3.076 5.41 -11.57 1 94.94 172 GLU B C 1
ATOM 4099 O O . GLU B 1 172 ? 3.564 6.355 -10.953 1 94.94 172 GLU B O 1
ATOM 4104 N N . PHE B 1 173 ? 3.525 4.992 -12.75 1 96.19 173 PHE B N 1
ATOM 4105 C CA . PHE B 1 173 ? 4.695 5.676 -13.297 1 96.19 173 PHE B CA 1
ATOM 4106 C C . PHE B 1 173 ? 4.465 6.066 -14.75 1 96.19 173 PHE B C 1
ATOM 4108 O O . PHE B 1 173 ? 5.406 6.438 -15.453 1 96.19 173 PHE B O 1
ATOM 4115 N N . ALA B 1 174 ? 3.258 5.957 -15.195 1 94.62 174 ALA B N 1
ATOM 4116 C CA . ALA B 1 174 ? 2.916 6.289 -16.578 1 94.62 174 ALA B CA 1
ATOM 4117 C C . ALA B 1 174 ? 1.807 7.336 -16.625 1 94.62 174 ALA B C 1
ATOM 4119 O O . ALA B 1 174 ? 0.984 7.426 -15.719 1 94.62 174 ALA B O 1
ATOM 4120 N N . ARG B 1 175 ? 1.829 8.094 -17.672 1 89.25 175 ARG B N 1
ATOM 4121 C CA . ARG B 1 175 ? 0.792 9.086 -17.953 1 89.25 175 ARG B CA 1
ATOM 4122 C C . ARG B 1 175 ? 0.342 9.016 -19.406 1 89.25 175 ARG B C 1
ATOM 4124 O O . ARG B 1 175 ? 1.081 8.531 -20.266 1 89.25 175 ARG B O 1
ATOM 4131 N N . SER B 1 176 ? -0.906 9.484 -19.547 1 84.75 176 SER B N 1
ATOM 4132 C CA . SER B 1 176 ? -1.336 9.633 -20.938 1 84.75 176 SER B CA 1
ATOM 4133 C C . SER B 1 176 ? -0.546 10.734 -21.641 1 84.75 176 SER B C 1
ATOM 4135 O O . SER B 1 176 ? -0.391 11.836 -21.109 1 84.75 176 SER B O 1
ATOM 4137 N N . ALA B 1 177 ? 0.027 10.422 -22.734 1 83.31 177 ALA B N 1
ATOM 4138 C CA . ALA B 1 177 ? 0.843 11.375 -23.484 1 83.31 177 ALA B CA 1
ATOM 4139 C C . ALA B 1 177 ? -0.027 12.281 -24.344 1 83.31 177 ALA B C 1
ATOM 4141 O O . ALA B 1 177 ? 0.328 13.438 -24.594 1 83.31 177 ALA B O 1
ATOM 4142 N N . ASP B 1 178 ? -0.99 11.773 -24.906 1 76.75 178 ASP B N 1
ATOM 4143 C CA . ASP B 1 178 ? -1.891 12.523 -25.766 1 76.75 178 ASP B CA 1
ATOM 4144 C C . ASP B 1 178 ? -3.283 11.898 -25.797 1 76.75 178 ASP B C 1
ATOM 4146 O O . ASP B 1 178 ? -3.559 10.961 -25.047 1 76.75 178 ASP B O 1
ATOM 4150 N N . ASP B 1 179 ? -4.09 12.508 -26.469 1 68.56 179 ASP B N 1
ATOM 4151 C CA . ASP B 1 179 ? -5.473 12.047 -26.547 1 68.56 179 ASP B CA 1
ATOM 4152 C C . ASP B 1 179 ? -5.582 10.797 -27.422 1 68.56 179 ASP B C 1
ATOM 4154 O O . ASP B 1 179 ? -6.66 10.211 -27.547 1 68.56 179 ASP B O 1
ATOM 4158 N N . GLY B 1 180 ? -4.473 10.367 -28 1 68.88 180 GLY B N 1
ATOM 4159 C CA . GLY B 1 180 ? -4.516 9.258 -28.938 1 68.88 180 GLY B CA 1
ATOM 4160 C C . GLY B 1 180 ? -4.176 7.922 -28.312 1 68.88 180 GLY B C 1
ATOM 4161 O O . GLY B 1 180 ? -3.846 6.965 -29.016 1 68.88 180 GLY B O 1
ATOM 4162 N N . GLY B 1 181 ? -4.105 7.895 -27.094 1 75.81 181 GLY B N 1
ATOM 4163 C CA . GLY B 1 181 ? -3.916 6.605 -26.438 1 75.81 181 GLY B CA 1
ATOM 4164 C C . GLY B 1 181 ? -2.457 6.266 -26.203 1 75.81 181 GLY B C 1
ATOM 4165 O O . GLY B 1 181 ? -2.133 5.141 -25.812 1 75.81 181 GLY B O 1
ATOM 4166 N N . ARG B 1 182 ? -1.619 7.188 -26.5 1 86.69 182 ARG B N 1
ATOM 4167 C CA . ARG B 1 182 ? -0.201 6.957 -26.25 1 86.69 182 ARG B CA 1
ATOM 4168 C C . ARG B 1 182 ? 0.146 7.223 -24.797 1 86.69 182 ARG B C 1
ATOM 4170 O O . ARG B 1 182 ? -0.47 8.07 -24.141 1 86.69 182 ARG B O 1
ATOM 4177 N N . TRP B 1 183 ? 1.128 6.418 -24.359 1 93.12 183 TRP B N 1
ATOM 4178 C CA . TRP B 1 183 ? 1.55 6.527 -22.969 1 93.12 183 TRP B CA 1
ATOM 4179 C C . TRP B 1 183 ? 3.016 6.938 -22.875 1 93.12 183 TRP B C 1
ATOM 4181 O O . TRP B 1 183 ? 3.801 6.676 -23.797 1 93.12 183 TRP B O 1
ATOM 4191 N N . ALA B 1 184 ? 3.295 7.68 -21.797 1 94.31 184 ALA B N 1
ATOM 4192 C CA . ALA B 1 184 ? 4.656 8.094 -21.453 1 94.31 184 ALA B CA 1
ATOM 4193 C C . ALA B 1 184 ? 4.938 7.914 -19.969 1 94.31 184 ALA B C 1
ATOM 4195 O O . ALA B 1 184 ? 4.012 7.754 -19.172 1 94.31 184 ALA B O 1
ATOM 4196 N N . PHE B 1 185 ? 6.195 7.891 -19.703 1 95.38 185 PHE B N 1
ATOM 4197 C CA . PHE B 1 185 ? 6.559 7.91 -18.281 1 95.38 185 PHE B CA 1
ATOM 4198 C C . PHE B 1 185 ? 6.125 9.219 -17.641 1 95.38 185 PHE B C 1
ATOM 4200 O O . PHE B 1 185 ? 6.121 10.266 -18.281 1 95.38 185 PHE B O 1
ATOM 4207 N N . GLU B 1 186 ? 5.715 9.078 -16.391 1 93.19 186 GLU B N 1
ATOM 4208 C CA . GLU B 1 186 ? 5.57 10.305 -15.617 1 93.19 186 GLU B CA 1
ATOM 4209 C C . GLU B 1 186 ? 6.875 11.094 -15.578 1 93.19 186 GLU B C 1
ATOM 4211 O O . GLU B 1 186 ? 7.961 10.508 -15.578 1 93.19 186 GLU B O 1
ATOM 4216 N N . TYR B 1 187 ? 6.75 12.406 -15.477 1 90.31 187 TYR B N 1
ATOM 4217 C CA . TYR B 1 187 ? 7.934 13.266 -15.5 1 90.31 187 TYR B CA 1
ATOM 4218 C C . TYR B 1 187 ? 8.891 12.906 -14.367 1 90.31 187 TYR B C 1
ATOM 4220 O O . TYR B 1 187 ? 8.477 12.812 -13.211 1 90.31 187 TYR B O 1
ATOM 4228 N N . GLY B 1 188 ? 10.125 12.672 -14.781 1 93.38 188 GLY B N 1
ATOM 4229 C CA . GLY B 1 188 ? 11.18 12.438 -13.805 1 93.38 188 GLY B CA 1
ATOM 4230 C C . GLY B 1 188 ? 11.188 11.023 -13.258 1 93.38 188 GLY B C 1
ATOM 4231 O O . GLY B 1 188 ? 11.938 10.711 -12.328 1 93.38 188 GLY B O 1
ATOM 4232 N N . MET B 1 189 ? 10.375 10.188 -13.867 1 96.12 189 MET B N 1
ATOM 4233 C CA . MET B 1 189 ? 10.305 8.836 -13.328 1 96.12 189 MET B CA 1
ATOM 4234 C C . MET B 1 189 ? 10.867 7.828 -14.328 1 96.12 189 MET B C 1
ATOM 4236 O O . MET B 1 189 ? 10.914 8.094 -15.531 1 96.12 189 MET B O 1
ATOM 4240 N N . SER B 1 190 ? 11.359 6.719 -13.812 1 97.56 190 SER B N 1
ATOM 4241 C CA . SER B 1 190 ? 11.766 5.539 -14.57 1 97.56 190 SER B CA 1
ATOM 4242 C C . SER B 1 190 ? 11.398 4.254 -13.836 1 97.56 190 SER B C 1
ATOM 4244 O O . SER B 1 190 ? 11.047 4.289 -12.656 1 97.56 190 SER B O 1
ATOM 4246 N N . ALA B 1 191 ? 11.43 3.186 -14.594 1 98.25 191 ALA B N 1
ATOM 4247 C CA . ALA B 1 191 ? 11.086 1.888 -14.016 1 98.25 191 ALA B CA 1
ATOM 4248 C C . ALA B 1 191 ? 12.016 0.794 -14.539 1 98.25 191 ALA B C 1
ATOM 4250 O O . ALA B 1 191 ? 12.586 0.923 -15.625 1 98.25 191 ALA B O 1
ATOM 4251 N N . ARG B 1 192 ? 12.188 -0.231 -13.766 1 97.94 192 ARG B N 1
ATOM 4252 C CA . ARG B 1 192 ? 12.914 -1.437 -14.156 1 97.94 192 ARG B CA 1
ATOM 4253 C C . ARG B 1 192 ? 12.281 -2.68 -13.539 1 97.94 192 ARG B C 1
ATOM 4255 O O . ARG B 1 192 ? 11.508 -2.58 -12.586 1 97.94 192 ARG B O 1
ATOM 4262 N N . VAL B 1 193 ? 12.539 -3.791 -14.156 1 97.81 193 VAL B N 1
ATOM 4263 C CA . VAL B 1 193 ? 12.109 -5.082 -13.633 1 97.81 193 VAL B CA 1
ATOM 4264 C C . VAL B 1 193 ? 13.32 -5.852 -13.102 1 97.81 193 VAL B C 1
ATOM 4266 O O . VAL B 1 193 ? 14.25 -6.148 -13.859 1 97.81 193 VAL B O 1
ATOM 4269 N N . ASP B 1 194 ? 13.297 -6.176 -11.789 1 96.44 194 ASP B N 1
ATOM 4270 C CA . ASP B 1 194 ? 14.438 -6.832 -11.164 1 96.44 194 ASP B CA 1
ATOM 4271 C C . ASP B 1 194 ? 14.078 -8.25 -10.727 1 96.44 194 ASP B C 1
ATOM 4273 O O . ASP B 1 194 ? 13.352 -8.445 -9.75 1 96.44 194 ASP B O 1
ATOM 4277 N N . PRO B 1 195 ? 14.578 -9.242 -11.461 1 94.81 195 PRO B N 1
ATOM 4278 C CA . PRO B 1 195 ? 14.273 -10.625 -11.109 1 94.81 195 PRO B CA 1
ATOM 4279 C C . PRO B 1 195 ? 15.07 -11.125 -9.906 1 94.81 195 PRO B C 1
ATOM 4281 O O . PRO B 1 195 ? 14.828 -12.234 -9.422 1 94.81 195 PRO B O 1
ATOM 4284 N N . ALA B 1 196 ? 15.914 -10.328 -9.273 1 91.69 196 ALA B N 1
ATOM 4285 C CA . ALA B 1 196 ? 16.891 -10.836 -8.312 1 91.69 196 ALA B CA 1
ATOM 4286 C C . ALA B 1 196 ? 16.562 -10.352 -6.902 1 91.69 196 ALA B C 1
ATOM 4288 O O . ALA B 1 196 ? 17.391 -10.5 -5.992 1 91.69 196 ALA B O 1
ATOM 4289 N N . GLU B 1 197 ? 15.422 -9.727 -6.734 1 92.56 197 GLU B N 1
ATOM 4290 C CA . GLU B 1 197 ? 15.062 -9.297 -5.387 1 92.56 197 GLU B CA 1
ATOM 4291 C C . GLU B 1 197 ? 14.641 -10.477 -4.523 1 92.56 197 GLU B C 1
ATOM 4293 O O . GLU B 1 197 ? 13.445 -10.734 -4.344 1 92.56 197 GLU B O 1
ATOM 4298 N N . GLU B 1 198 ? 15.656 -11.18 -3.975 1 90.88 198 GLU B N 1
ATOM 4299 C CA . GLU B 1 198 ? 15.516 -12.375 -3.148 1 90.88 198 GLU B CA 1
ATOM 4300 C C . GLU B 1 198 ? 16.172 -12.18 -1.785 1 90.88 198 GLU B C 1
ATOM 4302 O O . GLU B 1 198 ? 17.016 -11.305 -1.617 1 90.88 198 GLU B O 1
ATOM 4307 N N . LEU B 1 199 ? 15.719 -12.93 -0.844 1 85.06 199 LEU B N 1
ATOM 4308 C CA . LEU B 1 199 ? 16.406 -12.922 0.444 1 85.06 199 LEU B CA 1
ATOM 4309 C C . LEU B 1 199 ? 17.797 -13.516 0.322 1 85.06 199 LEU B C 1
ATOM 4311 O O . LEU B 1 199 ? 17.969 -14.625 -0.19 1 85.06 199 LEU B O 1
ATOM 4315 N N . PRO B 1 200 ? 18.719 -12.734 0.747 1 80.06 200 PRO B N 1
ATOM 4316 C CA . PRO B 1 200 ? 20.078 -13.266 0.666 1 80.06 200 PRO B CA 1
ATOM 4317 C C . PRO B 1 200 ? 20.297 -14.5 1.543 1 80.06 200 PRO B C 1
ATOM 4319 O O . PRO B 1 200 ? 19.609 -14.656 2.562 1 80.06 200 PRO B O 1
ATOM 4322 N N . VAL B 1 201 ? 21.125 -15.383 1.061 1 74.62 201 VAL B N 1
ATOM 4323 C CA . VAL B 1 201 ? 21.531 -16.547 1.844 1 74.62 201 VAL B CA 1
ATOM 4324 C C . VAL B 1 201 ? 22.812 -16.234 2.615 1 74.62 201 VAL B C 1
ATOM 4326 O O . VAL B 1 201 ? 23.797 -15.766 2.033 1 74.62 201 VAL B O 1
ATOM 4329 N N . ASP B 1 202 ? 22.594 -16.359 3.938 1 65.5 202 ASP B N 1
ATOM 4330 C CA . ASP B 1 202 ? 23.734 -16.047 4.793 1 65.5 202 ASP B CA 1
ATOM 4331 C C . ASP B 1 202 ? 24.969 -16.844 4.371 1 65.5 202 ASP B C 1
ATOM 4333 O O . ASP B 1 202 ? 24.875 -18.047 4.105 1 65.5 202 ASP B O 1
ATOM 4337 N N . GLY B 1 203 ? 26.062 -16.125 4.398 1 62.91 203 GLY B N 1
ATOM 4338 C CA . GLY B 1 203 ? 27.359 -16.75 4.223 1 62.91 203 GLY B CA 1
ATOM 4339 C C . GLY B 1 203 ? 27.641 -17.141 2.785 1 62.91 203 GLY B C 1
ATOM 4340 O O . GLY B 1 203 ? 28.688 -17.719 2.488 1 62.91 203 GLY B O 1
ATOM 4341 N N . VAL B 1 204 ? 26.734 -17.078 1.957 1 61.75 204 VAL B N 1
ATOM 4342 C CA . VAL B 1 204 ? 26.984 -17.484 0.58 1 61.75 204 VAL B CA 1
ATOM 4343 C C . VAL B 1 204 ? 26.953 -16.25 -0.335 1 61.75 204 VAL B C 1
ATOM 4345 O O . VAL B 1 204 ? 26.031 -15.445 -0.261 1 61.75 204 VAL B O 1
ATOM 4348 N N . ALA B 1 205 ? 28.047 -16.047 -0.899 1 60 205 ALA B N 1
ATOM 4349 C CA . ALA B 1 205 ? 28.094 -14.961 -1.865 1 60 205 ALA B CA 1
ATOM 4350 C C . ALA B 1 205 ? 26.984 -15.086 -2.902 1 60 205 ALA B C 1
ATOM 4352 O O . ALA B 1 205 ? 26.688 -16.188 -3.369 1 60 205 ALA B O 1
ATOM 4353 N N . PRO B 1 206 ? 26.234 -13.961 -3.053 1 60.09 206 PRO B N 1
ATOM 4354 C CA . PRO B 1 206 ? 25.156 -14.055 -4.039 1 60.09 206 PRO B CA 1
ATOM 4355 C C . PRO B 1 206 ? 25.656 -14.508 -5.41 1 60.09 206 PRO B C 1
ATOM 4357 O O . PRO B 1 206 ? 26.719 -14.094 -5.852 1 60.09 206 PRO B O 1
ATOM 4360 N N . PRO B 1 207 ? 25.188 -15.641 -5.891 1 59.59 207 PRO B N 1
ATOM 4361 C CA . PRO B 1 207 ? 25.531 -15.938 -7.281 1 59.59 207 PRO B CA 1
ATOM 4362 C C . PRO B 1 207 ? 25.266 -14.758 -8.219 1 59.59 207 PRO B C 1
ATOM 4364 O O . PRO B 1 207 ? 24.719 -13.734 -7.793 1 59.59 207 PRO B O 1
ATOM 4367 N N . ALA B 1 208 ? 25.906 -14.914 -9.398 1 59.88 208 ALA B N 1
ATOM 4368 C CA . ALA B 1 208 ? 25.594 -13.891 -10.398 1 59.88 208 ALA B CA 1
ATOM 4369 C C . ALA B 1 208 ? 24.094 -13.664 -10.508 1 59.88 208 ALA B C 1
ATOM 4371 O O . ALA B 1 208 ? 23.344 -14.586 -10.828 1 59.88 208 ALA B O 1
ATOM 4372 N N . SER B 1 209 ? 23.562 -12.609 -9.883 1 67.25 209 SER B N 1
ATOM 4373 C CA . SER B 1 209 ? 22.156 -12.258 -9.93 1 67.25 209 SER B CA 1
ATOM 4374 C C . SER B 1 209 ? 21.75 -11.789 -11.32 1 67.25 209 SER B C 1
ATOM 4376 O O . SER B 1 209 ? 22.516 -11.109 -12 1 67.25 209 SER B O 1
ATOM 4378 N N . PRO B 1 210 ? 20.641 -12.43 -11.805 1 78.62 210 PRO B N 1
ATOM 4379 C CA . PRO B 1 210 ? 20.172 -11.883 -13.07 1 78.62 210 PRO B CA 1
ATOM 4380 C C . PRO B 1 210 ? 20.078 -10.359 -13.062 1 78.62 210 PRO B C 1
ATOM 4382 O O . PRO B 1 210 ? 19.75 -9.766 -12.031 1 78.62 210 PRO B O 1
ATOM 4385 N N . ALA B 1 211 ? 20.469 -9.789 -14.148 1 84.81 211 ALA B N 1
ATOM 4386 C CA . ALA B 1 211 ? 20.422 -8.336 -14.305 1 84.81 211 ALA B CA 1
ATOM 4387 C C . ALA B 1 211 ? 18.984 -7.836 -14.453 1 84.81 211 ALA B C 1
ATOM 4389 O O . ALA B 1 211 ? 18.156 -8.523 -15.039 1 84.81 211 ALA B O 1
ATOM 4390 N N . PRO B 1 212 ? 18.734 -6.703 -13.93 1 93.06 212 PRO B N 1
ATOM 4391 C CA . PRO B 1 212 ? 17.406 -6.113 -14.141 1 93.06 212 PRO B CA 1
ATOM 4392 C C . PRO B 1 212 ? 17.172 -5.73 -15.594 1 93.06 212 PRO B C 1
ATOM 4394 O O . PRO B 1 212 ? 18.109 -5.652 -16.391 1 93.06 212 PRO B O 1
ATOM 4397 N N . TYR B 1 213 ? 15.891 -5.609 -15.945 1 95.25 213 TYR B N 1
ATOM 4398 C CA . TYR B 1 213 ? 15.422 -5.129 -17.234 1 95.25 213 TYR B CA 1
ATOM 4399 C C . TYR B 1 213 ? 14.992 -3.668 -17.156 1 95.25 213 TYR B C 1
ATOM 4401 O O . TYR B 1 213 ? 14.078 -3.326 -16.391 1 95.25 213 TYR B O 1
ATOM 4409 N N . GLU B 1 214 ? 15.586 -2.861 -17.969 1 96.88 214 GLU B N 1
ATOM 4410 C CA . GLU B 1 214 ? 15.18 -1.46 -17.984 1 96.88 214 GLU B CA 1
ATOM 4411 C C . GLU B 1 214 ? 13.914 -1.258 -18.812 1 96.88 214 GLU B C 1
ATOM 4413 O O . GLU B 1 214 ? 13.844 -1.679 -19.969 1 96.88 214 GLU B O 1
ATOM 4418 N N . VAL B 1 215 ? 12.922 -0.664 -18.203 1 98.31 215 VAL B N 1
ATOM 4419 C CA . VAL B 1 215 ? 11.719 -0.332 -18.953 1 98.31 215 VAL B CA 1
ATOM 4420 C C . VAL B 1 215 ? 11.984 0.888 -19.828 1 98.31 215 VAL B C 1
ATOM 4422 O O . VAL B 1 215 ? 12.375 1.945 -19.344 1 98.31 215 VAL B O 1
ATOM 4425 N N . THR B 1 216 ? 11.68 0.762 -21.125 1 97.88 216 THR B N 1
ATOM 4426 C CA . THR B 1 216 ? 12.039 1.833 -22.047 1 97.88 216 THR B CA 1
ATOM 4427 C C . THR B 1 216 ? 10.789 2.459 -22.656 1 97.88 216 THR B C 1
ATOM 4429 O O . THR B 1 216 ? 10.836 3.566 -23.188 1 97.88 216 THR B O 1
ATOM 4432 N N . GLU B 1 217 ? 9.727 1.704 -22.609 1 97.56 217 GLU B N 1
ATOM 4433 C CA . GLU B 1 217 ? 8.5 2.172 -23.25 1 97.56 217 GLU B CA 1
ATOM 4434 C C . GLU B 1 217 ? 7.27 1.544 -22.594 1 97.56 217 GLU B C 1
ATOM 4436 O O . GLU B 1 217 ? 7.301 0.383 -22.188 1 97.56 217 GLU B O 1
ATOM 4441 N N . ILE B 1 218 ? 6.273 2.391 -22.469 1 97.94 218 ILE B N 1
ATOM 4442 C CA . ILE B 1 218 ? 4.945 1.855 -22.203 1 97.94 218 ILE B CA 1
ATOM 4443 C C . ILE B 1 218 ? 4.242 1.518 -23.516 1 97.94 218 ILE B C 1
ATOM 4445 O O . ILE B 1 218 ? 3.73 2.406 -24.188 1 97.94 218 ILE B O 1
ATOM 4449 N N . ILE B 1 219 ? 4.195 0.221 -23.844 1 97.44 219 ILE B N 1
ATOM 4450 C CA . ILE B 1 219 ? 3.586 -0.195 -25.109 1 97.44 219 ILE B CA 1
ATOM 4451 C C . ILE B 1 219 ? 2.098 0.139 -25.094 1 97.44 219 ILE B C 1
ATOM 4453 O O . ILE B 1 219 ? 1.554 0.62 -26.094 1 97.44 219 ILE B O 1
ATOM 4457 N N . GLY B 1 220 ? 1.488 -0.213 -23.906 1 96.38 220 GLY B N 1
ATOM 4458 C CA . GLY B 1 220 ? 0.076 0.104 -23.766 1 96.38 220 GLY B CA 1
ATOM 4459 C C . GLY B 1 220 ? -0.499 -0.333 -22.438 1 96.38 220 GLY B C 1
ATOM 4460 O O . GLY B 1 220 ? 0.088 -1.167 -21.734 1 96.38 220 GLY B O 1
ATOM 4461 N N . ILE B 1 221 ? -1.57 0.344 -22.078 1 94.88 221 ILE B N 1
ATOM 4462 C CA . ILE B 1 221 ? -2.398 -0.004 -20.922 1 94.88 221 ILE B CA 1
ATOM 4463 C C . ILE B 1 221 ? -3.797 -0.392 -21.406 1 94.88 221 ILE B C 1
ATOM 4465 O O . ILE B 1 221 ? -4.457 0.373 -22.109 1 94.88 221 ILE B O 1
ATOM 4469 N N . HIS B 1 222 ? -4.184 -1.591 -21.031 1 94.5 222 HIS B N 1
ATOM 4470 C CA . HIS B 1 222 ? -5.422 -2.141 -21.578 1 94.5 222 HIS B CA 1
ATOM 4471 C C . HIS B 1 222 ? -6.637 -1.438 -20.984 1 94.5 222 HIS B C 1
ATOM 4473 O O . HIS B 1 222 ? -6.699 -1.211 -19.766 1 94.5 222 HIS B O 1
ATOM 4479 N N . PRO B 1 223 ? -7.605 -1.134 -21.719 1 87.31 223 PRO B N 1
ATOM 4480 C CA . PRO B 1 223 ? -8.75 -0.364 -21.219 1 87.31 223 PRO B CA 1
ATOM 4481 C C . PRO B 1 223 ? -9.758 -1.226 -20.469 1 87.31 223 PRO B C 1
ATOM 4483 O O . PRO B 1 223 ? -10.469 -0.728 -19.594 1 87.31 223 PRO B O 1
ATOM 4486 N N . ASP B 1 224 ? -9.797 -2.549 -20.703 1 89.81 224 ASP B N 1
ATOM 4487 C CA . ASP B 1 224 ? -10.906 -3.359 -20.219 1 89.81 224 ASP B CA 1
ATOM 4488 C C . ASP B 1 224 ? -10.453 -4.258 -19.062 1 89.81 224 ASP B C 1
ATOM 4490 O O . ASP B 1 224 ? -11.266 -4.633 -18.203 1 89.81 224 ASP B O 1
ATOM 4494 N N . VAL B 1 225 ? -9.258 -4.719 -19.141 1 94.62 225 VAL B N 1
ATOM 4495 C CA . VAL B 1 225 ? -8.758 -5.594 -18.078 1 94.62 225 VAL B CA 1
ATOM 4496 C C . VAL B 1 225 ? -7.539 -4.957 -17.422 1 94.62 225 VAL B C 1
ATOM 4498 O O . VAL B 1 225 ? -6.898 -4.07 -18 1 94.62 225 VAL B O 1
ATOM 4501 N N . ASP B 1 226 ? -7.227 -5.297 -16.234 1 96.06 226 ASP B N 1
ATOM 4502 C CA . ASP B 1 226 ? -6.109 -4.75 -15.477 1 96.06 226 ASP B CA 1
ATOM 4503 C C . ASP B 1 226 ? -4.777 -5.312 -15.977 1 96.06 226 ASP B C 1
ATOM 4505 O O . ASP B 1 226 ? -4.18 -6.168 -15.32 1 96.06 226 ASP B O 1
ATOM 4509 N N . MET B 1 227 ? -4.32 -4.73 -17.125 1 98.12 227 MET B N 1
ATOM 4510 C CA . MET B 1 227 ? -3.131 -5.234 -17.812 1 98.12 227 MET B CA 1
ATOM 4511 C C . MET B 1 227 ? -2.359 -4.098 -18.469 1 98.12 227 MET B C 1
ATOM 4513 O O . MET B 1 227 ? -2.959 -3.174 -19.016 1 98.12 227 MET B O 1
ATOM 4517 N N . ALA B 1 228 ? -1.1 -4.176 -18.344 1 98.38 228 ALA B N 1
ATOM 4518 C CA . ALA B 1 228 ? -0.191 -3.279 -19.047 1 98.38 228 ALA B CA 1
ATOM 4519 C C . ALA B 1 228 ? 0.977 -4.051 -19.656 1 98.38 228 ALA B C 1
ATOM 4521 O O . ALA B 1 228 ? 1.415 -5.062 -19.109 1 98.38 228 ALA B O 1
ATOM 4522 N N . LEU B 1 229 ? 1.41 -3.588 -20.797 1 98.75 229 LEU B N 1
ATOM 4523 C CA . LEU B 1 229 ? 2.566 -4.145 -21.5 1 98.75 229 LEU B CA 1
ATOM 4524 C C . LEU B 1 229 ? 3.674 -3.104 -21.625 1 98.75 229 LEU B C 1
ATOM 4526 O O . LEU B 1 229 ? 3.424 -1.978 -22.062 1 98.75 229 LEU B O 1
ATOM 4530 N N . LEU B 1 230 ? 4.875 -3.504 -21.234 1 98.69 230 LEU B N 1
ATOM 4531 C CA . LEU B 1 230 ? 6.027 -2.609 -21.203 1 98.69 230 LEU B CA 1
ATOM 4532 C C . LEU B 1 230 ? 7.168 -3.164 -22.047 1 98.69 230 LEU B C 1
ATOM 4534 O O . LEU B 1 230 ? 7.43 -4.367 -22.031 1 98.69 230 LEU B O 1
ATOM 4538 N N . ARG B 1 231 ? 7.828 -2.309 -22.75 1 98.44 231 ARG B N 1
ATOM 4539 C CA . ARG B 1 231 ? 9.055 -2.686 -23.438 1 98.44 231 ARG B CA 1
ATOM 4540 C C . ARG B 1 231 ? 10.258 -2.611 -22.516 1 98.44 231 ARG B C 1
ATOM 4542 O O . ARG B 1 231 ? 10.391 -1.665 -21.734 1 98.44 231 ARG B O 1
ATOM 4549 N N . VAL B 1 232 ? 11.125 -3.629 -22.625 1 97.81 232 VAL B N 1
ATOM 4550 C CA . VAL B 1 232 ? 12.281 -3.658 -21.734 1 97.81 232 VAL B CA 1
ATOM 4551 C C . VAL B 1 232 ? 13.547 -3.938 -22.547 1 97.81 232 VAL B C 1
ATOM 4553 O O . VAL B 1 232 ? 13.477 -4.5 -23.641 1 97.81 232 VAL B O 1
ATOM 4556 N N . GLU B 1 233 ? 14.625 -3.516 -22 1 95.94 233 GLU B N 1
ATOM 4557 C CA . GLU B 1 233 ? 15.969 -3.811 -22.469 1 95.94 233 GLU B CA 1
ATOM 4558 C C . GLU B 1 233 ? 16.875 -4.305 -21.344 1 95.94 233 GLU B C 1
ATOM 4560 O O . GLU B 1 233 ? 16.672 -3.947 -20.188 1 95.94 233 GLU B O 1
ATOM 4565 N N . PRO B 1 234 ? 17.766 -5.195 -21.781 1 91.62 234 PRO B N 1
ATOM 4566 C CA . PRO B 1 234 ? 18.688 -5.625 -20.734 1 91.62 234 PRO B CA 1
ATOM 4567 C C . PRO B 1 234 ? 19.547 -4.48 -20.188 1 91.62 234 PRO B C 1
ATOM 4569 O O . PRO B 1 234 ? 19.953 -3.6 -20.953 1 91.62 234 PRO B O 1
ATOM 4572 N N . ALA B 1 235 ? 19.672 -4.441 -18.906 1 81.44 235 ALA B N 1
ATOM 4573 C CA . ALA B 1 235 ? 20.484 -3.395 -18.297 1 81.44 235 ALA B CA 1
ATOM 4574 C C . ALA B 1 235 ? 21.969 -3.65 -18.516 1 81.44 235 ALA B C 1
ATOM 4576 O O . ALA B 1 235 ? 22.781 -2.734 -18.406 1 81.44 235 ALA B O 1
ATOM 4577 N N . ALA B 1 236 ? 22.344 -4.863 -18.641 1 77.44 236 ALA B N 1
ATOM 4578 C CA . ALA B 1 236 ? 23.734 -5.223 -18.859 1 77.44 236 ALA B CA 1
ATOM 4579 C C . ALA B 1 236 ? 23.891 -6.082 -20.109 1 77.44 236 ALA B C 1
ATOM 4581 O O . ALA B 1 236 ? 22.906 -6.422 -20.766 1 77.44 236 ALA B O 1
ATOM 4582 N N . ASP B 1 237 ? 25.031 -6.277 -20.484 1 70.75 237 ASP B N 1
ATOM 4583 C CA . ASP B 1 237 ? 25.422 -6.949 -21.719 1 70.75 237 ASP B CA 1
ATOM 4584 C C . ASP B 1 237 ? 24.828 -8.352 -21.797 1 70.75 237 ASP B C 1
ATOM 4586 O O . ASP B 1 237 ? 24.672 -8.914 -22.875 1 70.75 237 ASP B O 1
ATOM 4590 N N . GLY B 1 238 ? 24.25 -8.68 -20.719 1 71.12 238 GLY B N 1
ATOM 4591 C CA . GLY B 1 238 ? 23.625 -9.992 -20.797 1 71.12 238 GLY B CA 1
ATOM 4592 C C . GLY B 1 238 ? 22.219 -9.953 -21.359 1 71.12 238 GLY B C 1
ATOM 4593 O O . GLY B 1 238 ? 21.562 -8.914 -21.344 1 71.12 238 GLY B O 1
ATOM 4594 N N . GLY B 1 239 ? 21.906 -10.594 -22.547 1 85.44 239 GLY B N 1
ATOM 4595 C CA . GLY B 1 239 ? 20.625 -10.75 -23.203 1 85.44 239 GLY B CA 1
ATOM 4596 C C . GLY B 1 239 ? 19.484 -11 -22.234 1 85.44 239 GLY B C 1
ATOM 4597 O O . GLY B 1 239 ? 19.703 -11.094 -21.031 1 85.44 239 GLY B O 1
ATOM 4598 N N . LEU B 1 240 ? 18.281 -10.82 -22.656 1 89.94 240 LEU B N 1
ATOM 4599 C CA . LEU B 1 240 ? 17.094 -11.195 -21.906 1 89.94 240 LEU B CA 1
ATOM 4600 C C . LEU B 1 240 ? 16.828 -12.695 -22.016 1 89.94 240 LEU B C 1
ATOM 4602 O O . LEU B 1 240 ? 17.141 -13.312 -23.031 1 89.94 240 LEU B O 1
ATOM 4606 N N . PRO B 1 241 ? 16.328 -13.266 -20.859 1 91.88 241 PRO B N 1
ATOM 4607 C CA . PRO B 1 241 ? 15.859 -14.641 -21.016 1 91.88 241 PRO B CA 1
ATOM 4608 C C . PRO B 1 241 ? 14.734 -14.766 -22.031 1 91.88 241 PRO B C 1
ATOM 4610 O O . PRO B 1 241 ? 14.117 -13.758 -22.406 1 91.88 241 PRO B O 1
ATOM 4613 N N . THR B 1 242 ? 14.578 -16 -22.547 1 94.75 242 THR B N 1
ATOM 4614 C CA . THR B 1 242 ? 13.422 -16.25 -23.406 1 94.75 242 THR B CA 1
ATOM 4615 C C . THR B 1 242 ? 12.125 -16 -22.656 1 94.75 242 THR B C 1
ATOM 4617 O O . THR B 1 242 ? 12.047 -16.219 -21.438 1 94.75 242 THR B O 1
ATOM 4620 N N . PRO B 1 243 ? 11.156 -15.531 -23.328 1 97.81 243 PRO B N 1
ATOM 4621 C CA . PRO B 1 243 ? 9.898 -15.227 -22.641 1 97.81 243 PRO B CA 1
ATOM 4622 C C . PRO B 1 243 ? 9.18 -16.484 -22.141 1 97.81 243 PRO B C 1
ATOM 4624 O O . PRO B 1 243 ? 9.438 -17.578 -22.625 1 97.81 243 PRO B O 1
ATOM 4627 N N . LEU B 1 244 ? 8.312 -16.312 -21.172 1 98.5 244 LEU B N 1
ATOM 4628 C CA . LEU B 1 244 ? 7.434 -17.375 -20.719 1 98.5 244 LEU B CA 1
ATOM 4629 C C . LEU B 1 244 ? 6.441 -17.766 -21.812 1 98.5 244 LEU B C 1
ATOM 4631 O O . LEU B 1 244 ? 6.004 -16.906 -22.578 1 98.5 244 LEU B O 1
ATOM 4635 N N . ALA B 1 245 ? 6.125 -19.062 -21.859 1 98.56 245 ALA B N 1
ATOM 4636 C CA . ALA B 1 245 ? 5.055 -19.531 -22.734 1 98.56 245 ALA B CA 1
ATOM 4637 C C . ALA B 1 245 ? 3.686 -19.141 -22.172 1 98.56 245 ALA B C 1
ATOM 4639 O O . ALA B 1 245 ? 3.377 -19.422 -21.016 1 98.56 245 ALA B O 1
ATOM 4640 N N . VAL B 1 246 ? 2.869 -18.469 -22.984 1 98.81 246 VAL B N 1
ATOM 4641 C CA . VAL B 1 246 ? 1.526 -18.062 -22.578 1 98.81 246 VAL B CA 1
ATOM 4642 C C . VAL B 1 246 ? 0.493 -18.984 -23.234 1 98.81 246 VAL B C 1
ATOM 4644 O O . VAL B 1 246 ? 0.53 -19.203 -24.438 1 98.81 246 VAL B O 1
ATOM 4647 N N . ALA B 1 247 ? -0.431 -19.5 -22.422 1 98.5 247 ALA B N 1
ATOM 4648 C CA . ALA B 1 247 ? -1.433 -20.438 -22.938 1 98.5 247 ALA B CA 1
ATOM 4649 C C . ALA B 1 247 ? -2.363 -19.75 -23.938 1 98.5 247 ALA B C 1
ATOM 4651 O O . ALA B 1 247 ? -3.002 -18.75 -23.609 1 98.5 247 ALA B O 1
ATOM 4652 N N . ALA B 1 248 ? -2.496 -20.328 -25.125 1 98.06 248 ALA B N 1
ATOM 4653 C CA . ALA B 1 248 ? -3.379 -19.797 -26.156 1 98.06 248 ALA B CA 1
ATOM 4654 C C . ALA B 1 248 ? -4.77 -20.406 -26.062 1 98.06 248 ALA B C 1
ATOM 4656 O O . ALA B 1 248 ? -5.703 -19.953 -26.719 1 98.06 248 ALA B O 1
ATOM 4657 N N . ASP B 1 249 ? -4.84 -21.422 -25.281 1 96.19 249 ASP B N 1
ATOM 4658 C CA . ASP B 1 249 ? -6.113 -22.109 -25.109 1 96.19 249 ASP B CA 1
ATOM 4659 C C . ASP B 1 249 ? -6.359 -22.438 -23.641 1 96.19 249 ASP B C 1
ATOM 4661 O O . ASP B 1 249 ? -5.414 -22.547 -22.844 1 96.19 249 ASP B O 1
ATOM 4665 N N . ALA B 1 250 ? -7.625 -22.547 -23.344 1 94.44 250 ALA B N 1
ATOM 4666 C CA . ALA B 1 250 ? -7.996 -22.891 -21.969 1 94.44 250 ALA B CA 1
ATOM 4667 C C . ALA B 1 250 ? -7.562 -24.328 -21.625 1 94.44 250 ALA B C 1
ATOM 4669 O O . ALA B 1 250 ? -7.605 -25.203 -22.484 1 94.44 250 ALA B O 1
ATOM 4670 N N . PRO B 1 251 ? -7.141 -24.531 -20.422 1 94.06 251 PRO B N 1
ATOM 4671 C CA . PRO B 1 251 ? -6.965 -25.938 -20.016 1 94.06 251 PRO B CA 1
ATOM 4672 C C . PRO B 1 251 ? -8.273 -26.719 -19.984 1 94.06 251 PRO B C 1
ATOM 4674 O O . PRO B 1 251 ? -9.359 -26.109 -20.031 1 94.06 251 PRO B O 1
ATOM 4677 N N . ALA B 1 252 ? -8.102 -28.031 -19.969 1 89.5 252 ALA B N 1
ATOM 4678 C CA . ALA B 1 252 ? -9.273 -28.891 -20 1 89.5 252 ALA B CA 1
ATOM 4679 C C . ALA B 1 252 ? -10.227 -28.578 -18.859 1 89.5 252 ALA B C 1
ATOM 4681 O O . ALA B 1 252 ? -11.445 -28.562 -19.031 1 89.5 252 ALA B O 1
ATOM 4682 N N . SER B 1 253 ? -9.711 -28.375 -17.672 1 91.69 253 SER B N 1
ATOM 4683 C CA . SER B 1 253 ? -10.484 -27.938 -16.516 1 91.69 253 SER B CA 1
ATOM 4684 C C . SER B 1 253 ? -9.742 -26.859 -15.734 1 91.69 253 SER B C 1
ATOM 4686 O O . SER B 1 253 ? -8.539 -26.984 -15.477 1 91.69 253 SER B O 1
ATOM 4688 N N . VAL B 1 254 ? -10.531 -25.844 -15.477 1 92.62 254 VAL B N 1
ATOM 4689 C CA . VAL B 1 254 ? -9.906 -24.75 -14.742 1 92.62 254 VAL B CA 1
ATOM 4690 C C . VAL B 1 254 ? -10.078 -24.969 -13.242 1 92.62 254 VAL B C 1
ATOM 4692 O O . VAL B 1 254 ? -9.094 -25.031 -12.5 1 92.62 254 VAL B O 1
ATOM 4695 N N . PRO B 1 255 ? -11.328 -25.172 -12.766 1 92.62 255 PRO B N 1
ATOM 4696 C CA . PRO B 1 255 ? -11.43 -25.438 -11.328 1 92.62 255 PRO B CA 1
ATOM 4697 C C . PRO B 1 255 ? -10.68 -26.703 -10.906 1 92.62 255 PRO B C 1
ATOM 4699 O O . PRO B 1 255 ? -10.812 -27.75 -11.547 1 92.62 255 PRO B O 1
ATOM 4702 N N . GLY B 1 256 ? -9.812 -26.516 -9.93 1 93.25 256 GLY B N 1
ATOM 4703 C CA . GLY B 1 256 ? -9.078 -27.656 -9.398 1 93.25 256 GLY B CA 1
ATOM 4704 C C . GLY B 1 256 ? -7.691 -27.797 -10 1 93.25 256 GLY B C 1
ATOM 4705 O O . GLY B 1 256 ? -6.871 -28.578 -9.508 1 93.25 256 GLY B O 1
ATOM 4706 N N . ARG B 1 257 ? -7.43 -27.078 -11.055 1 94.88 257 ARG B N 1
ATOM 4707 C CA . ARG B 1 257 ? -6.137 -27.172 -11.727 1 94.88 257 ARG B CA 1
ATOM 4708 C C . ARG B 1 257 ? -5.02 -26.641 -10.836 1 94.88 257 ARG B C 1
ATOM 4710 O O . ARG B 1 257 ? -5.098 -25.531 -10.32 1 94.88 257 ARG B O 1
ATOM 4717 N N . PRO B 1 258 ? -3.939 -27.5 -10.609 1 96.31 258 PRO B N 1
ATOM 4718 C CA . PRO B 1 258 ? -2.812 -26.984 -9.82 1 96.31 258 PRO B CA 1
ATOM 4719 C C . PRO B 1 258 ? -2.057 -25.875 -10.531 1 96.31 258 PRO B C 1
ATOM 4721 O O . PRO B 1 258 ? -1.719 -26 -11.711 1 96.31 258 PRO B O 1
ATOM 4724 N N . VAL B 1 259 ? -1.874 -24.781 -9.797 1 98.12 259 VAL B N 1
ATOM 4725 C CA . VAL B 1 259 ? -1.173 -23.625 -10.336 1 98.12 259 VAL B CA 1
ATOM 4726 C C . VAL B 1 259 ? -0.156 -23.125 -9.312 1 98.12 259 VAL B C 1
ATOM 4728 O O . VAL B 1 259 ? -0.106 -23.609 -8.18 1 98.12 259 VAL B O 1
ATOM 4731 N N . TYR B 1 260 ? 0.712 -22.203 -9.711 1 98.31 260 TYR B N 1
ATOM 4732 C CA . TYR B 1 260 ? 1.566 -21.453 -8.797 1 98.31 260 TYR B CA 1
ATOM 4733 C C . TYR B 1 260 ? 1.767 -20.031 -9.305 1 98.31 260 TYR B C 1
ATOM 4735 O O . TYR B 1 260 ? 1.691 -19.766 -10.508 1 98.31 260 TYR B O 1
ATOM 4743 N N . VAL B 1 261 ? 1.902 -19.203 -8.344 1 98.25 261 VAL B N 1
ATOM 4744 C CA . VAL B 1 261 ? 2.197 -17.797 -8.578 1 98.25 261 VAL B CA 1
ATOM 4745 C C . VAL B 1 261 ? 3.6 -17.469 -8.062 1 98.25 261 VAL B C 1
ATOM 4747 O O . VAL B 1 261 ? 4.039 -18.016 -7.047 1 98.25 261 VAL B O 1
ATOM 4750 N N . VAL B 1 262 ? 4.305 -16.641 -8.805 1 98.38 262 VAL B N 1
ATOM 4751 C CA . VAL B 1 262 ? 5.586 -16.109 -8.352 1 98.38 262 VAL B CA 1
ATOM 4752 C C . VAL B 1 262 ? 5.527 -14.586 -8.312 1 98.38 262 VAL B C 1
ATOM 4754 O O . VAL B 1 262 ? 5.117 -13.945 -9.289 1 98.38 262 VAL B O 1
ATOM 4757 N N . GLY B 1 263 ? 5.863 -14.031 -7.223 1 97.75 263 GLY B N 1
ATOM 4758 C CA . GLY B 1 263 ? 5.848 -12.578 -7.086 1 97.75 263 GLY B CA 1
ATOM 4759 C C . GLY B 1 263 ? 6.516 -12.094 -5.816 1 97.75 263 GLY B C 1
ATOM 4760 O O . GLY B 1 263 ? 7.371 -12.781 -5.258 1 97.75 263 GLY B O 1
ATOM 4761 N N . TYR B 1 264 ? 6.219 -10.891 -5.449 1 95.31 264 TYR B N 1
ATOM 4762 C CA . TYR B 1 264 ? 6.855 -10.219 -4.324 1 95.31 264 TYR B CA 1
ATOM 4763 C C . TYR B 1 264 ? 5.816 -9.68 -3.348 1 95.31 264 TYR B C 1
ATOM 4765 O O . TYR B 1 264 ? 5.527 -8.484 -3.336 1 95.31 264 TYR B O 1
ATOM 4773 N N . PRO B 1 265 ? 5.316 -10.547 -2.498 1 91.56 265 PRO B N 1
ATOM 4774 C CA . PRO B 1 265 ? 4.262 -10.117 -1.577 1 91.56 265 PRO B CA 1
ATOM 4775 C C . PRO B 1 265 ? 4.73 -9.023 -0.62 1 91.56 265 PRO B C 1
ATOM 4777 O O . PRO B 1 265 ? 5.82 -9.117 -0.051 1 91.56 265 PRO B O 1
ATOM 4780 N N . ALA B 1 266 ? 3.875 -7.98 -0.506 1 88.81 266 ALA B N 1
ATOM 4781 C CA . ALA B 1 266 ? 4.117 -6.859 0.398 1 88.81 266 ALA B CA 1
ATOM 4782 C C . ALA B 1 266 ? 2.955 -6.672 1.365 1 88.81 266 ALA B C 1
ATOM 4784 O O . ALA B 1 266 ? 1.794 -6.859 0.994 1 88.81 266 ALA B O 1
ATOM 4785 N N . TRP B 1 267 ? 3.256 -6.262 2.486 1 83.25 267 TRP B N 1
ATOM 4786 C CA . TRP B 1 267 ? 2.199 -5.914 3.432 1 83.25 267 TRP B CA 1
ATOM 4787 C C . TRP B 1 267 ? 1.624 -4.535 3.125 1 83.25 267 TRP B C 1
ATOM 4789 O O . TRP B 1 267 ? 2.367 -3.6 2.83 1 83.25 267 TRP B O 1
ATOM 4799 N N . ASP B 1 268 ? 0.357 -4.441 3.105 1 85.12 268 ASP B N 1
ATOM 4800 C CA . ASP B 1 268 ? -0.385 -3.197 2.936 1 85.12 268 ASP B CA 1
ATOM 4801 C C . ASP B 1 268 ? -1.547 -3.111 3.922 1 85.12 268 ASP B C 1
ATOM 4803 O O . ASP B 1 268 ? -2.52 -3.859 3.811 1 85.12 268 ASP B O 1
ATOM 4807 N N . GLY B 1 269 ? -1.483 -2.227 4.867 1 81.19 269 GLY B N 1
ATOM 4808 C CA . GLY B 1 269 ? -2.443 -2.086 5.949 1 81.19 269 GLY B CA 1
ATOM 4809 C C . GLY B 1 269 ? -3.828 -1.69 5.473 1 81.19 269 GLY B C 1
ATOM 4810 O O . GLY B 1 269 ? -4.785 -1.708 6.25 1 81.19 269 GLY B O 1
ATOM 4811 N N . ARG B 1 270 ? -4.035 -1.434 4.207 1 88.19 270 ARG B N 1
ATOM 4812 C CA . ARG B 1 270 ? -5.324 -1.016 3.662 1 88.19 270 ARG B CA 1
ATOM 4813 C C . ARG B 1 270 ? -6.109 -2.213 3.137 1 88.19 270 ARG B C 1
ATOM 4815 O O . ARG B 1 270 ? -7.258 -2.068 2.709 1 88.19 270 ARG B O 1
ATOM 4822 N N . ARG B 1 271 ? -5.441 -3.326 3.209 1 84.56 271 ARG B N 1
ATOM 4823 C CA . ARG B 1 271 ? -6.098 -4.57 2.82 1 84.56 271 ARG B CA 1
ATOM 4824 C C . ARG B 1 271 ? -6.785 -5.223 4.016 1 84.56 271 ARG B C 1
ATOM 4826 O O . ARG B 1 271 ? -6.504 -4.879 5.164 1 84.56 271 ARG B O 1
ATOM 4833 N N . ASN B 1 272 ? -7.648 -6.141 3.807 1 76.12 272 ASN B N 1
ATOM 4834 C CA . ASN B 1 272 ? -8.477 -6.742 4.848 1 76.12 272 ASN B CA 1
ATOM 4835 C C . ASN B 1 272 ? -7.758 -7.891 5.543 1 76.12 272 ASN B C 1
ATOM 4837 O O . ASN B 1 272 ? -8.383 -8.688 6.25 1 76.12 272 ASN B O 1
ATOM 4841 N N . GLU B 1 273 ? -6.465 -7.902 5.438 1 74.06 273 GLU B N 1
ATOM 4842 C CA . GLU B 1 273 ? -5.715 -8.961 6.102 1 74.06 273 GLU B CA 1
ATOM 4843 C C . GLU B 1 273 ? -5.547 -8.672 7.59 1 74.06 273 GLU B C 1
ATOM 4845 O O . GLU B 1 273 ? -5.191 -7.555 7.973 1 74.06 273 GLU B O 1
ATOM 4850 N N . PRO B 1 274 ? -5.852 -9.703 8.352 1 66.5 274 PRO B N 1
ATOM 4851 C CA . PRO B 1 274 ? -5.637 -9.477 9.789 1 66.5 274 PRO B CA 1
ATOM 4852 C C . PRO B 1 274 ? -4.168 -9.234 10.133 1 66.5 274 PRO B C 1
ATOM 4854 O O . PRO B 1 274 ? -3.277 -9.797 9.492 1 66.5 274 PRO B O 1
ATOM 4857 N N . GLU B 1 275 ? -3.934 -8.336 11 1 63.22 275 GLU B N 1
ATOM 4858 C CA . GLU B 1 275 ? -2.582 -8 11.445 1 63.22 275 GLU B CA 1
ATOM 4859 C C . GLU B 1 275 ? -1.828 -9.242 11.906 1 63.22 275 GLU B C 1
ATOM 4861 O O . GLU B 1 275 ? -0.607 -9.328 11.75 1 63.22 275 GLU B O 1
ATOM 4866 N N . SER B 1 276 ? -2.559 -10.148 12.438 1 58.66 276 SER B N 1
ATOM 4867 C CA . SER B 1 276 ? -1.954 -11.375 12.953 1 58.66 276 SER B CA 1
ATOM 4868 C C . SER B 1 276 ? -1.286 -12.172 11.836 1 58.66 276 SER B C 1
ATOM 4870 O O . SER B 1 276 ? -0.355 -12.938 12.086 1 58.66 276 SER B O 1
ATOM 4872 N N . MET B 1 277 ? -1.751 -11.898 10.625 1 62.81 277 MET B N 1
ATOM 4873 C CA . MET B 1 277 ? -1.162 -12.609 9.5 1 62.81 277 MET B CA 1
ATOM 4874 C C . MET B 1 277 ? 0.271 -12.148 9.25 1 62.81 277 MET B C 1
ATOM 4876 O O . MET B 1 277 ? 1.098 -12.914 8.758 1 62.81 277 MET B O 1
ATOM 4880 N N . ARG B 1 278 ? 0.487 -10.961 9.57 1 64.06 278 ARG B N 1
ATOM 4881 C CA . ARG B 1 278 ? 1.846 -10.445 9.445 1 64.06 278 ARG B CA 1
ATOM 4882 C C . ARG B 1 278 ? 2.83 -11.289 10.25 1 64.06 278 ARG B C 1
ATOM 4884 O O . ARG B 1 278 ? 3.969 -11.492 9.82 1 64.06 278 ARG B O 1
ATOM 4891 N N . ARG B 1 279 ? 2.283 -11.688 11.266 1 55.66 279 ARG B N 1
ATOM 4892 C CA . ARG B 1 279 ? 3.135 -12.461 12.164 1 55.66 279 ARG B CA 1
ATOM 4893 C C . ARG B 1 279 ? 3.447 -13.836 11.578 1 55.66 279 ARG B C 1
ATOM 4895 O O . ARG B 1 279 ? 4.547 -14.359 11.758 1 55.66 279 ARG B O 1
ATOM 4902 N N . ILE B 1 280 ? 2.449 -14.32 10.844 1 55.56 280 ILE B N 1
ATOM 4903 C CA . ILE B 1 280 ? 2.596 -15.656 10.273 1 55.56 280 ILE B CA 1
ATOM 4904 C C . ILE B 1 280 ? 3.561 -15.609 9.094 1 55.56 280 ILE B C 1
ATOM 4906 O O . ILE B 1 280 ? 4.348 -16.531 8.891 1 55.56 280 ILE B O 1
ATOM 4910 N N . PHE B 1 281 ? 3.445 -14.555 8.344 1 59.34 281 PHE B N 1
ATOM 4911 C CA . PHE B 1 281 ? 4.34 -14.453 7.195 1 59.34 281 PHE B CA 1
ATOM 4912 C C . PHE B 1 281 ? 5.73 -14.008 7.633 1 59.34 281 PHE B C 1
ATOM 4914 O O . PHE B 1 281 ? 6.602 -13.758 6.797 1 59.34 281 PHE B O 1
ATOM 4921 N N . MET B 1 282 ? 5.934 -14.242 8.883 1 53.94 282 MET B N 1
ATOM 4922 C CA . MET B 1 282 ? 7.203 -14.109 9.594 1 53.94 282 MET B CA 1
ATOM 4923 C C . MET B 1 282 ? 7.992 -12.914 9.07 1 53.94 282 MET B C 1
ATOM 4925 O O . MET B 1 282 ? 9.211 -13 8.891 1 53.94 282 MET B O 1
ATOM 4929 N N . ASP B 1 283 ? 7.359 -11.844 8.688 1 58.72 283 ASP B N 1
ATOM 4930 C CA . ASP B 1 283 ? 7.926 -10.523 8.438 1 58.72 283 ASP B CA 1
ATOM 4931 C C . ASP B 1 283 ? 8.867 -10.539 7.238 1 58.72 283 ASP B C 1
ATOM 4933 O O . ASP B 1 283 ? 9.781 -9.719 7.148 1 58.72 283 ASP B O 1
ATOM 4937 N N . VAL B 1 284 ? 8.773 -11.727 6.496 1 67.88 284 VAL B N 1
ATOM 4938 C CA . VAL B 1 284 ? 9.617 -11.656 5.305 1 67.88 284 VAL B CA 1
ATOM 4939 C C . VAL B 1 284 ? 8.773 -11.242 4.102 1 67.88 284 VAL B C 1
ATOM 4941 O O . VAL B 1 284 ? 8.156 -12.086 3.447 1 67.88 284 VAL B O 1
ATOM 4944 N N . TYR B 1 285 ? 8.773 -10.031 3.893 1 81.75 285 TYR B N 1
ATOM 4945 C CA . TYR B 1 285 ? 8.016 -9.398 2.82 1 81.75 285 TYR B CA 1
ATOM 4946 C C . TYR B 1 285 ? 8.945 -8.82 1.761 1 81.75 285 TYR B C 1
ATOM 4948 O O . TYR B 1 285 ? 10.164 -8.773 1.954 1 81.75 285 TYR B O 1
ATOM 4956 N N . ASN B 1 286 ? 8.445 -8.602 0.66 1 88.31 286 ASN B N 1
ATOM 4957 C CA . ASN B 1 286 ? 9.047 -7.758 -0.365 1 88.31 286 ASN B CA 1
ATOM 4958 C C . ASN B 1 286 ? 10.109 -8.508 -1.162 1 88.31 286 ASN B C 1
ATOM 4960 O O . ASN B 1 286 ? 10.867 -7.902 -1.92 1 88.31 286 ASN B O 1
ATOM 4964 N N . VAL B 1 287 ? 10.227 -9.844 -0.867 1 91.62 287 VAL B N 1
ATOM 4965 C CA . VAL B 1 287 ? 11.18 -10.656 -1.613 1 91.62 287 VAL B CA 1
ATOM 4966 C C . VAL B 1 287 ? 10.43 -11.727 -2.404 1 91.62 287 VAL B C 1
ATOM 4968 O O . VAL B 1 287 ? 9.266 -12.016 -2.121 1 91.62 287 VAL B O 1
ATOM 4971 N N . LYS B 1 288 ? 11.148 -12.352 -3.332 1 94.94 288 LYS B N 1
ATOM 4972 C CA . LYS B 1 288 ? 10.555 -13.297 -4.27 1 94.94 288 LYS B CA 1
ATOM 4973 C C . LYS B 1 288 ? 10.008 -14.523 -3.539 1 94.94 288 LYS B C 1
ATOM 4975 O O . LYS B 1 288 ? 10.688 -15.094 -2.686 1 94.94 288 LYS B O 1
ATOM 4980 N N . ARG B 1 289 ? 8.727 -14.852 -3.922 1 94.75 289 ARG B N 1
ATOM 4981 C CA . ARG B 1 289 ? 8.07 -16.016 -3.35 1 94.75 289 ARG B CA 1
ATOM 4982 C C . ARG B 1 289 ? 7.43 -16.875 -4.441 1 94.75 289 ARG B C 1
ATOM 4984 O O . ARG B 1 289 ? 6.949 -16.359 -5.449 1 94.75 289 ARG B O 1
ATOM 4991 N N . LEU B 1 290 ? 7.535 -18.156 -4.211 1 96.06 290 LEU B N 1
ATOM 4992 C CA . LEU B 1 290 ? 6.766 -19.156 -4.945 1 96.06 290 LEU B CA 1
ATOM 4993 C C . LEU B 1 290 ? 5.512 -19.547 -4.176 1 96.06 290 LEU B C 1
ATOM 4995 O O . LEU B 1 290 ? 5.605 -20.062 -3.059 1 96.06 290 LEU B O 1
ATOM 4999 N N . GLN B 1 291 ? 4.355 -19.344 -4.773 1 95.38 291 GLN B N 1
ATOM 5000 C CA . GLN B 1 291 ? 3.098 -19.547 -4.059 1 95.38 291 GLN B CA 1
ATOM 5001 C C . GLN B 1 291 ? 2.178 -20.5 -4.812 1 95.38 291 GLN B C 1
ATOM 5003 O O . GLN B 1 291 ? 1.441 -20.078 -5.711 1 95.38 291 GLN B O 1
ATOM 5008 N N . PRO B 1 292 ? 2.162 -21.75 -4.398 1 96.12 292 PRO B N 1
ATOM 5009 C CA . PRO B 1 292 ? 1.338 -22.75 -5.066 1 96.12 292 PRO B CA 1
ATOM 5010 C C . PRO B 1 292 ? -0.103 -22.766 -4.562 1 96.12 292 PRO B C 1
ATOM 5012 O O . PRO B 1 292 ? -0.37 -22.328 -3.436 1 96.12 292 PRO B O 1
ATOM 5015 N N . GLY B 1 293 ? -1 -23.219 -5.398 1 95.94 293 GLY B N 1
ATOM 5016 C CA . GLY B 1 293 ? -2.414 -23.375 -5.102 1 95.94 293 GLY B CA 1
ATOM 5017 C C . GLY B 1 293 ? -3.178 -24.078 -6.215 1 95.94 293 GLY B C 1
ATOM 5018 O O . GLY B 1 293 ? -2.666 -25 -6.84 1 95.94 293 GLY B O 1
ATOM 5019 N N . VAL B 1 294 ? -4.461 -23.688 -6.312 1 95.06 294 VAL B N 1
ATOM 5020 C CA . VAL B 1 294 ? -5.301 -24.25 -7.363 1 95.06 294 VAL B CA 1
ATOM 5021 C C . VAL B 1 294 ? -6.188 -23.172 -7.965 1 95.06 294 VAL B C 1
ATOM 5023 O O . VAL B 1 294 ? -6.562 -22.219 -7.277 1 95.06 294 VAL B O 1
ATOM 5026 N N . ALA B 1 295 ? -6.402 -23.266 -9.258 1 96.44 295 ALA B N 1
ATOM 5027 C CA . ALA B 1 295 ? -7.48 -22.469 -9.836 1 96.44 295 ALA B CA 1
ATOM 5028 C C . ALA B 1 295 ? -8.836 -22.891 -9.281 1 96.44 295 ALA B C 1
ATOM 5030 O O . ALA B 1 295 ? -9.102 -24.078 -9.117 1 96.44 295 ALA B O 1
ATOM 5031 N N . THR B 1 296 ? -9.719 -21.922 -9.023 1 95.19 296 THR B N 1
ATOM 5032 C CA . THR B 1 296 ? -10.922 -22.281 -8.281 1 95.19 296 THR B CA 1
ATOM 5033 C C . THR B 1 296 ? -12.172 -22.016 -9.109 1 95.19 296 THR B C 1
ATOM 5035 O O . THR B 1 296 ? -13.195 -22.672 -8.945 1 95.19 296 THR B O 1
ATOM 5038 N N . GLU B 1 297 ? -12.125 -20.953 -9.898 1 93.94 297 GLU B N 1
ATOM 5039 C CA . GLU B 1 297 ? -13.328 -20.578 -10.641 1 93.94 297 GLU B CA 1
ATOM 5040 C C . GLU B 1 297 ? -12.969 -19.938 -11.977 1 93.94 297 GLU B C 1
ATOM 5042 O O . GLU B 1 297 ? -11.969 -19.219 -12.078 1 93.94 297 GLU B O 1
ATOM 5047 N N . PHE B 1 298 ? -13.758 -20.297 -12.984 1 94.31 298 PHE B N 1
ATOM 5048 C CA . PHE B 1 298 ? -13.703 -19.625 -14.281 1 94.31 298 PHE B CA 1
ATOM 5049 C C . PHE B 1 298 ? -14.984 -19.875 -15.07 1 94.31 298 PHE B C 1
ATOM 5051 O O . PHE B 1 298 ? -15.523 -20.984 -15.062 1 94.31 298 PHE B O 1
ATOM 5058 N N . THR B 1 299 ? -15.523 -18.781 -15.648 1 89.75 299 THR B N 1
ATOM 5059 C CA . THR B 1 299 ? -16.625 -18.891 -16.594 1 89.75 299 THR B CA 1
ATOM 5060 C C . THR B 1 299 ? -16.156 -18.594 -18.016 1 89.75 299 THR B C 1
ATOM 5062 O O . THR B 1 299 ? -15.625 -17.5 -18.281 1 89.75 299 THR B O 1
ATOM 5065 N N . PRO B 1 300 ? -16.406 -19.547 -18.938 1 89.5 300 PRO B N 1
ATOM 5066 C CA . PRO B 1 300 ? -15.984 -19.312 -20.312 1 89.5 300 PRO B CA 1
ATOM 5067 C C . PRO B 1 300 ? -16.516 -18 -20.875 1 89.5 300 PRO B C 1
ATOM 5069 O O . PRO B 1 300 ? -17.703 -17.688 -20.703 1 89.5 300 PRO B O 1
ATOM 5072 N N . GLY B 1 301 ? -15.602 -17.266 -21.5 1 88.44 301 GLY B N 1
ATOM 5073 C CA . GLY B 1 301 ? -15.953 -15.945 -22.016 1 88.44 301 GLY B CA 1
ATOM 5074 C C . GLY B 1 301 ? -15.766 -14.836 -21.016 1 88.44 301 GLY B C 1
ATOM 5075 O O . GLY B 1 301 ? -15.875 -13.656 -21.344 1 88.44 301 GLY B O 1
ATOM 5076 N N . GLY B 1 302 ? -15.469 -15.266 -19.812 1 92.19 302 GLY B N 1
ATOM 5077 C CA . GLY B 1 302 ? -15.234 -14.281 -18.781 1 92.19 302 GLY B CA 1
ATOM 5078 C C . GLY B 1 302 ? -13.828 -13.703 -18.797 1 92.19 302 GLY B C 1
ATOM 5079 O O . GLY B 1 302 ? -12.93 -14.281 -19.422 1 92.19 302 GLY B O 1
ATOM 5080 N N . LEU B 1 303 ? -13.672 -12.578 -18.141 1 94.38 303 LEU B N 1
ATOM 5081 C CA . LEU B 1 303 ? -12.383 -11.891 -18.141 1 94.38 303 LEU B CA 1
ATOM 5082 C C . LEU B 1 303 ? -11.711 -12.016 -16.781 1 94.38 303 LEU B C 1
ATOM 5084 O O . LEU B 1 303 ? -10.734 -11.32 -16.5 1 94.38 303 LEU B O 1
ATOM 5088 N N . VAL B 1 304 ? -12.312 -12.938 -15.961 1 95.75 304 VAL B N 1
ATOM 5089 C CA . VAL B 1 304 ? -11.727 -13.141 -14.641 1 95.75 304 VAL B CA 1
ATOM 5090 C C . VAL B 1 304 ? -11.719 -14.633 -14.305 1 95.75 304 VAL B C 1
ATOM 5092 O O . VAL B 1 304 ? -12.711 -15.328 -14.516 1 95.75 304 VAL B O 1
ATOM 5095 N N . MET B 1 305 ? -10.609 -15.109 -13.891 1 96.75 305 MET B N 1
ATOM 5096 C CA . MET B 1 305 ? -10.5 -16.406 -13.242 1 96.75 305 MET B CA 1
ATOM 5097 C C . MET B 1 305 ? -10.039 -16.25 -11.797 1 96.75 305 MET B C 1
ATOM 5099 O O . MET B 1 305 ? -9.453 -15.234 -11.43 1 96.75 305 MET B O 1
ATOM 5103 N N . LYS B 1 306 ? -10.32 -17.266 -11.008 1 96.44 306 LYS B N 1
ATOM 5104 C CA . LYS B 1 306 ? -9.961 -17.188 -9.594 1 96.44 306 LYS B CA 1
ATOM 5105 C C . LYS B 1 306 ? -8.984 -18.281 -9.211 1 96.44 306 LYS B C 1
ATOM 5107 O O . LYS B 1 306 ? -8.898 -19.312 -9.891 1 96.44 306 LYS B O 1
ATOM 5112 N N . HIS B 1 307 ? -8.195 -18.094 -8.219 1 96.88 307 HIS B N 1
ATOM 5113 C CA . HIS B 1 307 ? -7.297 -19.078 -7.629 1 96.88 307 HIS B CA 1
ATOM 5114 C C . HIS B 1 307 ? -7.105 -18.828 -6.137 1 96.88 307 HIS B C 1
ATOM 5116 O O . HIS B 1 307 ? -7.562 -17.812 -5.613 1 96.88 307 HIS B O 1
ATOM 5122 N N . ASP B 1 308 ? -6.461 -19.781 -5.457 1 94.88 308 ASP B N 1
ATOM 5123 C CA . ASP B 1 308 ? -6.41 -19.656 -4.004 1 94.88 308 ASP B CA 1
ATOM 5124 C C . ASP B 1 308 ? -4.969 -19.625 -3.504 1 94.88 308 ASP B C 1
ATOM 5126 O O . ASP B 1 308 ? -4.695 -20.016 -2.369 1 94.88 308 ASP B O 1
ATOM 5130 N N . CYS B 1 309 ? -4.027 -19.25 -4.379 1 94.31 309 CYS B N 1
ATOM 5131 C CA . CYS B 1 309 ? -2.658 -19.031 -3.926 1 94.31 309 CYS B CA 1
ATOM 5132 C C . CYS B 1 309 ? -2.602 -17.953 -2.854 1 94.31 309 CYS B C 1
ATOM 5134 O O . CYS B 1 309 ? -3.445 -17.047 -2.828 1 94.31 309 CYS B O 1
ATOM 5136 N N . SER B 1 310 ? -1.653 -18.031 -1.976 1 88.81 310 SER B N 1
ATOM 5137 C CA . SER B 1 310 ? -1.507 -17.031 -0.924 1 88.81 310 SER B CA 1
ATOM 5138 C C . SER B 1 310 ? -0.77 -15.797 -1.434 1 88.81 310 SER B C 1
ATOM 5140 O O . SER B 1 310 ? 0.456 -15.719 -1.337 1 88.81 310 SER B O 1
ATOM 5142 N N . THR B 1 311 ? -1.537 -14.859 -1.967 1 91.19 311 THR B N 1
ATOM 5143 C CA . THR B 1 311 ? -0.947 -13.641 -2.508 1 91.19 311 THR B CA 1
ATOM 5144 C C . THR B 1 311 ? -1.247 -12.445 -1.606 1 91.19 311 THR B C 1
ATOM 5146 O O . THR B 1 311 ? -2.135 -12.516 -0.754 1 91.19 311 THR B O 1
ATOM 5149 N N . LEU B 1 312 ? -0.464 -11.438 -1.628 1 89 312 LEU B N 1
ATOM 5150 C CA . LEU B 1 312 ? -0.627 -10.148 -0.97 1 89 312 LEU B CA 1
ATOM 5151 C C . LEU B 1 312 ? -0.401 -9.008 -1.954 1 89 312 LEU B C 1
ATOM 5153 O O . LEU B 1 312 ? -0.359 -9.227 -3.166 1 89 312 LEU B O 1
ATOM 5157 N N . GLY B 1 313 ? -0.402 -7.816 -1.324 1 89.19 313 GLY B N 1
ATOM 5158 C CA . GLY B 1 313 ? 0.069 -6.715 -2.146 1 89.19 313 GLY B CA 1
ATOM 5159 C C . GLY B 1 313 ? 1.44 -6.961 -2.746 1 89.19 313 GLY B C 1
ATOM 5160 O O . GLY B 1 313 ? 2.297 -7.586 -2.117 1 89.19 313 GLY B O 1
ATOM 5161 N N . GLY B 1 314 ? 1.785 -6.527 -3.797 1 93.56 314 GLY B N 1
ATOM 5162 C CA . GLY B 1 314 ? 3.053 -6.727 -4.48 1 93.56 314 GLY B CA 1
ATOM 5163 C C . GLY B 1 314 ? 3.006 -7.836 -5.516 1 93.56 314 GLY B C 1
ATOM 5164 O O . GLY B 1 314 ? 3.838 -7.879 -6.426 1 93.56 314 GLY B O 1
ATOM 5165 N N . ASN B 1 315 ? 2.096 -8.773 -5.156 1 96.12 315 ASN B N 1
ATOM 5166 C CA . ASN B 1 315 ? 1.895 -9.812 -6.16 1 96.12 315 ASN B CA 1
ATOM 5167 C C . ASN B 1 315 ? 1.218 -9.258 -7.41 1 96.12 315 ASN B C 1
ATOM 5169 O O . ASN B 1 315 ? 1.144 -9.938 -8.438 1 96.12 315 ASN B O 1
ATOM 5173 N N . SER B 1 316 ? 0.716 -8.094 -7.293 1 97.94 316 SER B N 1
ATOM 5174 C CA . SER B 1 316 ? 0.086 -7.488 -8.461 1 97.94 316 SER B CA 1
ATOM 5175 C C . SER B 1 316 ? 0.981 -7.602 -9.695 1 97.94 316 SER B C 1
ATOM 5177 O O . SER B 1 316 ? 2.123 -7.141 -9.68 1 97.94 316 SER B O 1
ATOM 5179 N N . GLY B 1 317 ? 0.456 -8.266 -10.742 1 98.81 317 GLY B N 1
ATOM 5180 C CA . GLY B 1 317 ? 1.206 -8.414 -11.977 1 98.81 317 GLY B CA 1
ATOM 5181 C C . GLY B 1 317 ? 1.888 -9.766 -12.094 1 98.81 317 GLY B C 1
ATOM 5182 O O . GLY B 1 317 ? 2.57 -10.031 -13.086 1 98.81 317 GLY B O 1
ATOM 5183 N N . SER B 1 318 ? 1.691 -10.633 -11.148 1 98.88 318 SER B N 1
ATOM 5184 C CA . SER B 1 318 ? 2.316 -11.953 -11.164 1 98.88 318 SER B CA 1
ATOM 5185 C C . SER B 1 318 ? 1.655 -12.859 -12.188 1 98.88 318 SER B C 1
ATOM 5187 O O . SER B 1 318 ? 0.45 -12.766 -12.43 1 98.88 318 SER B O 1
ATOM 5189 N N . PRO B 1 319 ? 2.438 -13.758 -12.781 1 98.94 319 PRO B N 1
ATOM 5190 C CA . PRO B 1 319 ? 1.821 -14.797 -13.609 1 98.94 319 PRO B CA 1
ATOM 5191 C C . PRO B 1 319 ? 1.2 -15.922 -12.773 1 98.94 319 PRO B C 1
ATOM 5193 O O . PRO B 1 319 ? 1.742 -16.297 -11.734 1 98.94 319 PRO B O 1
ATOM 5196 N N . VAL B 1 320 ? 0.094 -16.359 -13.195 1 98.81 320 VAL B N 1
ATOM 5197 C CA . VAL B 1 320 ? -0.462 -17.625 -12.727 1 98.81 320 VAL B CA 1
ATOM 5198 C C . VAL B 1 320 ? -0.063 -18.75 -13.68 1 98.81 320 VAL B C 1
ATOM 5200 O O . VAL B 1 320 ? -0.513 -18.797 -14.828 1 98.81 320 VAL B O 1
ATOM 5203 N N . LEU B 1 321 ? 0.724 -19.656 -13.195 1 98.88 321 LEU B N 1
ATOM 5204 C CA . LEU B 1 321 ? 1.306 -20.688 -14.062 1 98.88 321 LEU B CA 1
ATOM 5205 C C . LEU B 1 321 ? 0.699 -22.047 -13.781 1 98.88 321 LEU B C 1
ATOM 5207 O O . LEU B 1 321 ? 0.482 -22.406 -12.617 1 98.88 321 LEU B O 1
ATOM 5211 N N . ASP B 1 322 ? 0.455 -22.719 -14.844 1 98.69 322 ASP B N 1
ATOM 5212 C CA . ASP B 1 322 ? 0.041 -24.109 -14.727 1 98.69 322 ASP B CA 1
ATOM 5213 C C . ASP B 1 322 ? 1.172 -24.984 -14.172 1 98.69 322 ASP B C 1
ATOM 5215 O O . ASP B 1 322 ? 2.301 -24.922 -14.664 1 98.69 322 ASP B O 1
ATOM 5219 N N . LEU B 1 323 ? 0.868 -25.75 -13.211 1 97.81 323 LEU B N 1
ATOM 5220 C CA . LEU B 1 323 ? 1.928 -26.531 -12.586 1 97.81 323 LEU B CA 1
ATOM 5221 C C . LEU B 1 323 ? 2.332 -27.703 -13.469 1 97.81 323 LEU B C 1
ATOM 5223 O O . LEU B 1 323 ? 3.457 -28.203 -13.375 1 97.81 323 LEU B O 1
ATOM 5227 N N . THR B 1 324 ? 1.499 -28.172 -14.352 1 95.75 324 THR B N 1
ATOM 5228 C CA . THR B 1 324 ? 1.745 -29.344 -15.172 1 95.75 324 THR B CA 1
ATOM 5229 C C . THR B 1 324 ? 2.605 -29 -16.391 1 95.75 324 THR B C 1
ATOM 5231 O O . THR B 1 324 ? 3.566 -29.703 -16.688 1 95.75 324 THR B O 1
ATOM 5234 N N . ASP B 1 325 ? 2.281 -27.922 -17.062 1 96.88 325 ASP B N 1
ATOM 5235 C CA . ASP B 1 325 ? 3.01 -27.641 -18.297 1 96.88 325 ASP B CA 1
ATOM 5236 C C . ASP B 1 325 ? 3.709 -26.281 -18.219 1 96.88 325 ASP B C 1
ATOM 5238 O O . ASP B 1 325 ? 4.402 -25.891 -19.156 1 96.88 325 ASP B O 1
ATOM 5242 N N . HIS B 1 326 ? 3.533 -25.484 -17.141 1 98.25 326 HIS B N 1
ATOM 5243 C CA . HIS B 1 326 ? 4.242 -24.266 -16.766 1 98.25 326 HIS B CA 1
ATOM 5244 C C . HIS B 1 326 ? 3.93 -23.141 -17.734 1 98.25 326 HIS B C 1
ATOM 5246 O O . HIS B 1 326 ? 4.664 -22.141 -17.781 1 98.25 326 HIS B O 1
ATOM 5252 N N . ARG B 1 327 ? 2.844 -23.266 -18.516 1 98.44 327 ARG B N 1
ATOM 5253 C CA . ARG B 1 327 ? 2.354 -22.141 -19.297 1 98.44 327 ARG B CA 1
ATOM 5254 C C . ARG B 1 327 ? 1.635 -21.125 -18.406 1 98.44 327 ARG B C 1
ATOM 5256 O O . ARG B 1 327 ? 0.984 -21.516 -17.422 1 98.44 327 ARG B O 1
ATOM 5263 N N . VAL B 1 328 ? 1.768 -19.875 -18.797 1 98.88 328 VAL B N 1
ATOM 5264 C CA . VAL B 1 328 ? 1.029 -18.828 -18.078 1 98.88 328 VAL B CA 1
ATOM 5265 C C . VAL B 1 328 ? -0.448 -18.906 -18.453 1 98.88 328 VAL B C 1
ATOM 5267 O O . VAL B 1 328 ? -0.803 -18.734 -19.625 1 98.88 328 VAL B O 1
ATOM 5270 N N . LEU B 1 329 ? -1.297 -19.094 -17.453 1 98.62 329 LEU B N 1
ATOM 5271 C CA . LEU B 1 329 ? -2.74 -19.125 -17.672 1 98.62 329 LEU B CA 1
ATOM 5272 C C . LEU B 1 329 ? -3.348 -17.734 -17.5 1 98.62 329 LEU B C 1
ATOM 5274 O O . LEU B 1 329 ? -4.305 -17.391 -18.203 1 98.62 329 LEU B O 1
ATOM 5278 N N . GLY B 1 330 ? -2.742 -17 -16.562 1 98.75 330 GLY B N 1
ATOM 5279 C CA . GLY B 1 330 ? -3.393 -15.727 -16.266 1 98.75 330 GLY B CA 1
ATOM 5280 C C . GLY B 1 330 ? -2.457 -14.711 -15.648 1 98.75 330 GLY B C 1
ATOM 5281 O O . GLY B 1 330 ? -1.324 -15.031 -15.281 1 98.75 330 GLY B O 1
ATOM 5282 N N . LEU B 1 331 ? -2.945 -13.453 -15.586 1 98.88 331 LEU B N 1
ATOM 5283 C CA . LEU B 1 331 ? -2.299 -12.32 -14.93 1 98.88 331 LEU B CA 1
ATOM 5284 C C . LEU B 1 331 ? -2.994 -11.984 -13.617 1 98.88 331 LEU B C 1
ATOM 5286 O O . LEU B 1 331 ? -4.129 -11.5 -13.617 1 98.88 331 LEU B O 1
ATOM 5290 N N . HIS B 1 332 ? -2.318 -12.281 -12.492 1 98.75 332 HIS B N 1
ATOM 5291 C CA . HIS B 1 332 ? -2.871 -11.969 -11.18 1 98.75 332 HIS B CA 1
ATOM 5292 C C . HIS B 1 332 ? -3.029 -10.461 -10.992 1 98.75 332 HIS B C 1
ATOM 5294 O O . HIS B 1 332 ? -2.098 -9.695 -11.258 1 98.75 332 HIS B O 1
ATOM 5300 N N . PHE B 1 333 ? -4.27 -10.008 -10.5 1 97.75 333 PHE B N 1
ATOM 5301 C CA . PHE B 1 333 ? -4.406 -8.562 -10.359 1 97.75 333 PHE B CA 1
ATOM 5302 C C . PHE B 1 333 ? -4.965 -8.203 -8.984 1 97.75 333 PHE B C 1
ATOM 5304 O O . PHE B 1 333 ? -5.027 -7.027 -8.625 1 97.75 333 PHE B O 1
ATOM 5311 N N . GLY B 1 334 ? -5.352 -9.203 -8.234 1 95.19 334 GLY B N 1
ATOM 5312 C CA . GLY B 1 334 ? -5.859 -8.867 -6.91 1 95.19 334 GLY B CA 1
ATOM 5313 C C . GLY B 1 334 ? -6.34 -10.078 -6.133 1 95.19 334 GLY B C 1
ATOM 5314 O O . GLY B 1 334 ? -6.43 -11.18 -6.68 1 95.19 334 GLY B O 1
ATOM 5315 N N . GLY B 1 335 ? -6.688 -9.898 -4.867 1 92.94 335 GLY B N 1
ATOM 5316 C CA . GLY B 1 335 ? -7.203 -10.914 -3.965 1 92.94 335 GLY B CA 1
ATOM 5317 C C . GLY B 1 335 ? -7.738 -10.344 -2.666 1 92.94 335 GLY B C 1
ATOM 5318 O O . GLY B 1 335 ? -7.32 -9.266 -2.234 1 92.94 335 GLY B O 1
ATOM 5319 N N . ARG B 1 336 ? -8.672 -11 -2.143 1 88 336 ARG B N 1
ATOM 5320 C CA . ARG B 1 336 ? -9.258 -10.648 -0.852 1 88 336 ARG B CA 1
ATOM 5321 C C . ARG B 1 336 ? -9.203 -11.828 0.114 1 88 336 ARG B C 1
ATOM 5323 O O . ARG B 1 336 ? -9.445 -12.969 -0.279 1 88 336 ARG B O 1
ATOM 5330 N N . TYR B 1 337 ? -8.828 -11.422 1.299 1 82.06 337 TYR B N 1
ATOM 5331 C CA . TYR B 1 337 ? -8.812 -12.43 2.352 1 82.06 337 TYR B CA 1
ATOM 5332 C C . TYR B 1 337 ? -10.164 -13.125 2.471 1 82.06 337 TYR B C 1
ATOM 5334 O O . TYR B 1 337 ? -11.211 -12.469 2.426 1 82.06 337 TYR B O 1
ATOM 5342 N N . ARG B 1 338 ? -10.18 -14.414 2.396 1 79.44 338 ARG B N 1
ATOM 5343 C CA . ARG B 1 338 ? -11.328 -15.297 2.568 1 79.44 338 ARG B CA 1
ATOM 5344 C C . ARG B 1 338 ? -12.156 -15.375 1.293 1 79.44 338 ARG B C 1
ATOM 5346 O O . ARG B 1 338 ? -13.094 -16.172 1.201 1 79.44 338 ARG B O 1
ATOM 5353 N N . THR B 1 339 ? -11.922 -14.562 0.264 1 83.25 339 THR B N 1
ATOM 5354 C CA . THR B 1 339 ? -12.68 -14.562 -0.982 1 83.25 339 THR B CA 1
ATOM 5355 C C . THR B 1 339 ? -11.906 -15.266 -2.09 1 83.25 339 THR B C 1
ATOM 5357 O O . THR B 1 339 ? -12.461 -16.062 -2.838 1 83.25 339 THR B O 1
ATOM 5360 N N . GLY B 1 340 ? -10.648 -15.008 -2.117 1 89.75 340 GLY B N 1
ATOM 5361 C CA . GLY B 1 340 ? -9.812 -15.578 -3.162 1 89.75 340 GLY B CA 1
ATOM 5362 C C . GLY B 1 340 ? -9.055 -14.539 -3.963 1 89.75 340 GLY B C 1
ATOM 5363 O O . GLY B 1 340 ? -9 -13.367 -3.57 1 89.75 340 GLY B O 1
ATOM 5364 N N . ASN B 1 341 ? -8.391 -15.094 -4.969 1 95.38 341 ASN B N 1
ATOM 5365 C CA . ASN B 1 341 ? -7.57 -14.258 -5.844 1 95.38 341 ASN B CA 1
ATOM 5366 C C . ASN B 1 341 ? -8.164 -14.172 -7.246 1 95.38 341 ASN B C 1
ATOM 5368 O O . ASN B 1 341 ? -8.914 -15.062 -7.664 1 95.38 341 ASN B O 1
ATOM 5372 N N . PHE B 1 342 ? -7.785 -13.094 -7.938 1 96.38 342 PHE B N 1
ATOM 5373 C CA . PHE B 1 342 ? -8.312 -12.812 -9.266 1 96.38 342 PHE B CA 1
ATOM 5374 C C . PHE B 1 342 ? -7.188 -12.688 -10.281 1 96.38 342 PHE B C 1
ATOM 5376 O O . PHE B 1 342 ? -6.133 -12.125 -9.984 1 96.38 342 PHE B O 1
ATOM 5383 N N . ALA B 1 343 ? -7.5 -13.219 -11.453 1 98.5 343 ALA B N 1
ATOM 5384 C CA . ALA B 1 343 ? -6.547 -13.133 -12.562 1 98.5 343 ALA B CA 1
ATOM 5385 C C . ALA B 1 343 ? -7.266 -12.961 -13.891 1 98.5 343 ALA B C 1
ATOM 5387 O O . ALA B 1 343 ? -8.414 -13.383 -14.047 1 98.5 343 ALA B O 1
ATOM 5388 N N . VAL B 1 344 ? -6.637 -12.312 -14.797 1 98.38 344 VAL B N 1
ATOM 5389 C CA . VAL B 1 344 ? -7.098 -12.242 -16.188 1 98.38 344 VAL B CA 1
ATOM 5390 C C . VAL B 1 344 ? -6.734 -13.531 -16.922 1 98.38 344 VAL B C 1
ATOM 5392 O O . VAL B 1 344 ? -5.555 -13.859 -17.062 1 98.38 344 VAL B O 1
ATOM 5395 N N . PRO B 1 345 ? -7.73 -14.258 -17.344 1 98.44 345 PRO B N 1
ATOM 5396 C CA . PRO B 1 345 ? -7.398 -15.422 -18.172 1 98.44 345 PRO B CA 1
ATOM 5397 C C . PRO B 1 345 ? -6.867 -15.039 -19.547 1 98.44 345 PRO B C 1
ATOM 5399 O O . PRO B 1 345 ? -7.641 -14.633 -20.422 1 98.44 345 PRO B O 1
ATOM 5402 N N . LEU B 1 346 ? -5.633 -15.25 -19.828 1 98.56 346 LEU B N 1
ATOM 5403 C CA . LEU B 1 346 ? -4.965 -14.656 -20.969 1 98.56 346 LEU B CA 1
ATOM 5404 C C . LEU B 1 346 ? -5.41 -15.328 -22.266 1 98.56 346 LEU B C 1
ATOM 5406 O O . LEU B 1 346 ? -5.453 -14.688 -23.328 1 98.56 346 LEU B O 1
ATOM 5410 N N . TRP B 1 347 ? -5.824 -16.609 -22.219 1 97.94 347 TRP B N 1
ATOM 5411 C CA . TRP B 1 347 ? -6.242 -17.312 -23.422 1 97.94 347 TRP B CA 1
ATOM 5412 C C . TRP B 1 347 ? -7.492 -16.672 -24.016 1 97.94 347 TRP B C 1
ATOM 5414 O O . TRP B 1 347 ? -7.8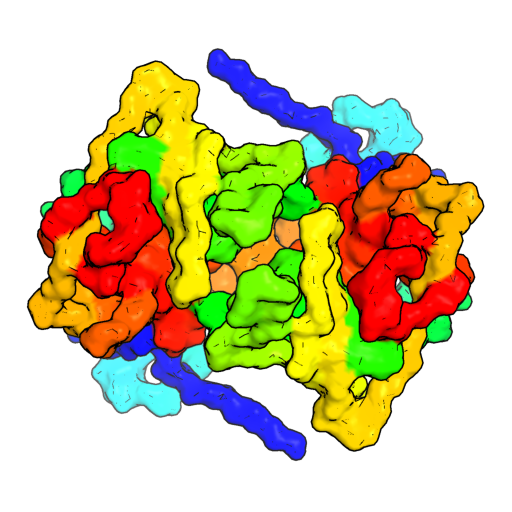32 -16.922 -25.188 1 97.94 347 TRP B O 1
ATOM 5424 N N . GLU B 1 348 ? -8.164 -15.875 -23.25 1 97.5 348 GLU B N 1
ATOM 5425 C CA . GLU B 1 348 ? -9.352 -15.188 -23.734 1 97.5 348 GLU B CA 1
ATOM 5426 C C . GLU B 1 348 ? -8.977 -13.969 -24.562 1 97.5 348 GLU B C 1
ATOM 5428 O O . GLU B 1 348 ? -9.836 -13.367 -25.219 1 97.5 348 GLU B O 1
ATOM 5433 N N . LEU B 1 349 ? -7.676 -13.641 -24.625 1 97.88 349 LEU B N 1
ATOM 5434 C CA . LEU B 1 349 ? -7.25 -12.398 -25.25 1 97.88 349 LEU B CA 1
ATOM 5435 C C . LEU B 1 349 ? -6.258 -12.672 -26.375 1 97.88 349 LEU B C 1
ATOM 5437 O O . LEU B 1 349 ? -5.418 -11.82 -26.688 1 97.88 349 LEU B O 1
ATOM 5441 N N . VAL B 1 350 ? -6.293 -13.781 -27.062 1 97.75 350 VAL B N 1
ATOM 5442 C CA . VAL B 1 350 ? -5.316 -14.195 -28.062 1 97.75 350 VAL B CA 1
ATOM 5443 C C . VAL B 1 350 ? -5.363 -13.25 -29.25 1 97.75 350 VAL B C 1
ATOM 5445 O O . VAL B 1 350 ? -4.332 -12.961 -29.859 1 97.75 350 VAL B O 1
ATOM 5448 N N . ASP B 1 351 ? -6.508 -12.633 -29.531 1 96.88 351 ASP B N 1
ATOM 5449 C CA . ASP B 1 351 ? -6.672 -11.781 -30.703 1 96.88 351 ASP B CA 1
ATOM 5450 C C . ASP B 1 351 ? -6.582 -10.305 -30.328 1 96.88 351 ASP B C 1
ATOM 5452 O O . ASP B 1 351 ? -6.891 -9.438 -31.141 1 96.88 351 ASP B O 1
ATOM 5456 N N . ASP B 1 352 ? -6.262 -10.039 -29.141 1 97.12 352 ASP B N 1
ATOM 5457 C CA . ASP B 1 352 ? -6.207 -8.664 -28.656 1 97.12 352 ASP B CA 1
ATOM 5458 C C . ASP B 1 352 ? -5.086 -7.887 -29.344 1 97.12 352 ASP B C 1
ATOM 5460 O O . ASP B 1 352 ? -3.939 -8.344 -29.391 1 97.12 352 ASP B O 1
ATOM 5464 N N . PRO B 1 353 ? -5.309 -6.711 -29.859 1 96.56 353 PRO B N 1
ATOM 5465 C CA . PRO B 1 353 ? -4.312 -5.961 -30.625 1 96.56 353 PRO B CA 1
ATOM 5466 C C . PRO B 1 353 ? -3.121 -5.523 -29.781 1 96.56 353 PRO B C 1
ATOM 5468 O O . PRO B 1 353 ? -1.999 -5.434 -30.281 1 96.56 353 PRO B O 1
ATOM 5471 N N . LEU B 1 354 ? -3.357 -5.219 -28.578 1 96.25 354 LEU B N 1
ATOM 5472 C CA . LEU B 1 354 ? -2.256 -4.812 -27.703 1 96.25 354 LEU B CA 1
ATOM 5473 C C . LEU B 1 354 ? -1.29 -5.973 -27.484 1 96.25 354 LEU B C 1
ATOM 5475 O O . LEU B 1 354 ? -0.072 -5.777 -27.469 1 96.25 354 LEU B O 1
ATOM 5479 N N . LEU B 1 355 ? -1.847 -7.129 -27.297 1 98.19 355 LEU B N 1
ATOM 5480 C CA . LEU B 1 355 ? -1.011 -8.305 -27.078 1 98.19 355 LEU B CA 1
ATOM 5481 C C . LEU B 1 355 ? -0.266 -8.688 -28.359 1 98.19 355 LEU B C 1
ATOM 5483 O O . LEU B 1 355 ? 0.862 -9.18 -28.297 1 98.19 355 LEU B O 1
ATOM 5487 N N . ALA B 1 356 ? -0.893 -8.453 -29.469 1 97.62 356 ALA B N 1
ATOM 5488 C CA . ALA B 1 356 ? -0.204 -8.656 -30.734 1 97.62 356 ALA B CA 1
ATOM 5489 C C . ALA B 1 356 ? 0.984 -7.707 -30.875 1 97.62 356 ALA B C 1
ATOM 5491 O O . ALA B 1 356 ? 2.078 -8.125 -31.266 1 97.62 356 ALA B O 1
ATOM 5492 N N . ALA B 1 357 ? 0.78 -6.473 -30.516 1 96 357 ALA B N 1
ATOM 5493 C CA . ALA B 1 357 ? 1.829 -5.461 -30.594 1 96 357 ALA B CA 1
ATOM 5494 C C . ALA B 1 357 ? 2.992 -5.801 -29.656 1 96 357 ALA B C 1
ATOM 5496 O O . ALA B 1 357 ? 4.141 -5.457 -29.953 1 96 357 ALA B O 1
ATOM 5497 N N . ALA B 1 358 ? 2.701 -6.5 -28.641 1 97 358 ALA B N 1
ATOM 5498 C CA . ALA B 1 358 ? 3.699 -6.852 -27.625 1 97 358 ALA B CA 1
ATOM 5499 C C . ALA B 1 358 ? 4.418 -8.148 -28 1 97 358 ALA B C 1
ATOM 5501 O O . ALA B 1 358 ? 5.344 -8.57 -27.297 1 97 358 ALA B O 1
ATOM 5502 N N . GLU B 1 359 ? 4.027 -8.812 -29.031 1 97.69 359 GLU B N 1
ATOM 5503 C CA . GLU B 1 359 ? 4.629 -10.055 -29.5 1 97.69 359 GLU B CA 1
ATOM 5504 C C . GLU B 1 359 ? 4.613 -11.133 -28.422 1 97.69 359 GLU B C 1
ATOM 5506 O O . GLU B 1 359 ? 5.637 -11.75 -28.141 1 97.69 359 GLU B O 1
ATOM 5511 N N . VAL B 1 360 ? 3.457 -11.312 -27.859 1 98.5 360 VAL B N 1
ATOM 5512 C CA . VAL B 1 360 ? 3.297 -12.297 -26.797 1 98.5 360 VAL B CA 1
ATOM 5513 C C . VAL B 1 360 ? 3.625 -13.688 -27.312 1 98.5 360 VAL B C 1
ATOM 5515 O O . VAL B 1 360 ? 3.229 -14.047 -28.422 1 98.5 360 VAL B O 1
ATOM 5518 N N . ASN B 1 361 ? 4.309 -14.477 -26.484 1 98.62 361 ASN B N 1
ATOM 5519 C CA . ASN B 1 361 ? 4.734 -15.828 -26.844 1 98.62 361 ASN B CA 1
ATOM 5520 C C . ASN B 1 361 ? 3.625 -16.844 -26.594 1 98.62 361 ASN B C 1
ATOM 5522 O O . ASN B 1 361 ? 3.738 -17.703 -25.719 1 98.62 361 ASN B O 1
ATOM 5526 N N . TRP B 1 362 ? 2.689 -16.844 -27.547 1 98.38 362 TRP B N 1
ATOM 5527 C CA . TRP B 1 362 ? 1.57 -17.781 -27.469 1 98.38 362 TRP B CA 1
ATOM 5528 C C . TRP B 1 362 ? 2.02 -19.203 -27.781 1 98.38 362 TRP B C 1
ATOM 5530 O O . TRP B 1 362 ? 2.781 -19.422 -28.734 1 98.38 362 TRP B O 1
ATOM 5540 N N . VAL B 1 363 ? 1.539 -20.172 -26.938 1 97.06 363 VAL B N 1
ATOM 5541 C CA . VAL B 1 363 ? 1.814 -21.578 -27.188 1 97.06 363 VAL B CA 1
ATOM 5542 C C . VAL B 1 363 ? 0.534 -22.391 -27.016 1 97.06 363 VAL B C 1
ATOM 5544 O O . VAL B 1 363 ? -0.316 -22.062 -26.188 1 97.06 363 VAL B O 1
#

Secondary structure (DSSP, 8-state):
--------TT--TTSS-HHHH-S-HHHHHHHHHHHHHHHHHHHTS---GGGHHHHHHHHHHHHHHHHHHHHHHHHHHHHHTT-GGG--HHHHHHHHHHIIIIIS--EEEETTEEPPP-GGGTHHHHTHHHHHHHHTTEEEEEEES-SS-SEEEEEEEEETTEEEE-HHHHTTTEEE-STTS-EEEPTT-EEEEETT--PPPTTSPPP-PPPPEEEEEEEEE-SSSS-EEEEEEESSSS-PPPPPPBPSS--S--TT-EEEEEE--B-BTTSS--HHHHHHTTT--SS-EEEEEEEEEE-TT-S-EEE-----BT-TT-EEEETTT--EEEEEEEEETTTEEEEEEGGGGTT-HHHHHTT--B-/--------TT--TTSS-HHHH-S-HHHHHHHHHHHHHHHHHHHTS---GGGHHHHHHHHHHHHHHHHHHHHHHHHHHHHHTT-GGG--HHHHHHHHHHIIIIIS--EEEETTEEPPP-GGGTHHHHTHHHHHHHHTTEEEEEEES-SS-SEEEEEEEEETTEEEE-HHHHTTTEEE-STTS-EEEPTT-EEEEETT--PPPTTSPPP-PPPPEEEEEEEEE-SSSS-EEEEEEESSSS-PPPPPPBPSS--S--TT-EEEEEE--B-BTTSS--HHHHHHTTT--SS-EEEEEEEEEE-TT-S-EEE-----BT-TT-EEEETTT--EEEEEEEEETTTEEEEEEGGGGTT-HHHHHTT--B-

pLDDT: mean 84.55, std 17.26, range [20.59, 98.94]

Sequence (726 aa):
MRDMPNGPRNVSPVATATEQIFGDLKEVAERVRGQLEAEIAESTFELPADVAPAAEISRFAREERARVLEAGVSGLEKLAAHREDELDGDESFGVEAIVLMEGRPAILVQRQDFAPQHDEWAVLDGQRAAIRESLARIGRVEVSGHPRLDWIGTAFLVGPRTVMTNRHVAVEFARSADDGGRWAFEYGMSARVDPAEELPVDGVAPPASPAPYEVTEIIGIHPDVDMALLRVEPAADGGLPTPLAVAADAPASVPGRPVYVVGYPAWDGRRNEPESMRRIFMDVYNVKRLQPGVATEFTPGGLVMKHDCSTLGGNSGSPVLDLTDHRVLGLHFGGRYRTGNFAVPLWELVDDPLLAAAEVNWVMRDMPNGPRNVSPVATATEQIFGDLKEVAERVRGQLEAEIAESTFELPADVAPAAEISRFAREERARVLEAGVSGLEKLAAHREDELDGDESFGVEAIVLMEGRPAILVQRQDFAPQHDEWAVLDGQRAAIRESLARIGRVEVSGHPRLDWIGTAFLVGPRTVMTNRHVAVEFARSADDGGRWAFEYGMSARVDPAEELPVDGVAPPASPAPYEVTEIIGIHPDVDMALLRVEPAADGGLPTPLAVAADAPASVPGRPVYVVGYPAWDGRRNEPESMRRIFMDVYNVKRLQPGVATEFTPGGLVMKHDCSTLGGNSGSPVLDLTDHRVLGLHFGGRYRTGNFAVPLWELVDDPLLAAAEVNWV

Foldseek 3Di:
DDDPPPPPLQFAQLQDHLCVLDVALLVLLVVLVVVLVVVVVVLVPDDDPVCPPVNVVVVVLSVVLSQLQNLCSVLSVCVNVVNNVPRDNSNSSSVNLSCDPQRKDWFFAALLFTDQDDDPCNVCVVLGVVSSLQLQFKFWKAKPPQPPDGTFAMWGFFAQFKIKFFLVRQVSFKDDPDPPQAIDGDPPMWIKTASQQGDYDPPDDRPPGQFIWGFDGFLHADDPGGMTMTGTDGPDPDGGRHGFEAELDDDPDQAFFKKKKKWFADDDPVAPDDPVVCSSSVVDGRGITIIIWGWHDDDPVDQKTWIRHDHHGRNGQIFIAGSPPRHGQFGWHDAHTSNTTITGGCSSCNPPVSCVSNRGNYD/DDDPPPPPLQFAQQQDHLCVLDVALLVLLVVLVVVLVVVVVVLVPDDDPVCPPVNVVVVVLSVVLSQLLNLCSVLSVCVNVVNNVPRDNSNSRSVNLSCDPQRWDWFFAALLFTDQDDDPCNVCVVLGVVSSLQLQFKFWKAKPPQPPDGTFAMWGFFAQFKIKFFLVRQVSFKDDPDPPQAIDGDPPMWIKGASQQGDYDPPDDRPPGQFIWGFDGFLHADDPGGMTMTGTDGPDPDGGRHGFEAELDDDPDQAFFKKKKKWFADDDPVAPDDPVVCSSSVVDGRGITIIIWGWHDDDPVDQKTWIRTDHHGRNGQIFIAGSPPRHGQFGWHAAHTSNTTITGGCSSCNPPVSCVSNRGNYD

Nearest PDB structures (foldseek):
  6pym-assembly1_A  TM=7.985E-01  e=8.027E-13  Staphylococcus epidermidis ATCC 12228
  4mvn-assembly1_A  TM=7.435E-01  e=1.045E-10  Staphylococcus aureus subsp. aureus NCTC 8325
  7uah-assembly1_A  TM=6.432E-01  e=4.096E-08  Homo sapiens
  1mzd-assembly1_A  TM=6.211E-01  e=4.340E-08  Homo sapiens
  6d3z-assembly1_A  TM=6.503E-01  e=1.745E-07  Homo sapiens